Protein AF-0000000086633601 (afdb_homodimer)

Nearest PDB structures (foldseek):
  8pha-assembly1_A  TM=8.834E-01  e=1.555E-26  Pleurotus sapidus
  3dp7-assembly1_B  TM=7.517E-01  e=1.370E-17  Phocaeicola vulgatus ATCC 8482
  3mcz-assembly1_B  TM=8.077E-01  e=7.207E-16  Burkholderia thailandensis E264
  7ux8-assembly1_B  TM=7.205E-01  e=1.996E-16  Streptomyces drozdowiczii
  7ux6-assembly1_B  TM=6.993E-01  e=4.611E-16  Streptomyces drozdowiczii

Organism: NCBI:txid1208366

Solvent-accessible surface area (backbone atoms only — not comparable to full-atom values): 39286 Å² total; per-residue (Å²): 129,57,65,68,62,41,50,50,52,43,36,53,31,50,51,54,39,53,71,59,48,44,59,60,59,44,52,51,48,54,50,33,53,50,44,30,51,39,28,47,41,41,38,57,74,50,47,42,64,75,62,42,48,63,66,92,43,60,38,51,53,64,59,38,21,61,76,42,69,46,37,51,69,56,49,52,56,33,49,54,36,20,32,53,71,53,36,38,41,67,48,95,89,64,24,38,24,37,36,88,45,39,40,45,48,67,74,32,69,44,50,29,44,45,56,51,44,41,58,73,55,48,51,54,25,51,65,22,39,55,58,28,42,72,74,49,51,75,59,69,48,42,37,62,18,5,43,23,56,70,65,67,47,77,48,32,56,71,62,42,30,72,76,30,64,70,59,36,52,50,50,53,52,34,55,50,22,39,37,71,63,29,73,36,55,27,56,68,49,57,67,76,58,49,74,64,72,80,56,46,76,34,40,35,37,30,48,64,31,41,53,27,65,61,53,52,52,49,33,68,76,34,83,43,41,31,35,35,34,22,14,49,66,68,41,38,53,49,18,51,58,52,43,69,72,46,58,64,86,44,38,76,32,51,44,79,44,78,41,59,64,88,42,81,52,84,71,61,53,36,45,28,42,33,35,60,72,51,57,43,59,31,32,69,73,55,34,29,51,39,47,36,24,52,57,74,20,45,39,79,78,18,34,40,38,37,35,35,56,59,47,72,64,87,85,74,62,60,51,58,60,49,29,54,50,42,42,51,24,50,48,22,30,25,45,27,32,22,35,60,35,37,68,69,53,48,54,49,47,44,34,71,39,36,76,40,44,40,78,76,43,78,48,61,39,90,66,40,62,37,22,37,36,35,29,33,58,49,81,77,76,69,82,120,129,55,65,66,60,42,50,50,52,43,37,53,33,52,50,54,40,53,72,58,48,45,58,59,59,44,52,51,49,53,51,34,53,50,44,30,51,40,29,48,41,40,37,57,74,47,47,40,64,76,62,43,48,62,66,92,42,61,38,51,53,64,58,38,20,61,76,42,68,46,38,52,70,58,50,52,55,33,49,56,37,20,34,52,73,53,36,39,40,68,48,94,89,63,23,39,23,37,37,87,46,39,41,44,48,66,75,32,69,45,49,30,44,45,57,51,44,40,56,73,56,49,51,56,26,51,65,21,37,55,57,27,42,71,75,49,50,73,60,70,49,43,37,63,17,5,43,23,57,71,65,68,48,76,47,32,56,70,61,43,31,74,78,29,62,70,58,36,53,51,49,52,53,35,54,50,23,38,36,72,62,29,75,38,54,26,55,68,50,57,66,76,57,46,73,64,73,80,57,47,75,32,39,35,38,31,50,64,30,40,53,28,66,59,53,53,52,50,34,68,76,34,81,41,42,31,34,33,36,23,16,48,66,69,41,37,54,49,19,53,60,52,44,69,71,46,58,64,87,44,37,76,34,50,44,78,45,77,41,59,63,88,42,80,50,83,72,62,55,37,46,29,43,34,35,59,74,50,57,42,59,31,31,68,73,56,33,28,52,40,50,36,24,52,55,72,20,46,38,81,78,18,33,40,37,37,37,36,55,58,45,70,64,88,86,74,61,60,51,57,59,49,29,52,51,43,44,52,22,49,49,22,29,25,44,27,34,21,35,60,33,35,68,68,52,48,54,50,47,45,33,70,39,37,76,40,44,42,78,77,44,76,46,60,40,91,66,39,62,36,21,37,37,35,29,34,58,49,81,77,76,68,81,120

Radius of gyration: 30.13 Å; Cα contacts (8 Å, |Δi|>4): 1382; chains: 2; bounding box: 57×105×61 Å

Foldseek 3Di:
DDLQVVLVVVLVVVVVCVVPDDPVNVVVVVVLVVLLLVLLLVCLVLVLLLLADAPPDFAALVSSCVVSVHDSVSSLVSQVSNVVVVAWDADPVGTTHGDPVHRCCNVPPLNVLQSNCCSPPVVQLVVQQVVLCVVQNLDLDQQSFSNCVSVVDRDHQVVVCVVPVVVVVSVLSNVVSCQPPPQQNHLVQVVPQDDPVVCAQFEEEEAQCFLPRNVLVCCVVHLNYQYEYEEADPSLVNNVVVLVPDDPSSSVRYHYDYDDLLDADPAAAGQEYEAEADLQLEALVVSLSSLLNVVVRHDQNHKYKYKFAAADDPPPDRPVLNVVQVSVQVSSCRRGVGGHHHPVRVQVSNCSSPVQKDWDDWAGGPSHSIIMTMIGGHPPPPPD/DDLQVVLVVVLVVVVVCVVPDDPVNVVVVVVLVVLLLVLLLVCLVLVLLLLADAPPDFAALVSSCVVSVHDSVSSLVSQVSNVVVVAWDADPVGTTHGDPVHRCCNVPPLNVLQSNCCSPPVVQLVVQQVVLCVVQNLDLDQQSFSNCVSVVDRDHQVVVCVVPVVVVVSVLSNVVSCQPPPLANHLVQVVPQDDPVVCAQFEEEEAQCFLPRNVLVCCVVHLNYQYEYEEADPSLVNNVVVLVPDDPSRSVRYHYDYDDLLDADPAAAGQEYEAEADLQLEALVVSLSSLLNVVVRHDQNHKYKYKFAAADDPPPDRPVLNVVQVSVQVSSCRRGVGGHHHPVRVQVSNCSSPVQKDWDDWAGGPSHSIIMTMIGGHPPPPPD

Secondary structure (DSSP, 8-state):
--HHHHHHHHHHHHHHHHHH--HHHHHHHHHHHHHHHHHHHHHHHTT-GGGSPPTT--B-HHHHHHHHT--HHHHHHHHHHHHTTT-SEE-TTS-EE--TTTTHHHH-HHHHHHHHHIIIIIHHHHHHHHHHHHHHTT---TTSSHHHHHHT--S-HHHHHHH-HHHHHHHHHHHHHHHHH-TTT-GGGGTTTS-GGGG-SEEEEEET-TTSHHHHHHHHH-TTEEEEEEE-HHHHHHHHHHHHTS-HHHHTTEEEEE--TTS---S-S-SEEEEES-GGGS-HHHHHHHHHHHHHH--TT-EEEEEE-EEPPTTSS-HHHHHHHHHHHHHHHHHHS---EEHHHHHHHHHHH-TTEEEEEEE--TT-S-EEEEEEE-------/--HHHHHHHHHHHHHHHHHH--HHHHHHHHHHHHHHHHHHHHHHHTT-GGGSPPTT--B-HHHHHHHHT--HHHHHHHHHHHHTTT-SEE-TTS-EE--TTTTHHHH-HHHHHHHHHIIIIIHHHHHHHHHHHHHHTT---TTSSHHHHHHT--S-HHHHHHH-HHHHHHHHHHHHHHHHH-TTT-GGGGTTTS-GGGG-SEEEEEET-TTSHHHHHHHHH-TTEEEEEEE-HHHHHHHHHHHHTS-HHHHTTEEEEE--TTS---S-S-SEEEEES-GGGS-HHHHHHHHHHHHHH--TT-EEEEEE-EEPPTTSS-HHHHHHHHHHHHHHHHHHS---EEHHHHHHHHHHH-TTEEEEEEE--TT-S-EEEEEEE-------

Sequence (768 aa):
MEKTDRDAVIEHATQVKHLVHDPNSFLTELLIQQQQCYCIGWLCHFDVLSCIPQPPESIAYAKVAAKAKVPLSQLQSVARMAMTAGFLWETRDGNLSHNTLSAPFVTDVHMKTQLHYIFDQTVPLMAGLKQATEKWGDTLATNETSYNIVHNMDFSFFQYLKTRPDLNEGFHAYMKSRAVSHTGSNVEHLLDAFDWKSLGQAKVVDIGGSSGSTSIMLATAFPGLNLVIEDLPEPISNARSRVSELPEDVTSRIEILEYDFFTPQPVKHADVYLFRTILHDWPDADAIKILQGAVEAMGPSSRLLIMDMVLPKPGSGSKTFEATLRQKDLTMIQTFNAKEREVEEWSALLTKADPRLKVHAIERPAGSELSVIEATLEEANGSTMEKTDRDAVIEHATQVKHLVHDPNSFLTELLIQQQQCYCIGWLCHFDVLSCIPQPPESIAYAKVAAKAKVPLSQLQSVARMAMTAGFLWETRDGNLSHNTLSAPFVTDVHMKTQLHYIFDQTVPLMAGLKQATEKWGDTLATNETSYNIVHNMDFSFFQYLKTRPDLNEGFHAYMKSRAVSHTGSNVEHLLDAFDWKSLGQAKVVDIGGSSGSTSIMLATAFPGLNLVIEDLPEPISNARSRVSELPEDVTSRIEILEYDFFTPQPVKHADVYLFRTILHDWPDADAIKILQGAVEAMGPSSRLLIMDMVLPKPGSGSKTFEATLRQKDLTMIQTFNAKEREVEEWSALLTKADPRLKVHAIERPAGSELSVIEATLEEANGST

InterPro domains:
  IPR001077 O-methyltransferase, C-terminal domain [PF00891] (143-353)
  IPR016461 O-methyltransferase-like [PS51683] (28-377)
  IPR029063 S-adenosyl-L-methionine-dependent methyltransferase superfamily [G3DSA:3.40.50.150] (109-376)
  IPR029063 S-adenosyl-L-methionine-dependent methyltransferase superfamily [SSF53335] (131-369)
  IPR036390 Winged helix DNA-binding domain superfamily [SSF46785] (17-108)

pLDDT: mean 94.81, std 6.99, range [29.09, 98.81]

Structure (mmCIF, N/CA/C/O backbone):
data_AF-0000000086633601-model_v1
#
loop_
_entity.id
_entity.type
_entity.pdbx_description
1 polymer 'O-methyltransferase domain-containing protein'
#
loop_
_atom_site.group_PDB
_atom_site.id
_atom_site.type_symbol
_atom_site.label_atom_id
_atom_site.label_alt_id
_atom_site.label_comp_id
_atom_site.label_asym_id
_atom_site.label_entity_id
_atom_site.label_seq_id
_atom_site.pdbx_PDB_ins_code
_atom_site.Cartn_x
_atom_site.Cartn_y
_atom_site.Cartn_z
_atom_site.occupancy
_atom_site.B_iso_or_equiv
_atom_site.auth_seq_id
_atom_site.auth_comp_id
_atom_site.auth_asym_id
_atom_site.auth_atom_id
_atom_site.pdbx_PDB_model_num
ATOM 1 N N . MET A 1 1 ? -10.086 0.75 24.203 1 85.56 1 MET A N 1
ATOM 2 C CA . MET A 1 1 ? -8.695 0.913 24.609 1 85.56 1 MET A CA 1
ATOM 3 C C . MET A 1 1 ? -8.227 2.348 24.391 1 85.56 1 MET A C 1
ATOM 5 O O . MET A 1 1 ? -8.57 2.965 23.375 1 85.56 1 MET A O 1
ATOM 9 N N . GLU A 1 2 ? -7.5 2.791 25.281 1 88.69 2 GLU A N 1
ATOM 10 C CA . GLU A 1 2 ? -6.965 4.141 25.125 1 88.69 2 GLU A CA 1
ATOM 11 C C . GLU A 1 2 ? -5.941 4.211 24 1 88.69 2 GLU A C 1
ATOM 13 O O . GLU A 1 2 ? -5.188 3.258 23.781 1 88.69 2 GLU A O 1
ATOM 18 N N . LYS A 1 3 ? -5.883 5.297 23.344 1 89.88 3 LYS A N 1
ATOM 19 C CA . LYS A 1 3 ? -5.043 5.465 22.156 1 89.88 3 LYS A CA 1
ATOM 20 C C . LYS A 1 3 ? -3.58 5.164 22.469 1 89.88 3 LYS A C 1
ATOM 22 O O . LYS A 1 3 ? -2.908 4.465 21.719 1 89.88 3 LYS A O 1
ATOM 27 N N . THR A 1 4 ? -3.102 5.652 23.594 1 89.81 4 THR A N 1
ATOM 28 C CA . THR A 1 4 ? -1.689 5.504 23.938 1 89.81 4 THR A CA 1
ATOM 29 C C . THR A 1 4 ? -1.329 4.031 24.109 1 89.81 4 THR A C 1
ATOM 31 O O . THR A 1 4 ? -0.275 3.584 23.656 1 89.81 4 THR A O 1
ATOM 34 N N . ASP A 1 5 ? -2.217 3.316 24.797 1 93.69 5 ASP A N 1
ATOM 35 C CA . ASP A 1 5 ? -1.99 1.887 25 1 93.69 5 ASP A CA 1
ATOM 36 C C . ASP A 1 5 ? -2.07 1.133 23.672 1 93.69 5 ASP A C 1
ATOM 38 O O . ASP A 1 5 ? -1.253 0.25 23.406 1 93.69 5 ASP A O 1
ATOM 42 N N . ARG A 1 6 ? -3.047 1.488 22.891 1 94.75 6 ARG A N 1
ATOM 43 C CA . ARG A 1 6 ? -3.209 0.884 21.562 1 94.75 6 ARG A CA 1
ATOM 44 C C . ARG A 1 6 ? -1.982 1.131 20.703 1 94.75 6 ARG A C 1
ATOM 46 O O . ARG A 1 6 ? -1.469 0.207 20.062 1 94.75 6 ARG A O 1
ATOM 53 N N . ASP A 1 7 ? -1.497 2.344 20.672 1 94.19 7 ASP A N 1
ATOM 54 C CA . ASP A 1 7 ? -0.323 2.703 19.891 1 94.19 7 ASP A CA 1
ATOM 55 C C . ASP A 1 7 ? 0.904 1.912 20.328 1 94.19 7 ASP A C 1
ATOM 57 O O . ASP A 1 7 ? 1.724 1.508 19.5 1 94.19 7 ASP A O 1
ATOM 61 N N . ALA A 1 8 ? 1.018 1.715 21.656 1 95.62 8 ALA A N 1
ATOM 62 C CA . ALA A 1 8 ? 2.143 0.95 22.188 1 95.62 8 ALA A CA 1
ATOM 63 C C . ALA A 1 8 ? 2.094 -0.499 21.719 1 95.62 8 ALA A C 1
ATOM 65 O O . ALA A 1 8 ? 3.123 -1.076 21.359 1 95.62 8 ALA A O 1
ATOM 66 N N . VAL A 1 9 ? 0.922 -1.092 21.734 1 97.19 9 VAL A N 1
ATOM 67 C CA . VAL A 1 9 ? 0.751 -2.467 21.266 1 97.19 9 VAL A CA 1
ATOM 68 C C . VAL A 1 9 ? 1.11 -2.566 19.797 1 97.19 9 VAL A C 1
ATOM 70 O O . VAL A 1 9 ? 1.843 -3.471 19.391 1 97.19 9 VAL A O 1
ATOM 73 N N . ILE A 1 10 ? 0.634 -1.628 18.969 1 97 10 ILE A N 1
ATOM 74 C CA . ILE A 1 10 ? 0.905 -1.609 17.531 1 97 10 ILE A CA 1
ATOM 75 C C . ILE A 1 10 ? 2.402 -1.44 17.297 1 97 10 ILE A C 1
ATOM 77 O O . ILE A 1 10 ? 2.98 -2.117 16.438 1 97 10 ILE A O 1
ATOM 81 N N . GLU A 1 11 ? 3.033 -0.583 18.078 1 96.69 11 GLU A N 1
ATOM 82 C CA . GLU A 1 11 ? 4.473 -0.354 17.984 1 96.69 11 GLU A CA 1
ATOM 83 C C . GLU A 1 11 ? 5.254 -1.636 18.266 1 96.69 11 GLU A C 1
ATOM 85 O O . GLU A 1 11 ? 6.141 -2.006 17.484 1 96.69 11 GLU A O 1
ATOM 90 N N . HIS A 1 12 ? 4.941 -2.287 19.328 1 97.38 12 HIS A N 1
ATOM 91 C CA . HIS A 1 12 ? 5.684 -3.484 19.719 1 97.38 12 HIS A CA 1
ATOM 92 C C . HIS A 1 12 ? 5.461 -4.613 18.719 1 97.38 12 HIS A C 1
ATOM 94 O O . HIS A 1 12 ? 6.398 -5.344 18.391 1 97.38 12 HIS A O 1
ATOM 100 N N . ALA A 1 13 ? 4.227 -4.781 18.266 1 97.44 13 ALA A N 1
ATOM 101 C CA . ALA A 1 13 ? 3.947 -5.781 17.234 1 97.44 13 ALA A CA 1
ATOM 102 C C . ALA A 1 13 ? 4.734 -5.488 15.961 1 97.44 13 ALA A C 1
ATOM 104 O O . ALA A 1 13 ? 5.262 -6.402 15.328 1 97.44 13 ALA A O 1
ATOM 105 N N . THR A 1 14 ? 4.848 -4.219 15.57 1 96.62 14 THR A N 1
ATOM 106 C CA . THR A 1 14 ? 5.586 -3.795 14.383 1 96.62 14 THR A CA 1
ATOM 107 C C . THR A 1 14 ? 7.074 -4.094 14.539 1 96.62 14 THR A C 1
ATOM 109 O O . THR A 1 14 ? 7.711 -4.605 13.617 1 96.62 14 THR A O 1
ATOM 112 N N . GLN A 1 15 ? 7.59 -3.828 15.703 1 95.5 15 GLN A N 1
ATOM 113 C CA . GLN A 1 15 ? 9.008 -4.051 15.953 1 95.5 15 GLN A CA 1
ATOM 114 C C . GLN A 1 15 ? 9.352 -5.539 15.898 1 95.5 15 GLN A C 1
ATOM 116 O O . GLN A 1 15 ? 10.406 -5.918 15.391 1 95.5 15 GLN A O 1
ATOM 121 N N . VAL A 1 16 ? 8.508 -6.332 16.453 1 96.56 16 VAL A N 1
ATOM 122 C CA . VAL A 1 16 ? 8.719 -7.777 16.438 1 96.56 16 VAL A CA 1
ATOM 123 C C . VAL A 1 16 ? 8.773 -8.266 14.984 1 96.56 16 VAL A C 1
ATOM 125 O O . VAL A 1 16 ? 9.656 -9.055 14.625 1 96.56 16 VAL A O 1
ATOM 128 N N . LYS A 1 17 ? 7.914 -7.832 14.125 1 95.62 17 LYS A N 1
ATOM 129 C CA . LYS A 1 17 ? 7.922 -8.227 12.719 1 95.62 17 LYS A CA 1
ATOM 130 C C . LYS A 1 17 ? 9.211 -7.781 12.031 1 95.62 17 LYS A C 1
ATOM 132 O O . LYS A 1 17 ? 9.805 -8.539 11.258 1 95.62 17 LYS A O 1
ATOM 137 N N . HIS A 1 18 ? 9.609 -6.574 12.352 1 94.38 18 HIS A N 1
ATOM 138 C CA . HIS A 1 18 ? 10.828 -6.039 11.742 1 94.38 18 HIS A CA 1
ATOM 139 C C . HIS A 1 18 ? 12.039 -6.898 12.086 1 94.38 18 HIS A C 1
ATOM 141 O O . HIS A 1 18 ? 12.945 -7.062 11.266 1 94.38 18 HIS A O 1
ATOM 147 N N . LEU A 1 19 ? 12.031 -7.469 13.281 1 94.88 19 LEU A N 1
ATOM 148 C CA . LEU A 1 19 ? 13.18 -8.227 13.773 1 94.88 19 LEU A CA 1
ATOM 149 C C . LEU A 1 19 ? 13.266 -9.586 13.094 1 94.88 19 LEU A C 1
ATOM 151 O O . LEU A 1 19 ? 14.352 -10.156 12.969 1 94.88 19 LEU A O 1
ATOM 155 N N . VAL A 1 20 ? 12.148 -10.039 12.617 1 96.25 20 VAL A N 1
ATOM 156 C CA . VAL A 1 20 ? 12.188 -11.43 12.18 1 96.25 20 VAL A CA 1
ATOM 157 C C . VAL A 1 20 ? 12.094 -11.492 10.656 1 96.25 20 VAL A C 1
ATOM 159 O O . VAL A 1 20 ? 12.367 -12.539 10.055 1 96.25 20 VAL A O 1
ATOM 162 N N . HIS A 1 21 ? 11.758 -10.422 9.984 1 95.88 21 HIS A N 1
ATOM 163 C CA . HIS A 1 21 ? 11.617 -10.43 8.531 1 95.88 21 HIS A CA 1
ATOM 164 C C . HIS A 1 21 ? 12.953 -10.711 7.852 1 95.88 21 HIS A C 1
ATOM 166 O O . HIS A 1 21 ? 13.984 -10.156 8.242 1 95.88 21 HIS A O 1
ATOM 172 N N . ASP A 1 22 ? 12.961 -11.578 6.945 1 95.44 22 ASP A N 1
ATOM 173 C CA . ASP A 1 22 ? 14.008 -11.664 5.934 1 95.44 22 ASP A CA 1
ATOM 174 C C . ASP A 1 22 ? 13.539 -11.078 4.605 1 95.44 22 ASP A C 1
ATOM 176 O O . ASP A 1 22 ? 12.391 -10.633 4.488 1 95.44 22 ASP A O 1
ATOM 180 N N . PRO A 1 23 ? 14.375 -11.008 3.617 1 95 23 PRO A N 1
ATOM 181 C CA . PRO A 1 23 ? 13.992 -10.352 2.365 1 95 23 PRO A CA 1
ATOM 182 C C . PRO A 1 23 ? 12.75 -10.984 1.728 1 95 23 PRO A C 1
ATOM 184 O O . PRO A 1 23 ? 11.891 -10.273 1.21 1 95 23 PRO A O 1
ATOM 187 N N . ASN A 1 24 ? 12.578 -12.289 1.787 1 94.12 24 ASN A N 1
ATOM 188 C CA . ASN A 1 24 ? 11.445 -12.969 1.171 1 94.12 24 ASN A CA 1
ATOM 189 C C . ASN A 1 24 ? 10.133 -12.641 1.886 1 94.12 24 ASN A C 1
ATOM 191 O O . ASN A 1 24 ? 9.141 -12.297 1.243 1 94.12 24 ASN A O 1
ATOM 195 N N . SER A 1 25 ? 10.172 -12.844 3.217 1 95 25 SER A N 1
ATOM 196 C CA . SER A 1 25 ? 8.953 -12.562 3.967 1 95 25 SER A CA 1
ATOM 197 C C . SER A 1 25 ? 8.602 -11.078 3.908 1 95 25 SER A C 1
ATOM 199 O O . SER A 1 25 ? 7.422 -10.719 3.945 1 95 25 SER A O 1
ATOM 201 N N . PHE A 1 26 ? 9.641 -10.203 3.828 1 96.69 26 PHE A N 1
ATOM 202 C CA . PHE A 1 26 ? 9.422 -8.773 3.676 1 96.69 26 PHE A CA 1
ATOM 203 C C . PHE A 1 26 ? 8.703 -8.469 2.363 1 96.69 26 PHE A C 1
ATOM 205 O O . PHE A 1 26 ? 7.715 -7.742 2.346 1 96.69 26 PHE A O 1
ATOM 212 N N . LEU A 1 27 ? 9.133 -9.023 1.238 1 95.62 27 LEU A N 1
ATOM 213 C CA . LEU A 1 27 ? 8.508 -8.836 -0.065 1 95.62 27 LEU A CA 1
ATOM 214 C C . LEU A 1 27 ? 7.066 -9.336 -0.056 1 95.62 27 LEU A C 1
ATOM 216 O O . LEU A 1 27 ? 6.172 -8.68 -0.604 1 95.62 27 LEU A O 1
ATOM 220 N N . THR A 1 28 ? 6.863 -10.453 0.539 1 95.38 28 THR A N 1
ATOM 221 C CA . THR A 1 28 ? 5.527 -11.039 0.62 1 95.38 28 THR A CA 1
ATOM 222 C C . THR A 1 28 ? 4.574 -10.102 1.357 1 95.38 28 THR A C 1
ATOM 224 O O . THR A 1 28 ? 3.453 -9.867 0.903 1 95.38 28 THR A O 1
ATOM 227 N N . GLU A 1 29 ? 5.059 -9.609 2.449 1 96.19 29 GLU A N 1
ATOM 228 C CA . GLU A 1 29 ? 4.211 -8.711 3.23 1 96.19 29 GLU A CA 1
ATOM 229 C C . GLU A 1 29 ? 3.916 -7.422 2.465 1 96.19 29 GLU A C 1
ATOM 231 O O . GLU A 1 29 ? 2.805 -6.895 2.535 1 96.19 29 GLU A O 1
ATOM 236 N N . LEU A 1 30 ? 4.922 -6.902 1.771 1 96.25 30 LEU A N 1
ATOM 237 C CA . LEU A 1 30 ? 4.723 -5.707 0.958 1 96.25 30 LEU A CA 1
ATOM 238 C C . LEU A 1 30 ? 3.609 -5.922 -0.063 1 96.25 30 LEU A C 1
ATOM 240 O O . LEU A 1 30 ? 2.74 -5.066 -0.23 1 96.25 30 LEU A O 1
ATOM 244 N N . LEU A 1 31 ? 3.588 -7.02 -0.68 1 96.5 31 LEU A N 1
ATOM 245 C CA . LEU A 1 31 ? 2.586 -7.348 -1.69 1 96.5 31 LEU A CA 1
ATOM 246 C C . LEU A 1 31 ? 1.202 -7.477 -1.062 1 96.5 31 LEU A C 1
ATOM 248 O O . LEU A 1 31 ? 0.217 -6.977 -1.612 1 96.5 31 LEU A O 1
ATOM 252 N N . ILE A 1 32 ? 1.196 -8.141 0.048 1 97.62 32 ILE A N 1
ATOM 253 C CA . ILE A 1 32 ? -0.063 -8.336 0.756 1 97.62 32 ILE A CA 1
ATOM 254 C C . ILE A 1 32 ? -0.668 -6.984 1.125 1 97.62 32 ILE A C 1
ATOM 256 O O . ILE A 1 32 ? -1.847 -6.734 0.862 1 97.62 32 ILE A O 1
ATOM 260 N N . GLN A 1 33 ? 0.147 -6.148 1.666 1 97.5 33 GLN A N 1
ATOM 261 C CA . GLN A 1 33 ? -0.323 -4.848 2.131 1 97.5 33 GLN A CA 1
ATOM 262 C C . GLN A 1 33 ? -0.856 -4.008 0.972 1 97.5 33 GLN A C 1
ATOM 264 O O . GLN A 1 33 ? -1.901 -3.367 1.094 1 97.5 33 GLN A O 1
ATOM 269 N N . GLN A 1 34 ? -0.179 -4.039 -0.136 1 97.56 34 GLN A N 1
ATOM 270 C CA . GLN A 1 34 ? -0.617 -3.283 -1.306 1 97.56 34 GLN A CA 1
ATOM 271 C C . GLN A 1 34 ? -1.944 -3.814 -1.838 1 97.56 34 GLN A C 1
ATOM 273 O O . GLN A 1 34 ? -2.861 -3.041 -2.121 1 97.56 34 GLN A O 1
ATOM 278 N N . GLN A 1 35 ? -2.016 -5.117 -1.929 1 98.44 35 GLN A N 1
ATOM 279 C CA . GLN A 1 35 ? -3.236 -5.715 -2.461 1 98.44 35 GLN A CA 1
ATOM 280 C C . GLN A 1 35 ? -4.422 -5.453 -1.537 1 98.44 35 GLN A C 1
ATOM 282 O O . GLN A 1 35 ? -5.531 -5.184 -2.004 1 98.44 35 GLN A O 1
ATOM 287 N N . GLN A 1 36 ? -4.176 -5.578 -0.22 1 98.44 36 GLN A N 1
ATOM 288 C CA . GLN A 1 36 ? -5.219 -5.262 0.749 1 98.44 36 GLN A CA 1
ATOM 289 C C . GLN A 1 36 ? -5.738 -3.842 0.553 1 98.44 36 GLN A C 1
ATOM 291 O O . GLN A 1 36 ? -6.949 -3.617 0.509 1 98.44 36 GLN A O 1
ATOM 296 N N . CYS A 1 37 ? -4.805 -2.953 0.39 1 97.62 37 CYS A N 1
ATOM 297 C CA . CYS A 1 37 ? -5.164 -1.546 0.239 1 97.62 37 CYS A CA 1
ATOM 298 C C . CYS A 1 37 ? -6 -1.328 -1.016 1 97.62 37 CYS A C 1
ATOM 300 O O . CYS A 1 37 ? -7.047 -0.683 -0.963 1 97.62 37 CYS A O 1
ATOM 302 N N . TYR A 1 38 ? -5.598 -1.837 -2.105 1 97.69 38 TYR A N 1
ATOM 303 C CA . TYR A 1 38 ? -6.305 -1.611 -3.361 1 97.69 38 TYR A CA 1
ATOM 304 C C . TYR A 1 38 ? -7.652 -2.318 -3.361 1 97.69 38 TYR A C 1
ATOM 306 O O . TYR A 1 38 ? -8.609 -1.836 -3.969 1 97.69 38 TYR A O 1
ATOM 314 N N . CYS A 1 39 ? -7.754 -3.453 -2.654 1 98.62 39 CYS A N 1
ATOM 315 C CA . CYS A 1 39 ? -9.047 -4.121 -2.531 1 98.62 39 CYS A CA 1
ATOM 316 C C . CYS A 1 39 ? -10.016 -3.277 -1.716 1 98.62 39 CYS A C 1
ATOM 318 O O . CYS A 1 39 ? -11.188 -3.156 -2.074 1 98.62 39 CYS A O 1
ATOM 320 N N . ILE A 1 40 ? -9.562 -2.715 -0.638 1 98.69 40 ILE A N 1
ATOM 321 C CA . ILE A 1 40 ? -10.414 -1.829 0.142 1 98.69 40 ILE A CA 1
ATOM 322 C C . ILE A 1 40 ? -10.812 -0.62 -0.702 1 98.69 40 ILE A C 1
ATOM 324 O O . ILE A 1 40 ? -11.961 -0.179 -0.664 1 98.69 40 ILE A O 1
ATOM 328 N N . GLY A 1 41 ? -9.859 -0.096 -1.48 1 98.12 41 GLY A N 1
ATOM 329 C CA . GLY A 1 41 ? -10.18 0.97 -2.416 1 98.12 41 GLY A CA 1
ATOM 330 C C . GLY A 1 41 ? -11.258 0.584 -3.414 1 98.12 41 GLY A C 1
ATOM 331 O O . GLY A 1 41 ? -12.125 1.396 -3.744 1 98.12 41 GLY A O 1
ATOM 332 N N . TRP A 1 42 ? -11.188 -0.636 -3.898 1 98.5 42 TRP A N 1
ATOM 333 C CA . TRP A 1 42 ? -12.188 -1.166 -4.816 1 98.5 42 TRP A CA 1
ATOM 334 C C . TRP A 1 42 ? -13.562 -1.217 -4.156 1 98.5 42 TRP A C 1
ATOM 336 O O . TRP A 1 42 ? -14.562 -0.804 -4.754 1 98.5 42 TRP A O 1
ATOM 346 N N . LEU A 1 43 ? -13.656 -1.666 -2.906 1 98.75 43 LEU A N 1
ATOM 347 C CA . LEU A 1 43 ? -14.898 -1.721 -2.154 1 98.75 43 LEU A CA 1
ATOM 348 C C . LEU A 1 43 ? -15.5 -0.327 -1.989 1 98.75 43 LEU A C 1
ATOM 350 O O . LEU A 1 43 ? -16.719 -0.152 -2.086 1 98.75 43 LEU A O 1
ATOM 354 N N . CYS A 1 44 ? -14.641 0.647 -1.779 1 97.81 44 CYS A N 1
ATOM 355 C CA . CYS A 1 44 ? -15.07 2.029 -1.62 1 97.81 44 CYS A CA 1
ATOM 356 C C . CYS A 1 44 ? -15.562 2.604 -2.943 1 97.81 44 CYS A C 1
ATOM 358 O O . CYS A 1 44 ? -16.625 3.238 -2.996 1 97.81 44 CYS A O 1
ATOM 360 N N . HIS A 1 45 ? -14.867 2.359 -3.984 1 97.56 45 HIS A N 1
ATOM 361 C CA . HIS A 1 45 ? -15.172 2.916 -5.297 1 97.56 45 HIS A CA 1
ATOM 362 C C . HIS A 1 45 ? -16.562 2.486 -5.77 1 97.56 45 HIS A C 1
ATOM 364 O O . HIS A 1 45 ? -17.297 3.291 -6.328 1 97.56 45 HIS A O 1
ATOM 370 N N . PHE A 1 46 ? -16.906 1.301 -5.504 1 98.38 46 PHE A N 1
ATOM 371 C CA . PHE A 1 46 ? -18.172 0.774 -5.992 1 98.38 46 PHE A CA 1
ATOM 372 C C . PHE A 1 46 ? -19.25 0.842 -4.91 1 98.38 46 PHE A C 1
ATOM 374 O O . PHE A 1 46 ? -20.312 0.23 -5.039 1 98.38 46 PHE A O 1
ATOM 381 N N . ASP A 1 47 ? -18.938 1.488 -3.783 1 97.88 47 ASP A N 1
ATOM 382 C CA . ASP A 1 47 ? -19.844 1.725 -2.668 1 97.88 47 ASP A CA 1
ATOM 383 C C . ASP A 1 47 ? -20.406 0.41 -2.125 1 97.88 47 ASP A C 1
ATOM 385 O O . ASP A 1 47 ? -21.594 0.315 -1.809 1 97.88 47 ASP A O 1
ATOM 389 N N . VAL A 1 48 ? -19.578 -0.579 -2.062 1 98.75 48 VAL A N 1
ATOM 390 C CA . VAL A 1 48 ? -19.969 -1.901 -1.582 1 98.75 48 VAL A CA 1
ATOM 391 C C . VAL A 1 48 ? -20.312 -1.831 -0.096 1 98.75 48 VAL A C 1
ATOM 393 O O . VAL A 1 48 ? -21.234 -2.496 0.364 1 98.75 48 VAL A O 1
ATOM 396 N N . LEU A 1 49 ? -19.594 -1.089 0.683 1 98.69 49 LEU A N 1
ATOM 397 C CA . LEU A 1 49 ? -19.734 -1.038 2.133 1 98.69 49 LEU A CA 1
ATOM 398 C C . LEU A 1 49 ? -21.141 -0.612 2.521 1 98.69 49 LEU A C 1
ATOM 400 O O . LEU A 1 49 ? -21.703 -1.121 3.496 1 98.69 49 LEU A O 1
ATOM 404 N N . SER A 1 50 ? -21.734 0.287 1.742 1 98.12 50 SER A N 1
ATOM 405 C CA . SER A 1 50 ? -23.078 0.786 2.045 1 98.12 50 SER A CA 1
ATOM 406 C C . SER A 1 50 ? -24.141 -0.272 1.768 1 98.12 50 SER A C 1
ATOM 408 O O . SER A 1 50 ? -25.281 -0.144 2.209 1 98.12 50 SER A O 1
ATOM 410 N N . CYS A 1 51 ? -23.781 -1.264 0.99 1 98.62 51 CYS A N 1
ATOM 411 C CA . CYS A 1 51 ? -24.734 -2.309 0.611 1 98.62 51 CYS A CA 1
ATOM 412 C C . CYS A 1 51 ? -24.781 -3.41 1.663 1 98.62 51 CYS A C 1
ATOM 414 O O . CYS A 1 51 ? -25.594 -4.328 1.573 1 98.62 51 CYS A O 1
ATOM 416 N N . ILE A 1 52 ? -23.922 -3.375 2.654 1 98.75 52 ILE A N 1
ATOM 417 C CA . ILE A 1 52 ? -23.812 -4.387 3.701 1 98.75 52 ILE A CA 1
ATOM 418 C C . ILE A 1 52 ? -24.516 -3.895 4.965 1 98.75 52 ILE A C 1
ATOM 420 O O . ILE A 1 52 ? -24.266 -2.781 5.43 1 98.75 52 ILE A O 1
ATOM 424 N N . PRO A 1 53 ? -25.422 -4.645 5.535 1 98.12 53 PRO A N 1
ATOM 425 C CA . PRO A 1 53 ? -26.109 -4.207 6.754 1 98.12 53 PRO A CA 1
ATOM 426 C C . PRO A 1 53 ? -25.172 -4.137 7.961 1 98.12 53 PRO A C 1
ATOM 428 O O . PRO A 1 53 ? -24.109 -4.781 7.969 1 98.12 53 PRO A O 1
ATOM 431 N N . GLN A 1 54 ? -25.547 -3.412 8.977 1 96.94 54 GLN A N 1
ATOM 432 C CA . GLN A 1 54 ? -24.75 -3.303 10.203 1 96.94 54 GLN A CA 1
ATOM 433 C C . GLN A 1 54 ? -24.828 -4.59 11.016 1 96.94 54 GLN A C 1
ATOM 435 O O . GLN A 1 54 ? -25.828 -5.305 10.969 1 96.94 54 GLN A O 1
ATOM 440 N N . PRO A 1 55 ? -23.75 -4.82 11.75 1 93.88 55 PRO A N 1
ATOM 441 C CA . PRO A 1 55 ? -23.781 -6.004 12.617 1 93.88 55 PRO A CA 1
ATOM 442 C C . PRO A 1 55 ? -24.922 -5.965 13.633 1 93.88 55 PRO A C 1
ATOM 444 O O . PRO A 1 55 ? -25.312 -4.887 14.086 1 93.88 55 PRO A O 1
ATOM 447 N N . PRO A 1 56 ? -25.5 -7.102 13.977 1 94.69 56 PRO A N 1
ATOM 448 C CA . PRO A 1 56 ? -24.984 -8.445 13.695 1 94.69 56 PRO A CA 1
ATOM 449 C C . PRO A 1 56 ? -25.547 -9.031 12.398 1 94.69 56 PRO A C 1
ATOM 451 O O . PRO A 1 56 ? -25.344 -10.211 12.109 1 94.69 56 PRO A O 1
ATOM 454 N N . GLU A 1 57 ? -26.25 -8.211 11.594 1 97 57 GLU A N 1
ATOM 455 C CA . GLU A 1 57 ? -26.844 -8.703 10.352 1 97 57 GLU A CA 1
ATOM 456 C C . GLU A 1 57 ? -25.781 -8.953 9.289 1 97 57 GLU A C 1
ATOM 458 O O . GLU A 1 57 ? -24.672 -8.406 9.367 1 97 57 GLU A O 1
ATOM 463 N N . SER A 1 58 ? -26.047 -9.852 8.391 1 98.19 58 SER A N 1
ATOM 464 C CA . SER A 1 58 ? -25.203 -10.211 7.258 1 98.19 58 SER A CA 1
ATOM 465 C C . SER A 1 58 ? -26.016 -10.336 5.977 1 98.19 58 SER A C 1
ATOM 467 O O . SER A 1 58 ? -27.25 -10.266 6.008 1 98.19 58 SER A O 1
ATOM 469 N N . ILE A 1 59 ? -25.375 -10.43 4.871 1 98.62 59 ILE A N 1
ATOM 470 C CA . ILE A 1 59 ? -26.062 -10.453 3.58 1 98.62 59 ILE A CA 1
ATOM 471 C C . ILE A 1 59 ? -25.312 -11.375 2.615 1 98.62 59 ILE A C 1
ATOM 473 O O . ILE A 1 59 ? -24.078 -11.477 2.678 1 98.62 59 ILE A O 1
ATOM 477 N N . ALA A 1 60 ? -26.031 -12.023 1.754 1 98.69 60 ALA A N 1
ATOM 478 C CA . ALA A 1 60 ? -25.422 -12.883 0.749 1 98.69 60 ALA A CA 1
ATOM 479 C C . ALA A 1 60 ? -24.578 -12.07 -0.229 1 98.69 60 ALA A C 1
ATOM 481 O O . ALA A 1 60 ? -24.969 -10.977 -0.635 1 98.69 60 ALA A O 1
ATOM 482 N N . TYR A 1 61 ? -23.469 -12.625 -0.641 1 98.44 61 TYR A N 1
ATOM 483 C CA . TYR A 1 61 ? -22.594 -11.953 -1.602 1 98.44 61 TYR A CA 1
ATOM 484 C C . TYR A 1 61 ? -23.359 -11.594 -2.871 1 98.44 61 TYR A C 1
ATOM 486 O O . TYR A 1 61 ? -23.172 -10.516 -3.434 1 98.44 61 TYR A O 1
ATOM 494 N N . ALA A 1 62 ? -24.203 -12.477 -3.299 1 98.5 62 ALA A N 1
ATOM 495 C CA . ALA A 1 62 ? -24.938 -12.273 -4.547 1 98.5 62 ALA A CA 1
ATOM 496 C C . ALA A 1 62 ? -25.812 -11.031 -4.48 1 98.5 62 ALA A C 1
ATOM 498 O O . ALA A 1 62 ? -25.938 -10.297 -5.469 1 98.5 62 ALA A O 1
ATOM 499 N N . LYS A 1 63 ? -26.406 -10.766 -3.377 1 98.75 63 LYS A N 1
ATOM 500 C CA . LYS A 1 63 ? -27.266 -9.594 -3.203 1 98.75 63 LYS A CA 1
ATOM 501 C C . LYS A 1 63 ? -26.438 -8.312 -3.211 1 98.75 63 LYS A C 1
ATOM 503 O O . LYS A 1 63 ? -26.844 -7.305 -3.791 1 98.75 63 LYS A O 1
ATOM 508 N N . VAL A 1 64 ? -25.328 -8.367 -2.572 1 98.81 64 VAL A N 1
ATOM 509 C CA . VAL A 1 64 ? -24.438 -7.211 -2.547 1 98.81 64 VAL A CA 1
ATOM 510 C C . VAL A 1 64 ? -23.938 -6.914 -3.957 1 98.81 64 VAL A C 1
ATOM 512 O O . VAL A 1 64 ? -23.891 -5.754 -4.379 1 98.81 64 VAL A O 1
ATOM 515 N N . ALA A 1 65 ? -23.5 -7.996 -4.641 1 98.75 65 ALA A N 1
ATOM 516 C CA . ALA A 1 65 ? -23 -7.848 -6.008 1 98.75 65 ALA A CA 1
ATOM 517 C C . ALA A 1 65 ? -24.047 -7.184 -6.898 1 98.75 65 ALA A C 1
ATOM 519 O O . ALA A 1 65 ? -23.719 -6.32 -7.715 1 98.75 65 ALA A O 1
ATOM 520 N N . ALA A 1 66 ? -25.281 -7.578 -6.75 1 98.44 66 ALA A N 1
ATOM 521 C CA . ALA A 1 66 ? -26.375 -7.02 -7.535 1 98.44 66 ALA A CA 1
ATOM 522 C C . ALA A 1 66 ? -26.594 -5.551 -7.191 1 98.44 66 ALA A C 1
ATOM 524 O O . ALA A 1 66 ? -26.75 -4.715 -8.086 1 98.44 66 ALA A O 1
ATOM 525 N N . LYS A 1 67 ? -26.594 -5.211 -5.941 1 98.38 67 LYS A N 1
ATOM 526 C CA . LYS A 1 67 ? -26.844 -3.844 -5.492 1 98.38 67 LYS A CA 1
ATOM 527 C C . LYS A 1 67 ? -25.719 -2.91 -5.941 1 98.38 67 LYS A C 1
ATOM 529 O O . LYS A 1 67 ? -25.984 -1.789 -6.383 1 98.38 67 LYS A O 1
ATOM 534 N N . ALA A 1 68 ? -24.484 -3.396 -5.812 1 98.31 68 ALA A N 1
ATOM 535 C CA . ALA A 1 68 ? -23.312 -2.576 -6.121 1 98.31 68 ALA A CA 1
ATOM 536 C C . ALA A 1 68 ? -22.969 -2.646 -7.609 1 98.31 68 ALA A C 1
ATOM 538 O O . ALA A 1 68 ? -22.109 -1.905 -8.094 1 98.31 68 ALA A O 1
ATOM 539 N N . LYS A 1 69 ? -23.625 -3.57 -8.336 1 98 69 LYS A N 1
ATOM 540 C CA . LYS A 1 69 ? -23.406 -3.777 -9.766 1 98 69 LYS A CA 1
ATOM 541 C C . LYS A 1 69 ? -21.953 -4.152 -10.055 1 98 69 LYS A C 1
ATOM 543 O O . LYS A 1 69 ? -21.312 -3.529 -10.898 1 98 69 LYS A O 1
ATOM 548 N N . VAL A 1 70 ? -21.438 -5.148 -9.352 1 98.31 70 VAL A N 1
ATOM 549 C CA . VAL A 1 70 ? -20.094 -5.672 -9.562 1 98.31 70 VAL A CA 1
ATOM 550 C C . VAL A 1 70 ? -20.141 -7.188 -9.742 1 98.31 70 VAL A C 1
ATOM 552 O O . VAL A 1 70 ? -21.094 -7.836 -9.297 1 98.31 70 VAL A O 1
ATOM 555 N N . PRO A 1 71 ? -19.156 -7.75 -10.43 1 97.88 71 PRO A N 1
ATOM 556 C CA . PRO A 1 71 ? -19.141 -9.211 -10.578 1 97.88 71 PRO A CA 1
ATOM 557 C C . PRO A 1 71 ? -19.031 -9.938 -9.234 1 97.88 71 PRO A C 1
ATOM 559 O O . PRO A 1 71 ? -18.203 -9.578 -8.406 1 97.88 71 PRO A O 1
ATOM 562 N N . LEU A 1 72 ? -19.828 -10.969 -9.07 1 97.69 72 LEU A N 1
ATOM 563 C CA . LEU A 1 72 ? -19.891 -11.734 -7.824 1 97.69 72 LEU A CA 1
ATOM 564 C C . LEU A 1 72 ? -18.516 -12.32 -7.488 1 97.69 72 LEU A C 1
ATOM 566 O O . LEU A 1 72 ? -18.062 -12.227 -6.344 1 97.69 72 LEU A O 1
ATOM 570 N N . SER A 1 73 ? -17.859 -12.906 -8.438 1 95.69 73 SER A N 1
ATOM 571 C CA . SER A 1 73 ? -16.578 -13.57 -8.203 1 95.69 73 SER A CA 1
ATOM 572 C C . SER A 1 73 ? -15.523 -12.57 -7.754 1 95.69 73 SER A C 1
ATOM 574 O O . SER A 1 73 ? -14.742 -12.852 -6.844 1 95.69 73 SER A O 1
ATOM 576 N N . GLN A 1 74 ? -15.484 -11.422 -8.383 1 97.19 74 GLN A N 1
ATOM 577 C CA . GLN A 1 74 ? -14.531 -10.391 -7.984 1 97.19 74 GLN A CA 1
ATOM 578 C C . GLN A 1 74 ? -14.828 -9.875 -6.578 1 97.19 74 GLN A C 1
ATOM 580 O O . GLN A 1 74 ? -13.906 -9.672 -5.781 1 97.19 74 GLN A O 1
ATOM 585 N N . LEU A 1 75 ? -16.094 -9.664 -6.289 1 98.62 75 LEU A N 1
ATOM 586 C CA . LEU A 1 75 ? -16.5 -9.203 -4.965 1 98.62 75 LEU A CA 1
ATOM 587 C C . LEU A 1 75 ? -16 -10.172 -3.889 1 98.62 75 LEU A C 1
ATOM 589 O O . LEU A 1 75 ? -15.477 -9.75 -2.861 1 98.62 75 LEU A O 1
ATOM 593 N N . GLN A 1 76 ? -16.172 -11.414 -4.098 1 98 76 GLN A N 1
ATOM 594 C CA . GLN A 1 76 ? -15.758 -12.422 -3.129 1 98 76 GLN A CA 1
ATOM 595 C C . GLN A 1 76 ? -14.25 -12.367 -2.9 1 98 76 GLN A C 1
ATOM 597 O O . GLN A 1 76 ? -13.789 -12.367 -1.756 1 98 76 GLN A O 1
ATOM 602 N N . SER A 1 77 ? -13.5 -12.352 -3.99 1 98 77 SER A N 1
ATOM 603 C CA . SER A 1 77 ? -12.047 -12.312 -3.883 1 98 77 SER A CA 1
ATOM 604 C C . SER A 1 77 ? -11.578 -11.039 -3.186 1 98 77 SER A C 1
ATOM 606 O O . SER A 1 77 ? -10.719 -11.086 -2.303 1 98 77 SER A O 1
ATOM 608 N N . VAL A 1 78 ? -12.141 -9.906 -3.555 1 98.69 78 VAL A N 1
ATOM 609 C CA . VAL A 1 78 ? -11.75 -8.602 -3.027 1 98.69 78 VAL A CA 1
ATOM 610 C C . VAL A 1 78 ? -12.125 -8.508 -1.549 1 98.69 78 VAL A C 1
ATOM 612 O O . VAL A 1 78 ? -11.32 -8.078 -0.7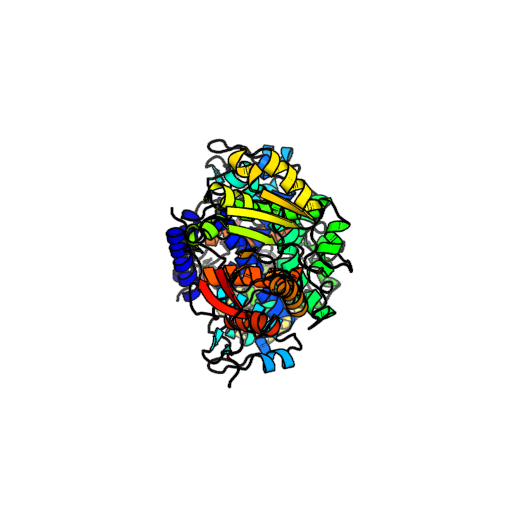23 1 98.69 78 VAL A O 1
ATOM 615 N N . ALA A 1 79 ? -13.336 -8.922 -1.205 1 98.75 79 ALA A N 1
ATOM 616 C CA . ALA A 1 79 ? -13.797 -8.875 0.182 1 98.75 79 ALA A CA 1
ATOM 617 C C . ALA A 1 79 ? -12.945 -9.773 1.07 1 98.75 79 ALA A C 1
ATOM 619 O O . ALA A 1 79 ? -12.539 -9.375 2.164 1 98.75 79 ALA A O 1
ATOM 620 N N . ARG A 1 80 ? -12.68 -10.953 0.593 1 98.25 80 ARG A N 1
ATOM 621 C CA . ARG A 1 80 ? -11.898 -11.906 1.384 1 98.25 80 ARG A CA 1
ATOM 622 C C . ARG A 1 80 ? -10.469 -11.422 1.561 1 98.25 80 ARG A C 1
ATOM 624 O O . ARG A 1 80 ? -9.852 -11.664 2.602 1 98.25 80 ARG A O 1
ATOM 631 N N . MET A 1 81 ? -9.883 -10.758 0.529 1 98.5 81 MET A N 1
ATOM 632 C CA . MET A 1 81 ? -8.578 -10.133 0.697 1 98.5 81 MET A CA 1
ATOM 633 C C . MET A 1 81 ? -8.633 -9.039 1.764 1 98.5 81 MET A C 1
ATOM 635 O O . MET A 1 81 ? -7.734 -8.945 2.604 1 98.5 81 MET A O 1
ATOM 639 N N . ALA A 1 82 ? -9.695 -8.211 1.745 1 98.5 82 ALA A N 1
ATOM 640 C CA . ALA A 1 82 ? -9.859 -7.156 2.742 1 98.5 82 ALA A CA 1
ATOM 641 C C . ALA A 1 82 ? -9.969 -7.742 4.148 1 98.5 82 ALA A C 1
ATOM 643 O O . ALA A 1 82 ? -9.477 -7.145 5.113 1 98.5 82 ALA A O 1
ATOM 644 N N . MET A 1 83 ? -10.547 -8.93 4.297 1 97.88 83 MET A N 1
ATOM 645 C CA . MET A 1 83 ? -10.719 -9.586 5.59 1 97.88 83 MET A CA 1
ATOM 646 C C . MET A 1 83 ? -9.367 -9.961 6.195 1 97.88 83 MET A C 1
ATOM 648 O O . MET A 1 83 ? -9.219 -9.992 7.418 1 97.88 83 MET A O 1
ATOM 652 N N . THR A 1 84 ? -8.406 -10.188 5.32 1 97.75 84 THR A N 1
ATOM 653 C CA . THR A 1 84 ? -7.082 -10.531 5.832 1 97.75 84 THR A CA 1
ATOM 654 C C . THR A 1 84 ? -6.41 -9.312 6.453 1 97.75 84 THR A C 1
ATOM 656 O O . THR A 1 84 ? -5.406 -9.438 7.152 1 97.75 84 THR A O 1
ATOM 659 N N . ALA A 1 85 ? -6.922 -8.117 6.262 1 97.38 85 ALA A N 1
ATOM 660 C CA . ALA A 1 85 ? -6.461 -6.902 6.93 1 97.38 85 ALA A CA 1
ATOM 661 C C . ALA A 1 85 ? -7.312 -6.594 8.156 1 97.38 85 ALA A C 1
ATOM 663 O O . ALA A 1 85 ? -7.152 -5.547 8.781 1 97.38 85 ALA A O 1
ATOM 664 N N . GLY A 1 86 ? -8.242 -7.453 8.453 1 96.69 86 GLY A N 1
ATOM 665 C CA . GLY A 1 86 ? -9.141 -7.242 9.578 1 96.69 86 GLY A CA 1
ATOM 666 C C . GLY A 1 86 ? -10.375 -6.438 9.211 1 96.69 86 GLY A C 1
ATOM 667 O O . GLY A 1 86 ? -11.125 -6.004 10.086 1 96.69 86 GLY A O 1
ATOM 668 N N . PHE A 1 87 ? -10.617 -6.203 7.922 1 98 87 PHE A N 1
ATOM 669 C CA . PHE A 1 87 ? -11.688 -5.375 7.387 1 98 87 PHE A CA 1
ATOM 670 C C . PHE A 1 87 ? -12.812 -6.242 6.824 1 98 87 PHE A C 1
ATOM 672 O O . PHE A 1 87 ? -12.609 -6.965 5.848 1 98 87 PHE A O 1
ATOM 679 N N . LEU A 1 88 ? -14.07 -6.234 7.367 1 98.12 88 LEU A N 1
ATOM 680 C CA . LEU A 1 88 ? -15.227 -7.059 7.02 1 98.12 88 LEU A CA 1
ATOM 681 C C . LEU A 1 88 ? -15.078 -8.461 7.598 1 98.12 88 LEU A C 1
ATOM 683 O O . LEU A 1 88 ? -14.086 -8.773 8.25 1 98.12 88 LEU A O 1
ATOM 687 N N . TRP A 1 89 ? -16.094 -9.156 7.422 1 96 89 TRP A N 1
ATOM 688 C CA . TRP A 1 89 ? -16.156 -10.508 7.965 1 96 89 TRP A CA 1
ATOM 689 C C . TRP A 1 89 ? -17.094 -11.383 7.137 1 96 89 TRP A C 1
ATOM 691 O O . TRP A 1 89 ? -18.031 -10.883 6.512 1 96 89 TRP A O 1
ATOM 701 N N . GLU A 1 90 ? -16.781 -12.586 7.051 1 96.75 90 GLU A N 1
ATOM 702 C CA . GLU A 1 90 ? -17.656 -13.594 6.449 1 96.75 90 GLU A CA 1
ATOM 703 C C . GLU A 1 90 ? -18.188 -14.562 7.5 1 96.75 90 GLU A C 1
ATOM 705 O O . GLU A 1 90 ? -17.422 -15.164 8.25 1 96.75 90 GLU A O 1
ATOM 710 N N . THR A 1 91 ? -19.453 -14.727 7.543 1 95.56 91 THR A N 1
ATOM 711 C CA . THR A 1 91 ? -20.078 -15.602 8.523 1 95.56 91 THR A CA 1
ATOM 712 C C . THR A 1 91 ? -19.844 -17.062 8.164 1 95.56 91 THR A C 1
ATOM 714 O O . THR A 1 91 ? -19.391 -17.375 7.062 1 95.56 91 THR A O 1
ATOM 717 N N . ARG A 1 92 ? -20.109 -17.938 9.062 1 91.12 92 ARG A N 1
ATOM 718 C CA . ARG A 1 92 ? -19.922 -19.375 8.867 1 91.12 92 ARG A CA 1
ATOM 719 C C . ARG A 1 92 ? -20.766 -19.891 7.707 1 91.12 92 ARG A C 1
ATOM 721 O O . ARG A 1 92 ? -20.359 -20.828 7.016 1 91.12 92 ARG A O 1
ATOM 728 N N . ASP A 1 93 ? -21.891 -19.25 7.473 1 92.38 93 ASP A N 1
ATOM 729 C CA . ASP A 1 93 ? -22.781 -19.672 6.402 1 92.38 93 ASP A CA 1
ATOM 730 C C . ASP A 1 93 ? -22.422 -19 5.078 1 92.38 93 ASP A C 1
ATOM 732 O O . ASP A 1 93 ? -23.141 -19.141 4.086 1 92.38 93 ASP A O 1
ATOM 736 N N . GLY A 1 94 ? -21.375 -18.188 5.043 1 94.81 94 GLY A N 1
ATOM 737 C CA . GLY A 1 94 ? -20.828 -17.672 3.799 1 94.81 94 GLY A CA 1
ATOM 738 C C . GLY A 1 94 ? -21.391 -16.312 3.424 1 94.81 94 GLY A C 1
ATOM 739 O O . GLY A 1 94 ? -21.312 -15.898 2.264 1 94.81 94 GLY A O 1
ATOM 740 N N . ASN A 1 95 ? -22 -15.602 4.383 1 97.94 95 ASN A N 1
ATOM 741 C CA . ASN A 1 95 ? -22.531 -14.258 4.141 1 97.94 95 ASN A CA 1
ATOM 742 C C . ASN A 1 95 ? -21.5 -13.18 4.469 1 97.94 95 ASN A C 1
ATOM 744 O O . ASN A 1 95 ? -20.578 -13.422 5.25 1 97.94 95 ASN A O 1
ATOM 748 N N . LEU A 1 96 ? -21.688 -12.086 3.807 1 98.5 96 LEU A N 1
ATOM 749 C CA . LEU A 1 96 ? -20.828 -10.93 4.016 1 98.5 96 LEU A CA 1
ATOM 750 C C . LEU A 1 96 ? -21.375 -10.031 5.109 1 98.5 96 LEU A C 1
ATOM 752 O O . LEU A 1 96 ? -22.578 -9.789 5.176 1 98.5 96 LEU A O 1
ATOM 756 N N . SER A 1 97 ? -20.5 -9.57 6.008 1 98.5 97 SER A N 1
ATOM 757 C CA . SER A 1 97 ? -20.922 -8.711 7.117 1 98.5 97 SER A CA 1
ATOM 758 C C . SER A 1 97 ? -19.844 -7.672 7.441 1 98.5 97 SER A C 1
ATOM 760 O O . SER A 1 97 ? -18.672 -7.879 7.164 1 98.5 97 SER A O 1
ATOM 762 N N . HIS A 1 98 ? -20.328 -6.512 7.992 1 98.38 98 HIS A N 1
ATOM 763 C CA . HIS A 1 98 ? -19.391 -5.609 8.656 1 98.38 98 HIS A CA 1
ATOM 764 C C . HIS A 1 98 ? -18.906 -6.199 9.977 1 98.38 98 HIS A C 1
ATOM 766 O O . HIS A 1 98 ? -19.562 -7.066 10.555 1 98.38 98 HIS A O 1
ATOM 772 N N . ASN A 1 99 ? -17.766 -5.84 10.406 1 97 99 ASN A N 1
ATOM 773 C CA . ASN A 1 99 ? -17.312 -6.047 11.781 1 97 99 ASN A CA 1
ATOM 774 C C . ASN A 1 99 ? -17.109 -4.723 12.508 1 97 99 ASN A C 1
ATOM 776 O O . ASN A 1 99 ? -17.484 -3.666 12.008 1 97 99 ASN A O 1
ATOM 780 N N . THR A 1 100 ? -16.484 -4.797 13.68 1 95.81 100 THR A N 1
ATOM 781 C CA . THR A 1 100 ? -16.328 -3.617 14.531 1 95.81 100 THR A CA 1
ATOM 782 C C . THR A 1 100 ? -15.43 -2.584 13.859 1 95.81 100 THR A C 1
ATOM 784 O O . THR A 1 100 ? -15.617 -1.379 14.039 1 95.81 100 THR A O 1
ATOM 787 N N . LEU A 1 101 ? -14.531 -3.037 13.078 1 96.94 101 LEU A N 1
ATOM 788 C CA . LEU A 1 101 ? -13.594 -2.141 12.422 1 96.94 101 LEU A CA 1
ATOM 789 C C . LEU A 1 101 ? -14.234 -1.472 11.211 1 96.94 101 LEU A C 1
ATOM 791 O O . LEU A 1 101 ? -14.07 -0.268 11 1 96.94 101 LEU A O 1
ATOM 795 N N . SER A 1 102 ? -15.023 -2.188 10.406 1 98.25 102 SER A N 1
ATOM 796 C CA . SER A 1 102 ? -15.484 -1.692 9.117 1 98.25 102 SER A CA 1
ATOM 797 C C . SER A 1 102 ? -16.797 -0.933 9.25 1 98.25 102 SER A C 1
ATOM 799 O O . SER A 1 102 ? -17.094 -0.033 8.461 1 98.25 102 SER A O 1
ATOM 801 N N . ALA A 1 103 ? -17.562 -1.169 10.227 1 98.12 103 ALA A N 1
ATOM 802 C CA . ALA A 1 103 ? -18.906 -0.616 10.398 1 98.12 103 ALA A CA 1
ATOM 803 C C . ALA A 1 103 ? -18.859 0.908 10.469 1 98.12 103 ALA A C 1
ATOM 805 O O . ALA A 1 103 ? -19.656 1.591 9.82 1 98.12 103 ALA A O 1
ATOM 806 N N . PRO A 1 104 ? -17.922 1.495 11.156 1 97.12 104 PRO A N 1
ATOM 807 C CA . PRO A 1 104 ? -17.906 2.951 11.305 1 97.12 104 PRO A CA 1
ATOM 808 C C . PRO A 1 104 ? -17.641 3.678 9.992 1 97.12 104 PRO A C 1
ATOM 810 O O . PRO A 1 104 ? -17.938 4.867 9.859 1 97.12 104 PRO A O 1
ATOM 813 N N . PHE A 1 105 ? -17.125 2.994 9.023 1 97.56 105 PHE A N 1
ATOM 814 C CA . PHE A 1 105 ? -16.828 3.648 7.758 1 97.56 105 PHE A CA 1
ATOM 815 C C . PHE A 1 105 ? -18.094 3.832 6.926 1 97.56 105 PHE A C 1
ATOM 817 O O . PHE A 1 105 ? -18.047 4.445 5.855 1 97.56 105 PHE A O 1
ATOM 824 N N . VAL A 1 106 ? -19.203 3.336 7.461 1 97.56 106 VAL A N 1
ATOM 825 C CA . VAL A 1 106 ? -20.5 3.584 6.859 1 97.56 106 VAL A CA 1
ATOM 826 C C . VAL A 1 106 ? -21.328 4.5 7.762 1 97.56 106 VAL A C 1
ATOM 828 O O . VAL A 1 106 ? -21.969 5.434 7.285 1 97.56 106 VAL A O 1
ATOM 831 N N . THR A 1 107 ? -21.219 4.332 9.047 1 96.75 107 THR A N 1
ATOM 832 C CA . THR A 1 107 ? -22.141 4.98 9.977 1 96.75 107 THR A CA 1
ATOM 833 C C . THR A 1 107 ? -21.594 6.328 10.43 1 96.75 107 THR A C 1
ATOM 835 O O . THR A 1 107 ? -22.344 7.207 10.852 1 96.75 107 THR A O 1
ATOM 838 N N . ASP A 1 108 ? -20.312 6.488 10.422 1 96.06 108 ASP A N 1
ATOM 839 C CA . ASP A 1 108 ? -19.656 7.727 10.82 1 96.06 108 ASP A CA 1
ATOM 840 C C . ASP A 1 108 ? -19.203 8.531 9.602 1 96.06 108 ASP A C 1
ATOM 842 O O . ASP A 1 108 ? -18.281 8.125 8.883 1 96.06 108 ASP A O 1
ATOM 846 N N . VAL A 1 109 ? -19.766 9.711 9.438 1 95.44 109 VAL A N 1
ATOM 847 C CA . VAL A 1 109 ? -19.547 10.523 8.242 1 95.44 109 VAL A CA 1
ATOM 848 C C . VAL A 1 109 ? -18.078 10.922 8.156 1 95.44 109 VAL A C 1
ATOM 850 O O . VAL A 1 109 ? -17.516 11.016 7.062 1 95.44 109 VAL A O 1
ATOM 853 N N . HIS A 1 110 ? -17.422 11.172 9.258 1 93.88 110 HIS A N 1
ATOM 854 C CA . HIS A 1 110 ? -16.031 11.586 9.266 1 93.88 110 HIS A CA 1
ATOM 855 C C . HIS A 1 110 ? -15.109 10.438 8.859 1 93.88 110 HIS A C 1
ATOM 857 O O . HIS A 1 110 ? -14.156 10.641 8.102 1 93.88 110 HIS A O 1
ATOM 863 N N . MET A 1 111 ? -15.414 9.234 9.367 1 95.69 111 MET A N 1
ATOM 864 C CA . MET A 1 111 ? -14.625 8.07 8.992 1 95.69 111 MET A CA 1
ATOM 865 C C . MET A 1 111 ? -14.812 7.727 7.523 1 95.69 111 MET A C 1
ATOM 867 O O . MET A 1 111 ? -13.852 7.391 6.828 1 95.69 111 MET A O 1
ATOM 871 N N . LYS A 1 112 ? -16.047 7.828 7.09 1 96.81 112 LYS A N 1
ATOM 872 C CA . LYS A 1 112 ? -16.359 7.578 5.684 1 96.81 112 LYS A CA 1
ATOM 873 C C . LYS A 1 112 ? -15.617 8.555 4.777 1 96.81 112 LYS A C 1
ATOM 875 O O . LYS A 1 112 ? -15.008 8.148 3.783 1 96.81 112 LYS A O 1
ATOM 880 N N . THR A 1 113 ? -15.641 9.82 5.117 1 96.69 113 THR A N 1
ATOM 881 C CA . THR A 1 113 ? -14.992 10.859 4.34 1 96.69 113 THR A CA 1
ATOM 882 C C . THR A 1 113 ? -13.484 10.617 4.254 1 96.69 113 THR A C 1
ATOM 884 O O . THR A 1 113 ? -12.898 10.703 3.176 1 96.69 113 THR A O 1
ATOM 887 N N . GLN A 1 114 ? -12.898 10.281 5.355 1 96.06 114 GLN A N 1
ATOM 888 C CA . GLN A 1 114 ? -11.461 10.047 5.391 1 96.06 114 GLN A CA 1
ATOM 889 C C . GLN A 1 114 ? -11.078 8.844 4.535 1 96.06 114 GLN A C 1
ATOM 891 O O . GLN A 1 114 ? -10.109 8.898 3.775 1 96.06 114 GLN A O 1
ATOM 896 N N . LEU A 1 115 ? -11.828 7.766 4.664 1 97.06 115 LEU A N 1
ATOM 897 C CA . LEU A 1 115 ? -11.547 6.555 3.9 1 97.06 115 LEU A CA 1
ATOM 898 C C . LEU A 1 115 ? -11.57 6.836 2.402 1 97.06 115 LEU A C 1
ATOM 900 O O . LEU A 1 115 ? -10.648 6.461 1.679 1 97.06 115 LEU A O 1
ATOM 904 N N . HIS A 1 116 ? -12.57 7.527 1.939 1 96.56 116 HIS A N 1
ATOM 905 C CA . HIS A 1 116 ? -12.711 7.82 0.518 1 96.56 116 HIS A CA 1
ATOM 906 C C . HIS A 1 116 ? -11.625 8.773 0.038 1 96.56 116 HIS A C 1
ATOM 908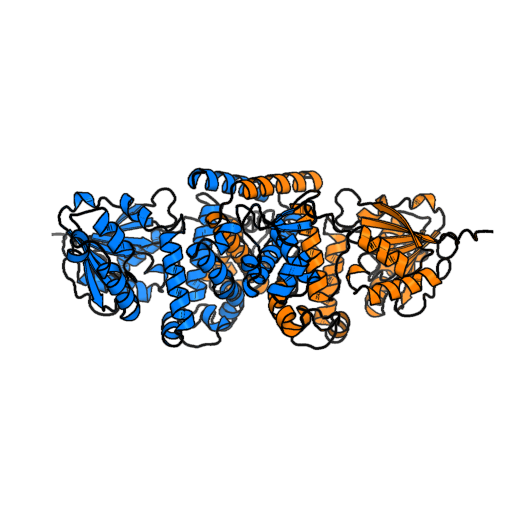 O O . HIS A 1 116 ? -11.078 8.594 -1.056 1 96.56 116 HIS A O 1
ATOM 914 N N . TYR A 1 117 ? -11.32 9.734 0.841 1 96.38 117 TYR A N 1
ATOM 915 C CA . TYR A 1 117 ? -10.32 10.719 0.441 1 96.38 117 TYR A CA 1
ATOM 916 C C . TYR A 1 117 ? -8.953 10.062 0.272 1 96.38 117 TYR A C 1
ATOM 918 O O . TYR A 1 117 ? -8.195 10.422 -0.637 1 96.38 117 TYR A O 1
ATOM 926 N N . ILE A 1 118 ? -8.648 9.109 1.104 1 94.56 118 ILE A N 1
ATOM 927 C CA . ILE A 1 118 ? -7.352 8.445 1.076 1 94.56 118 ILE A CA 1
ATOM 928 C C . ILE A 1 118 ? -7.172 7.719 -0.256 1 94.56 118 ILE A C 1
ATOM 930 O O . ILE A 1 118 ? -6.137 7.855 -0.909 1 94.56 118 ILE A O 1
ATOM 934 N N . PHE A 1 119 ? -8.18 7.059 -0.7 1 94.31 119 PHE A N 1
ATOM 935 C CA . PHE A 1 119 ? -8.047 6.254 -1.911 1 94.31 119 PHE A CA 1
ATOM 936 C C . PHE A 1 119 ? -8.195 7.125 -3.154 1 94.31 119 PHE A C 1
ATOM 938 O O . PHE A 1 119 ? -7.523 6.891 -4.164 1 94.31 119 PHE A O 1
ATOM 945 N N . ASP A 1 120 ? -8.969 8.141 -3.062 1 93.75 120 ASP A N 1
ATOM 946 C CA . ASP A 1 120 ? -9.281 8.93 -4.25 1 93.75 120 ASP A CA 1
ATOM 947 C C . ASP A 1 120 ? -8.234 10.023 -4.469 1 93.75 120 ASP A C 1
ATOM 949 O O . ASP A 1 120 ? -7.98 10.422 -5.609 1 93.75 120 ASP A O 1
ATOM 953 N N . GLN A 1 121 ? -7.711 10.484 -3.371 1 94.81 121 GLN A N 1
ATOM 954 C CA . GLN A 1 121 ? -6.891 11.68 -3.518 1 94.81 121 GLN A CA 1
ATOM 955 C C . GLN A 1 121 ? -5.469 11.438 -3.02 1 94.81 121 GLN A C 1
ATOM 957 O O . GLN A 1 121 ? -4.5 11.867 -3.652 1 94.81 121 GLN A O 1
ATOM 962 N N . THR A 1 122 ? -5.27 10.703 -1.951 1 96.12 122 THR A N 1
ATOM 963 C CA . THR A 1 122 ? -3.975 10.656 -1.284 1 96.12 122 THR A CA 1
ATOM 964 C C . THR A 1 122 ? -3.076 9.602 -1.931 1 96.12 122 THR A C 1
ATOM 966 O O . THR A 1 122 ? -1.925 9.891 -2.27 1 96.12 122 THR A O 1
ATOM 969 N N . VAL A 1 123 ? -3.602 8.406 -2.15 1 95.44 123 VAL A N 1
ATOM 970 C CA . VAL A 1 123 ? -2.807 7.285 -2.633 1 95.44 123 VAL A CA 1
ATOM 971 C C . VAL A 1 123 ? -2.268 7.598 -4.027 1 95.44 123 VAL A C 1
ATOM 973 O O . VAL A 1 123 ? -1.087 7.371 -4.309 1 95.44 123 VAL A O 1
ATOM 976 N N . PRO A 1 124 ? -3.051 8.18 -4.941 1 94.88 124 PRO A N 1
ATOM 977 C CA . PRO A 1 124 ? -2.518 8.492 -6.27 1 94.88 124 PRO A CA 1
ATOM 978 C C . PRO A 1 124 ? -1.317 9.438 -6.211 1 94.88 124 PRO A C 1
ATOM 980 O O . PRO A 1 124 ? -0.425 9.359 -7.059 1 94.88 124 PRO A O 1
ATOM 983 N N . LEU A 1 125 ? -1.272 10.289 -5.203 1 97 125 LEU A N 1
ATOM 984 C CA . LEU A 1 125 ? -0.16 11.227 -5.078 1 97 125 LEU A CA 1
ATOM 985 C C . LEU A 1 125 ? 1.136 10.492 -4.758 1 97 125 LEU A C 1
ATOM 987 O O . LEU A 1 125 ? 2.205 10.867 -5.242 1 97 125 LEU A O 1
ATOM 991 N N . MET A 1 126 ? 0.985 9.492 -3.904 1 97.25 126 MET A N 1
ATOM 992 C CA . MET A 1 126 ? 2.156 8.695 -3.551 1 97.25 126 MET A CA 1
ATOM 993 C C . MET A 1 126 ? 2.768 8.047 -4.789 1 97.25 126 MET A C 1
ATOM 995 O O . MET A 1 126 ? 3.988 8.039 -4.957 1 97.25 126 MET A O 1
ATOM 999 N N . ALA A 1 127 ? 1.896 7.637 -5.645 1 93 127 ALA A N 1
ATOM 1000 C CA . ALA A 1 127 ? 2.312 6.961 -6.871 1 93 127 ALA A CA 1
ATOM 1001 C C . ALA A 1 127 ? 2.953 7.938 -7.852 1 93 127 ALA A C 1
ATOM 1003 O O . ALA A 1 127 ? 3.824 7.559 -8.633 1 93 127 ALA A O 1
ATOM 1004 N N . GLY A 1 128 ? 2.621 9.195 -7.828 1 96.31 128 GLY A N 1
ATOM 1005 C CA . GLY A 1 128 ? 3.057 10.188 -8.797 1 96.31 128 GLY A CA 1
ATOM 1006 C C . GLY A 1 128 ? 4.422 10.773 -8.477 1 96.31 128 GLY A C 1
ATOM 1007 O O . GLY A 1 128 ? 5.012 11.469 -9.305 1 96.31 128 GLY A O 1
ATOM 1008 N N . LEU A 1 129 ? 4.973 10.43 -7.332 1 97.62 129 LEU A N 1
ATOM 1009 C CA . LEU A 1 129 ? 6.191 11.086 -6.879 1 97.62 129 LEU A CA 1
ATOM 1010 C C . LEU A 1 129 ? 7.359 10.773 -7.809 1 97.62 129 LEU A C 1
ATOM 1012 O O . LEU A 1 129 ? 8.172 11.648 -8.109 1 97.62 129 LEU A O 1
ATOM 1016 N N . LYS A 1 130 ? 7.422 9.523 -8.227 1 96.69 130 LYS A N 1
ATOM 1017 C CA . LYS A 1 130 ? 8.508 9.125 -9.109 1 96.69 130 LYS A CA 1
ATOM 1018 C C . LYS A 1 130 ? 8.516 9.953 -10.391 1 96.69 130 LYS A C 1
ATOM 1020 O O . LYS A 1 130 ? 9.562 10.461 -10.805 1 96.69 130 LYS A O 1
ATOM 1025 N N . GLN A 1 131 ? 7.391 10.133 -10.992 1 97.25 131 GLN A N 1
ATOM 1026 C CA . GLN A 1 131 ? 7.285 10.906 -12.227 1 97.25 131 GLN A CA 1
ATOM 1027 C C . GLN A 1 131 ? 7.566 12.383 -11.984 1 97.25 131 GLN A C 1
ATOM 1029 O O . GLN A 1 131 ? 8.195 13.047 -12.812 1 97.25 131 GLN A O 1
ATOM 1034 N N . ALA A 1 132 ? 7.047 12.891 -10.898 1 98.25 132 ALA A N 1
ATOM 1035 C CA . ALA A 1 132 ? 7.316 14.281 -10.562 1 98.25 132 ALA A CA 1
ATOM 1036 C C . ALA A 1 132 ? 8.812 14.523 -10.398 1 98.25 132 ALA A C 1
ATOM 1038 O O . ALA A 1 132 ? 9.336 15.531 -10.867 1 98.25 132 ALA A O 1
ATOM 1039 N N . THR A 1 133 ? 9.477 13.594 -9.742 1 98.38 133 THR A N 1
ATOM 1040 C CA . THR A 1 133 ? 10.922 13.703 -9.539 1 98.38 133 THR A CA 1
ATOM 1041 C C . THR A 1 133 ? 11.664 13.672 -10.867 1 98.38 133 THR A C 1
ATOM 1043 O O . THR A 1 133 ? 12.594 14.445 -11.086 1 98.38 133 THR A O 1
ATOM 1046 N N . GLU A 1 134 ? 11.227 12.812 -11.797 1 97.88 134 GLU A N 1
ATOM 1047 C CA . GLU A 1 134 ? 11.844 12.727 -13.117 1 97.88 134 GLU A CA 1
ATOM 1048 C C . GLU A 1 134 ? 11.664 14.031 -13.898 1 97.88 134 GLU A C 1
ATOM 1050 O O . GLU A 1 134 ? 12.602 14.5 -14.547 1 97.88 134 GLU A O 1
ATOM 1055 N N . LYS A 1 135 ? 10.523 14.562 -13.773 1 97.69 135 LYS A N 1
ATOM 1056 C CA . LYS A 1 135 ? 10.148 15.695 -14.609 1 97.69 135 LYS A CA 1
ATOM 1057 C C . LYS A 1 135 ? 10.758 17 -14.086 1 97.69 135 LYS A C 1
ATOM 1059 O O . LYS A 1 135 ? 11.195 17.844 -14.867 1 97.69 135 LYS A O 1
ATOM 1064 N N . TRP A 1 136 ? 10.812 17.125 -12.703 1 97.94 136 TRP A N 1
ATOM 1065 C CA . TRP A 1 136 ? 11.109 18.469 -12.219 1 97.94 136 TRP A CA 1
ATOM 1066 C C . TRP A 1 136 ? 12.289 18.453 -11.258 1 97.94 136 TRP A C 1
ATOM 1068 O O . TRP A 1 136 ? 12.773 19.5 -10.828 1 97.94 136 TRP A O 1
ATOM 1078 N N . GLY A 1 137 ? 12.766 17.344 -10.867 1 95.94 137 GLY A N 1
ATOM 1079 C CA . GLY A 1 137 ? 13.953 17.234 -10.031 1 95.94 137 GLY A CA 1
ATOM 1080 C C . GLY A 1 137 ? 13.844 18.016 -8.734 1 95.94 137 GLY A C 1
ATOM 1081 O O . GLY A 1 137 ? 12.883 17.844 -7.98 1 95.94 137 GLY A O 1
ATOM 1082 N N . ASP A 1 138 ? 14.688 18.984 -8.508 1 93.44 138 ASP A N 1
ATOM 1083 C CA . ASP A 1 138 ? 14.805 19.703 -7.242 1 93.44 138 ASP A CA 1
ATOM 1084 C C . ASP A 1 138 ? 14.016 21 -7.27 1 93.44 138 ASP A C 1
ATOM 1086 O O . ASP A 1 138 ? 14.398 21.984 -6.625 1 93.44 138 ASP A O 1
ATOM 1090 N N . THR A 1 139 ? 12.969 21 -7.906 1 95.06 139 THR A N 1
ATOM 1091 C CA . THR A 1 139 ? 12.125 22.172 -8.047 1 95.06 139 THR A CA 1
ATOM 1092 C C . THR A 1 139 ? 11.57 22.609 -6.688 1 95.06 139 THR A C 1
ATOM 1094 O O . THR A 1 139 ? 11.406 21.781 -5.789 1 95.06 139 THR A O 1
ATOM 1097 N N . LEU A 1 140 ? 11.328 23.875 -6.566 1 92.38 140 LEU A N 1
ATOM 1098 C CA . LEU A 1 140 ? 10.664 24.406 -5.391 1 92.38 140 LEU A CA 1
ATOM 1099 C C . LEU A 1 140 ? 9.312 25.016 -5.766 1 92.38 140 LEU A C 1
ATOM 1101 O O . LEU A 1 140 ? 8.617 25.562 -4.906 1 92.38 140 LEU A O 1
ATOM 1105 N N . ALA A 1 141 ? 8.969 24.891 -7.066 1 96.31 141 ALA A N 1
ATOM 1106 C CA . ALA A 1 141 ? 7.715 25.469 -7.535 1 96.31 141 ALA A CA 1
ATOM 1107 C C . ALA A 1 141 ? 6.52 24.703 -6.977 1 96.31 141 ALA A C 1
ATOM 1109 O O . ALA A 1 141 ? 6.527 23.469 -6.941 1 96.31 141 ALA A O 1
ATOM 1110 N N . THR A 1 142 ? 5.488 25.375 -6.617 1 96.5 142 THR A N 1
ATOM 1111 C CA . THR A 1 142 ? 4.348 24.766 -5.941 1 96.5 142 THR A CA 1
ATOM 1112 C C . THR A 1 142 ? 3.416 24.094 -6.945 1 96.5 142 THR A C 1
ATOM 1114 O O . THR A 1 142 ? 2.496 23.375 -6.559 1 96.5 142 THR A O 1
ATOM 1117 N N . ASN A 1 143 ? 3.637 24.312 -8.234 1 97.56 143 ASN A N 1
ATOM 1118 C CA . ASN A 1 143 ? 2.834 23.656 -9.258 1 97.56 143 ASN A CA 1
ATOM 1119 C C . ASN A 1 143 ? 3.627 22.562 -9.977 1 97.56 143 ASN A C 1
ATOM 1121 O O . ASN A 1 143 ? 3.307 22.203 -11.109 1 97.56 143 ASN A O 1
ATOM 1125 N N . GLU A 1 144 ? 4.742 22.188 -9.469 1 98 144 GLU A N 1
ATOM 1126 C CA . GLU A 1 144 ? 5.559 21.094 -9.984 1 98 144 GLU A CA 1
ATOM 1127 C C . GLU A 1 144 ? 5.684 19.969 -8.961 1 98 144 GLU A C 1
ATOM 1129 O O . GLU A 1 144 ? 6.766 19.719 -8.43 1 98 144 GLU A O 1
ATOM 1134 N N . THR A 1 145 ? 4.543 19.297 -8.727 1 97.88 145 THR A N 1
ATOM 1135 C CA . THR A 1 145 ? 4.422 18.281 -7.691 1 97.88 145 THR A CA 1
ATOM 1136 C C . THR A 1 145 ? 3.756 17.016 -8.242 1 97.88 145 THR A C 1
ATOM 1138 O O . THR A 1 145 ? 3.322 17 -9.398 1 97.88 145 THR A O 1
ATOM 1141 N N . SER A 1 146 ? 3.688 15.992 -7.344 1 97.75 146 SER A N 1
ATOM 1142 C CA . SER A 1 146 ? 2.951 14.773 -7.676 1 97.75 146 SER A CA 1
ATOM 1143 C C . SER A 1 146 ? 1.495 15.078 -8.008 1 97.75 146 SER A C 1
ATOM 1145 O O . SER A 1 146 ? 0.908 14.453 -8.891 1 97.75 146 SER A O 1
ATOM 1147 N N . TYR A 1 147 ? 0.926 15.969 -7.27 1 98 147 TYR A N 1
ATOM 1148 C CA . TYR A 1 147 ? -0.454 16.359 -7.527 1 98 147 TYR A CA 1
ATOM 1149 C C . TYR A 1 147 ? -0.625 16.844 -8.961 1 98 147 TYR A C 1
ATOM 1151 O O . TYR A 1 147 ? -1.61 16.5 -9.625 1 98 147 TYR A O 1
ATOM 1159 N N . ASN A 1 148 ? 0.323 17.625 -9.477 1 98.25 148 ASN A N 1
ATOM 1160 C CA . ASN A 1 148 ? 0.271 18.156 -10.828 1 98.25 148 ASN A CA 1
ATOM 1161 C C . ASN A 1 148 ? 0.411 17.047 -11.875 1 98.25 148 ASN A C 1
ATOM 1163 O O . ASN A 1 148 ? -0.189 17.109 -12.945 1 98.25 148 ASN A O 1
ATOM 1167 N N . ILE A 1 149 ? 1.165 16.047 -11.508 1 97.62 149 ILE A N 1
ATOM 1168 C CA . ILE A 1 149 ? 1.282 14.883 -12.383 1 97.62 149 ILE A CA 1
ATOM 1169 C C . ILE A 1 149 ? -0.062 14.164 -12.469 1 97.62 149 ILE A C 1
ATOM 1171 O O . ILE A 1 149 ? -0.556 13.891 -13.562 1 97.62 149 ILE A O 1
ATOM 1175 N N . VAL A 1 150 ? -0.656 13.867 -11.352 1 96 150 VAL A N 1
ATOM 1176 C CA . VAL A 1 150 ? -1.854 13.039 -11.242 1 96 150 VAL A CA 1
ATOM 1177 C C . VAL A 1 150 ? -3.031 13.742 -11.914 1 96 150 VAL A C 1
ATOM 1179 O O . VAL A 1 150 ? -3.85 13.109 -12.578 1 96 150 VAL A O 1
ATOM 1182 N N . HIS A 1 151 ? -3.086 15.055 -11.773 1 95.94 151 HIS A N 1
ATOM 1183 C CA . HIS A 1 151 ? -4.23 15.789 -12.297 1 95.94 151 HIS A CA 1
ATOM 1184 C C . HIS A 1 151 ? -3.893 16.453 -13.633 1 95.94 151 HIS A C 1
ATOM 1186 O O . HIS A 1 151 ? -4.742 17.109 -14.234 1 95.94 151 HIS A O 1
ATOM 1192 N N . ASN A 1 152 ? -2.68 16.344 -14.086 1 95.94 152 ASN A N 1
ATOM 1193 C CA . ASN A 1 152 ? -2.213 16.906 -15.352 1 95.94 152 ASN A CA 1
ATOM 1194 C C . ASN A 1 152 ? -2.568 18.391 -15.469 1 95.94 152 ASN A C 1
ATOM 1196 O O . ASN A 1 152 ? -3.221 18.797 -16.422 1 95.94 152 ASN A O 1
ATOM 1200 N N . MET A 1 153 ? -2.119 19.156 -14.523 1 94.38 153 MET A N 1
ATOM 1201 C CA . MET A 1 153 ? -2.473 20.578 -14.477 1 94.38 153 MET A CA 1
ATOM 1202 C C . MET A 1 153 ? -1.261 21.422 -14.109 1 94.38 153 MET A C 1
ATOM 1204 O O . MET A 1 153 ? -0.248 20.891 -13.641 1 94.38 153 MET A O 1
ATOM 1208 N N . ASP A 1 154 ? -1.408 22.719 -14.273 1 95.94 154 ASP A N 1
ATOM 1209 C CA . ASP A 1 154 ? -0.276 23.609 -14.062 1 95.94 154 ASP A CA 1
ATOM 1210 C C . ASP A 1 154 ? -0.561 24.609 -12.938 1 95.94 154 ASP A C 1
ATOM 1212 O O . ASP A 1 154 ? 0.21 25.547 -12.719 1 95.94 154 ASP A O 1
ATOM 1216 N N . PHE A 1 155 ? -1.586 24.438 -12.242 1 96.06 155 PHE A N 1
ATOM 1217 C CA . PHE A 1 155 ? -1.917 25.281 -11.102 1 96.06 155 PHE A CA 1
ATOM 1218 C C . PHE A 1 155 ? -1.314 24.703 -9.82 1 96.06 155 PHE A C 1
ATOM 1220 O O . PHE A 1 155 ? -1.093 23.5 -9.719 1 96.06 155 PHE A O 1
ATOM 1227 N N . SER A 1 156 ? -1.005 25.609 -8.93 1 95.88 156 SER A N 1
ATOM 1228 C CA . SER A 1 156 ? -0.77 25.109 -7.582 1 95.88 156 SER A CA 1
ATOM 1229 C C . SER A 1 156 ? -2.023 24.453 -7.008 1 95.88 156 SER A C 1
ATOM 1231 O O . SER A 1 156 ? -3.121 24.625 -7.539 1 95.88 156 SER A O 1
ATOM 1233 N N . PHE A 1 157 ? -1.88 23.703 -5.945 1 96.19 157 PHE A N 1
ATOM 1234 C CA . PHE A 1 157 ? -2.963 22.922 -5.355 1 96.19 157 PHE A CA 1
ATOM 1235 C C . PHE A 1 157 ? -4.156 23.812 -5.027 1 96.19 157 PHE A C 1
ATOM 1237 O O . PHE A 1 157 ? -5.27 23.562 -5.492 1 96.19 157 PHE A O 1
ATOM 1244 N N . PHE A 1 158 ? -3.914 24.859 -4.301 1 91.88 158 PHE A N 1
ATOM 1245 C CA . PHE A 1 158 ? -5.02 25.703 -3.842 1 91.88 158 PHE A CA 1
ATOM 1246 C C . PHE A 1 158 ? -5.621 26.484 -5 1 91.88 158 PHE A C 1
ATOM 1248 O O . PHE A 1 158 ? -6.824 26.75 -5.023 1 91.88 158 PHE A O 1
ATOM 1255 N N . GLN A 1 159 ? -4.828 26.906 -5.949 1 93.31 159 GLN A N 1
ATOM 1256 C CA . GLN A 1 159 ? -5.352 27.547 -7.148 1 93.31 159 GLN A CA 1
ATOM 1257 C C . GLN A 1 159 ? -6.258 26.594 -7.934 1 93.31 159 GLN A C 1
ATOM 1259 O O . GLN A 1 159 ? -7.305 27.016 -8.438 1 93.31 159 GLN A O 1
ATOM 1264 N N . TYR A 1 160 ? -5.816 25.359 -8.023 1 95.38 160 TYR A N 1
ATOM 1265 C CA . TYR A 1 160 ? -6.609 24.359 -8.727 1 95.38 160 TYR A CA 1
ATOM 1266 C C . TYR A 1 160 ? -7.941 24.125 -8.023 1 95.38 160 TYR A C 1
ATOM 1268 O O . TYR A 1 160 ? -8.984 24 -8.68 1 95.38 160 TYR A O 1
ATOM 1276 N N . LEU A 1 161 ? -7.922 24.094 -6.699 1 93.62 161 LEU A N 1
ATOM 1277 C CA . LEU A 1 161 ? -9.141 23.859 -5.938 1 93.62 161 LEU A CA 1
ATOM 1278 C C . LEU A 1 161 ? -10.156 24.969 -6.195 1 93.62 161 LEU A C 1
ATOM 1280 O O . LEU A 1 161 ? -11.367 24.719 -6.199 1 93.62 161 LEU A O 1
ATOM 1284 N N . LYS A 1 162 ? -9.703 26.156 -6.453 1 90.75 162 LYS A N 1
ATOM 1285 C CA . LYS A 1 162 ? -10.594 27.281 -6.75 1 90.75 162 LYS A CA 1
ATOM 1286 C C . LYS A 1 162 ? -11.352 27.047 -8.062 1 90.75 162 LYS A C 1
ATOM 1288 O O . LYS A 1 162 ? -12.461 27.547 -8.234 1 90.75 162 LYS A O 1
ATOM 1293 N N . THR A 1 163 ? -10.742 26.328 -8.969 1 94.06 163 THR A N 1
ATOM 1294 C CA . THR A 1 163 ? -11.359 26.078 -10.266 1 94.06 163 THR A CA 1
ATOM 1295 C C . THR A 1 163 ? -12.203 24.797 -10.219 1 94.06 163 THR A C 1
ATOM 1297 O O . THR A 1 163 ? -12.961 24.531 -11.148 1 94.06 163 THR A O 1
ATOM 1300 N N . ARG A 1 164 ? -12.117 24.062 -9.125 1 94.81 164 ARG A N 1
ATOM 1301 C CA . ARG A 1 164 ? -12.789 22.781 -8.984 1 94.81 164 ARG A CA 1
ATOM 1302 C C . ARG A 1 164 ? -13.578 22.703 -7.676 1 94.81 164 ARG A C 1
ATOM 1304 O O . ARG A 1 164 ? -13.102 22.141 -6.688 1 94.81 164 ARG A O 1
ATOM 1311 N N . PRO A 1 165 ? -14.781 23.109 -7.703 1 92.56 165 PRO A N 1
ATOM 1312 C CA . PRO A 1 165 ? -15.586 23.156 -6.484 1 92.56 165 PRO A CA 1
ATOM 1313 C C . PRO A 1 165 ? -15.766 21.797 -5.836 1 92.56 165 PRO A C 1
ATOM 1315 O O . PRO A 1 165 ? -15.844 21.688 -4.609 1 92.56 165 PRO A O 1
ATOM 1318 N N . ASP A 1 166 ? -15.859 20.75 -6.68 1 93.88 166 ASP A N 1
ATOM 1319 C CA . ASP A 1 166 ? -16.031 19.391 -6.145 1 93.88 166 ASP A CA 1
ATOM 1320 C C . ASP A 1 166 ? -14.805 18.969 -5.332 1 93.88 166 ASP A C 1
ATOM 1322 O O . ASP A 1 166 ? -14.945 18.453 -4.223 1 93.88 166 ASP A O 1
ATOM 1326 N N . LEU A 1 167 ? -13.633 19.25 -5.859 1 94.12 167 LEU A N 1
ATOM 1327 C CA . LEU A 1 167 ? -12.406 18.906 -5.156 1 94.12 167 LEU A CA 1
ATOM 1328 C C . LEU A 1 167 ? -12.219 19.781 -3.918 1 94.12 167 LEU A C 1
ATOM 1330 O O . LEU A 1 167 ? -11.734 19.297 -2.887 1 94.12 167 LEU A O 1
ATOM 1334 N N . ASN A 1 168 ? -12.602 21.016 -4.07 1 92.62 168 ASN A N 1
ATOM 1335 C CA . ASN A 1 168 ? -12.508 21.953 -2.955 1 92.62 168 ASN A CA 1
ATOM 1336 C C . ASN A 1 168 ? -13.383 21.531 -1.779 1 92.62 168 ASN A C 1
ATOM 1338 O O . ASN A 1 168 ? -12.922 21.516 -0.635 1 92.62 168 ASN A O 1
ATOM 1342 N N . GLU A 1 169 ? -14.602 21.188 -2.062 1 91.31 169 GLU A N 1
ATOM 1343 C CA . GLU A 1 169 ? -15.523 20.719 -1.034 1 91.31 169 GLU A CA 1
ATOM 1344 C C . GLU A 1 169 ? -15 19.438 -0.382 1 91.31 169 GLU A C 1
ATOM 1346 O O . GLU A 1 169 ? -15.102 19.266 0.834 1 91.31 169 GLU A O 1
ATOM 1351 N N . GLY A 1 170 ? -14.484 18.578 -1.21 1 93.12 170 GLY A N 1
ATOM 1352 C CA . GLY A 1 170 ? -13.914 17.344 -0.697 1 93.12 170 GLY A CA 1
ATOM 1353 C C . GLY A 1 170 ? -12.742 17.578 0.244 1 93.12 170 GLY A C 1
ATOM 1354 O O . GLY A 1 170 ? -12.648 16.922 1.286 1 93.12 170 GLY A O 1
ATOM 1355 N N . PHE A 1 171 ? -11.906 18.484 -0.119 1 93 171 PHE A N 1
ATOM 1356 C CA . PHE A 1 171 ? -10.742 18.797 0.701 1 93 171 PHE A CA 1
ATOM 1357 C C . PHE A 1 171 ? -11.164 19.359 2.049 1 93 171 PHE A C 1
ATOM 1359 O O . PHE A 1 171 ? -10.664 18.938 3.094 1 93 171 PHE A O 1
ATOM 1366 N N . HIS A 1 172 ? -12.047 20.25 2.094 1 86.94 172 HIS A N 1
ATOM 1367 C CA . HIS A 1 172 ? -12.516 20.859 3.328 1 86.94 172 HIS A CA 1
ATOM 1368 C C . HIS A 1 172 ? -13.219 19.844 4.223 1 86.94 172 HIS A C 1
ATOM 1370 O O . HIS A 1 172 ? -13.062 19.875 5.449 1 86.94 172 HIS A O 1
ATOM 1376 N N . ALA A 1 173 ? -14.039 19.016 3.557 1 90.19 173 ALA A N 1
ATOM 1377 C CA . ALA A 1 173 ? -14.695 17.969 4.32 1 90.19 173 ALA A CA 1
ATOM 1378 C C . ALA A 1 173 ? -13.672 17.047 4.973 1 90.19 173 ALA A C 1
ATOM 1380 O O . ALA A 1 173 ? -13.844 16.625 6.121 1 90.19 173 ALA A O 1
ATOM 1381 N N . TYR A 1 174 ? -12.641 16.75 4.25 1 93.12 174 TYR A N 1
ATOM 1382 C CA . TYR A 1 174 ? -11.57 15.898 4.762 1 93.12 174 TYR A CA 1
ATOM 1383 C C . TYR A 1 174 ? -10.859 16.562 5.93 1 93.12 174 TYR A C 1
ATOM 1385 O O . TYR A 1 174 ? -10.641 15.938 6.973 1 93.12 174 TYR A O 1
ATOM 1393 N N . MET A 1 175 ? -10.445 17.797 5.789 1 88.06 175 MET A N 1
ATOM 1394 C CA . MET A 1 175 ? -9.75 18.516 6.848 1 88.06 175 MET A CA 1
ATOM 1395 C C . MET A 1 175 ? -10.609 18.609 8.102 1 88.06 175 MET A C 1
ATOM 1397 O O . MET A 1 175 ? -10.102 18.453 9.219 1 88.06 175 MET A O 1
ATOM 1401 N N . LYS A 1 176 ? -11.859 18.875 7.91 1 84.25 176 LYS A N 1
ATOM 1402 C CA . LYS A 1 176 ? -12.789 18.891 9.039 1 84.25 176 LYS A CA 1
ATOM 1403 C C . LYS A 1 176 ? -12.836 17.547 9.742 1 84.25 176 LYS A C 1
ATOM 1405 O O . LYS A 1 176 ? -12.805 17.484 10.977 1 84.25 176 LYS A O 1
ATOM 1410 N N . SER A 1 177 ? -12.953 16.516 8.953 1 89.75 177 SER A N 1
ATOM 1411 C CA . SER A 1 177 ? -13.008 15.164 9.516 1 89.75 177 SER A CA 1
ATOM 1412 C C . SER A 1 177 ? -11.742 14.836 10.289 1 89.75 177 SER A C 1
ATOM 1414 O O . SER A 1 177 ? -11.797 14.203 11.344 1 89.75 177 SER A O 1
ATOM 1416 N N . ARG A 1 178 ? -10.625 15.289 9.773 1 86.06 178 ARG A N 1
ATOM 1417 C CA . ARG A 1 178 ? -9.367 15.078 10.484 1 86.06 178 ARG A CA 1
ATOM 1418 C C . ARG A 1 178 ? -9.352 15.828 11.812 1 86.06 178 ARG A C 1
ATOM 1420 O O . ARG A 1 178 ? -8.898 15.297 12.828 1 86.06 178 ARG A O 1
ATOM 1427 N N . ALA A 1 179 ? -9.836 17 11.797 1 80.81 179 ALA A N 1
ATOM 1428 C CA . ALA A 1 179 ? -9.828 17.859 12.977 1 80.81 179 ALA A CA 1
ATOM 1429 C C . ALA A 1 179 ? -10.734 17.297 14.07 1 80.81 179 ALA A C 1
ATOM 1431 O O . ALA A 1 179 ? -10.43 17.406 15.258 1 80.81 179 ALA A O 1
ATOM 1432 N N . VAL A 1 180 ? -11.789 16.578 13.648 1 78.94 180 VAL A N 1
ATOM 1433 C CA . VAL A 1 180 ? -12.812 16.203 14.617 1 78.94 180 VAL A CA 1
ATOM 1434 C C . VAL A 1 180 ? -12.617 14.75 15.047 1 78.94 180 VAL A C 1
ATOM 1436 O O . VAL A 1 180 ? -12.844 14.406 16.203 1 78.94 180 VAL A O 1
ATOM 1439 N N . SER A 1 181 ? -12.156 13.953 14.117 1 78.62 181 SER A N 1
ATOM 1440 C CA . SER A 1 181 ? -12.289 12.531 14.406 1 78.62 181 SER A CA 1
ATOM 1441 C C . SER A 1 181 ? -10.93 11.844 14.445 1 78.62 181 SER A C 1
ATOM 1443 O O . SER A 1 181 ? -10.797 10.758 15 1 78.62 181 SER A O 1
ATOM 1445 N N . HIS A 1 182 ? -9.953 12.492 13.93 1 79 182 HIS A N 1
ATOM 1446 C CA . HIS A 1 182 ? -8.641 11.852 13.969 1 79 182 HIS A CA 1
ATOM 1447 C C . HIS A 1 182 ? -7.988 12.023 15.336 1 79 182 HIS A C 1
ATOM 1449 O O . HIS A 1 182 ? -7.652 13.141 15.734 1 79 182 HIS A O 1
ATOM 1455 N N . THR A 1 183 ? -7.719 11.055 15.93 1 78.31 183 THR A N 1
ATOM 1456 C CA . THR A 1 183 ? -7.316 11.078 17.328 1 78.31 183 THR A CA 1
ATOM 1457 C C . THR A 1 183 ? -5.949 11.742 17.484 1 78.31 183 THR A C 1
ATOM 1459 O O . THR A 1 183 ? -5.629 12.266 18.562 1 78.31 183 THR A O 1
ATOM 1462 N N . GLY A 1 184 ? -5.184 11.758 16.469 1 82.69 184 GLY A N 1
ATOM 1463 C CA . GLY A 1 184 ? -3.846 12.32 16.562 1 82.69 184 GLY A CA 1
ATOM 1464 C C . GLY A 1 184 ? -3.799 13.805 16.234 1 82.69 184 GLY A C 1
ATOM 1465 O O . GLY A 1 184 ? -2.818 14.484 16.547 1 82.69 184 GLY A O 1
ATOM 1466 N N . SER A 1 185 ? -4.844 14.258 15.648 1 85.81 185 SER A N 1
ATOM 1467 C CA . SER A 1 185 ? -4.805 15.648 15.203 1 85.81 185 SER A CA 1
ATOM 1468 C C . SER A 1 185 ? -6.035 16.422 15.664 1 85.81 185 SER A C 1
ATOM 1470 O O . SER A 1 185 ? -6.324 17.5 15.164 1 85.81 185 SER A O 1
ATOM 1472 N N . ASN A 1 186 ? -6.645 15.875 16.609 1 84.75 186 ASN A N 1
ATOM 1473 C CA . ASN A 1 186 ? -7.848 16.5 17.156 1 84.75 186 ASN A CA 1
ATOM 1474 C C . ASN A 1 186 ? -7.547 17.859 17.766 1 84.75 186 ASN A C 1
ATOM 1476 O O . ASN A 1 186 ? -6.516 18.047 18.422 1 84.75 186 ASN A O 1
ATOM 1480 N N . VAL A 1 187 ? -8.477 18.812 17.641 1 85.38 187 VAL A N 1
ATOM 1481 C CA . VAL A 1 187 ? -8.305 20.188 18.109 1 85.38 187 VAL A CA 1
ATOM 1482 C C . VAL A 1 187 ? -8.188 20.203 19.625 1 85.38 187 VAL A C 1
ATOM 1484 O O . VAL A 1 187 ? -7.574 21.109 20.203 1 85.38 187 VAL A O 1
ATOM 1487 N N . GLU A 1 188 ? -8.625 19.188 20.25 1 87.19 188 GLU A N 1
ATOM 1488 C CA . GLU A 1 188 ? -8.648 19.125 21.703 1 87.19 188 GLU A CA 1
ATOM 1489 C C . GLU A 1 188 ? -7.238 19.094 22.281 1 87.19 188 GLU A C 1
ATOM 1491 O O . GLU A 1 188 ? -7.016 19.5 23.438 1 87.19 188 GLU A O 1
ATOM 1496 N N . HIS A 1 189 ? -6.332 18.641 21.469 1 89.88 189 HIS A N 1
ATOM 1497 C CA . HIS A 1 189 ? -4.949 18.594 21.938 1 89.88 189 HIS A CA 1
ATOM 1498 C C . HIS A 1 189 ? -4.414 20 22.219 1 89.88 189 HIS A C 1
ATOM 1500 O O . HIS A 1 189 ? -3.502 20.172 23.031 1 89.88 189 HIS A O 1
ATOM 1506 N N . LEU A 1 190 ? -5 21 21.594 1 92.12 190 LEU A N 1
ATOM 1507 C CA . LEU A 1 190 ? -4.551 22.375 21.75 1 92.12 190 LEU A CA 1
ATOM 1508 C C . LEU A 1 190 ? -4.941 22.922 23.125 1 92.12 190 LEU A C 1
ATOM 1510 O O . LEU A 1 190 ? -4.289 23.844 23.641 1 92.12 190 LEU A O 1
ATOM 1514 N N . LEU A 1 191 ? -6 22.406 23.719 1 91.81 191 LEU A N 1
ATOM 1515 C CA . LEU A 1 191 ? -6.516 22.891 25 1 91.81 191 LEU A CA 1
ATOM 1516 C C . LEU A 1 191 ? -5.473 22.75 26.094 1 91.81 191 LEU A C 1
ATOM 1518 O O . LEU A 1 191 ? -5.32 23.625 26.938 1 91.81 191 LEU A O 1
ATOM 1522 N N . ASP A 1 192 ? -4.754 21.656 25.969 1 87.94 192 ASP A N 1
ATOM 1523 C CA . ASP A 1 192 ? -3.801 21.359 27.047 1 87.94 192 ASP A CA 1
ATOM 1524 C C . ASP A 1 192 ? -2.373 21.688 26.609 1 87.94 192 ASP A C 1
ATOM 1526 O O . ASP A 1 192 ? -1.427 21.5 27.375 1 87.94 192 ASP A O 1
ATOM 1530 N N . ALA A 1 193 ? -2.221 22.172 25.469 1 90.12 193 ALA A N 1
ATOM 1531 C CA . ALA A 1 193 ? -0.884 22.359 24.906 1 90.12 193 ALA A CA 1
ATOM 1532 C C . ALA A 1 193 ? -0.305 23.719 25.297 1 90.12 193 ALA A C 1
ATOM 1534 O O . ALA A 1 193 ? 0.898 23.953 25.156 1 90.12 193 ALA A O 1
ATOM 1535 N N . PHE A 1 194 ? -1.111 24.594 25.766 1 92.06 194 PHE A N 1
ATOM 1536 C CA . PHE A 1 194 ? -0.766 25.969 26.141 1 92.06 194 PHE A CA 1
ATOM 1537 C C . PHE A 1 194 ? -1.571 26.422 27.359 1 92.06 194 PHE A C 1
ATOM 1539 O O . PHE A 1 194 ? -2.705 25.969 27.547 1 92.06 194 PHE A O 1
ATOM 1546 N N . ASP A 1 195 ? -0.963 27.234 28.188 1 93.31 195 ASP A N 1
ATOM 1547 C CA . ASP A 1 195 ? -1.659 27.75 29.375 1 93.31 195 ASP A CA 1
ATOM 1548 C C . ASP A 1 195 ? -2.576 28.906 29 1 93.31 195 ASP A C 1
ATOM 1550 O O . ASP A 1 195 ? -2.316 30.047 29.391 1 93.31 195 ASP A O 1
ATOM 1554 N N . TRP A 1 196 ? -3.674 28.609 28.453 1 96.06 196 TRP A N 1
ATOM 1555 C CA . TRP A 1 196 ? -4.645 29.609 28 1 96.06 196 TRP A CA 1
ATOM 1556 C C . TRP A 1 196 ? -5.195 30.406 29.172 1 96.06 196 TRP A C 1
ATOM 1558 O O . TRP A 1 196 ? -5.48 31.609 29.031 1 96.06 196 TRP A O 1
ATOM 1568 N N . LYS A 1 197 ? -5.332 29.781 30.297 1 94.25 197 LYS A N 1
ATOM 1569 C CA . LYS A 1 197 ? -5.938 30.406 31.469 1 94.25 197 LYS A CA 1
ATOM 1570 C C . LYS A 1 197 ? -5.098 31.578 31.953 1 94.25 197 LYS A C 1
ATOM 1572 O O . LYS A 1 197 ? -5.637 32.594 32.438 1 94.25 197 LYS A O 1
ATOM 1577 N N . SER A 1 198 ? -3.887 31.375 31.812 1 95.12 198 SER A N 1
ATOM 1578 C CA . SER A 1 198 ? -2.973 32.406 32.312 1 95.12 198 SER A CA 1
ATOM 1579 C C . SER A 1 198 ? -3.09 33.688 31.531 1 95.12 198 SER A C 1
ATOM 1581 O O . SER A 1 198 ? -2.656 34.75 32 1 95.12 198 SER A O 1
ATOM 1583 N N . LEU A 1 199 ? -3.713 33.719 30.359 1 95.69 199 LEU A N 1
ATOM 1584 C CA . LEU A 1 199 ? -3.844 34.906 29.516 1 95.69 199 LEU A CA 1
ATOM 1585 C C . LEU A 1 199 ? -4.926 35.844 30.047 1 95.69 199 LEU A C 1
ATOM 1587 O O . LEU A 1 199 ? -4.969 37 29.688 1 95.69 199 LEU A O 1
ATOM 1591 N N . GLY A 1 200 ? -5.852 35.312 30.938 1 95.44 200 GLY A N 1
ATOM 1592 C CA . GLY A 1 200 ? -6.996 36.094 31.344 1 95.44 200 GLY A CA 1
ATOM 1593 C C . GLY A 1 200 ? -7.883 36.5 30.188 1 95.44 200 GLY A C 1
ATOM 1594 O O . GLY A 1 200 ? -8.266 35.656 29.375 1 95.44 200 GLY A O 1
ATOM 1595 N N . GLN A 1 201 ? -8.312 37.781 30.188 1 97.06 201 GLN A N 1
ATOM 1596 C CA . GLN A 1 201 ? -8.992 38.312 29.016 1 97.06 201 GLN A CA 1
ATOM 1597 C C . GLN A 1 201 ? -8 38.594 27.891 1 97.06 201 GLN A C 1
ATOM 1599 O O . GLN A 1 201 ? -7.086 39.406 28.031 1 97.06 201 GLN A O 1
ATOM 1604 N N . ALA A 1 202 ? -8.195 37.844 26.844 1 98.19 202 ALA A N 1
ATOM 1605 C CA . ALA A 1 202 ? -7.176 37.906 25.797 1 98.19 202 ALA A CA 1
ATOM 1606 C C . ALA A 1 202 ? -7.805 37.812 24.422 1 98.19 202 ALA A C 1
ATOM 1608 O O . ALA A 1 202 ? -8.844 37.156 24.25 1 98.19 202 ALA A O 1
ATOM 1609 N N . LYS A 1 203 ? -7.148 38.406 23.453 1 98.56 203 LYS A N 1
ATOM 1610 C CA . LYS A 1 203 ? -7.516 38.312 22.047 1 98.56 203 LYS A CA 1
ATOM 1611 C C . LYS A 1 203 ? -6.613 37.312 21.312 1 98.56 203 LYS A C 1
ATOM 1613 O O . LYS A 1 203 ? -5.391 37.438 21.344 1 98.56 203 LYS A O 1
ATOM 1618 N N . VAL A 1 204 ? -7.219 36.312 20.703 1 98.69 204 VAL A N 1
ATOM 1619 C CA . VAL A 1 204 ? -6.508 35.281 19.938 1 98.69 204 VAL A CA 1
ATOM 1620 C C . VAL A 1 204 ? -6.902 35.375 18.469 1 98.69 204 VAL A C 1
ATOM 1622 O O . VAL A 1 204 ? -8.086 35.344 18.125 1 98.69 204 VAL A O 1
ATOM 1625 N N . VAL A 1 205 ? -5.934 35.594 17.594 1 98.81 205 VAL A N 1
ATOM 1626 C CA . VAL A 1 205 ? -6.168 35.594 16.141 1 98.81 205 VAL A CA 1
ATOM 1627 C C . VAL A 1 205 ? -5.824 34.219 15.562 1 98.81 205 VAL A C 1
ATOM 1629 O O . VAL A 1 205 ? -4.66 33.812 15.562 1 98.81 205 VAL A O 1
ATOM 1632 N N . ASP A 1 206 ? -6.828 33.5 15.102 1 98.5 206 ASP A N 1
ATOM 1633 C CA . ASP A 1 206 ? -6.691 32.219 14.438 1 98.5 206 ASP A CA 1
ATOM 1634 C C . ASP A 1 206 ? -6.508 32.375 12.93 1 98.5 206 ASP A C 1
ATOM 1636 O O . ASP A 1 206 ? -7.488 32.406 12.18 1 98.5 206 ASP A O 1
ATOM 1640 N N . ILE A 1 207 ? -5.254 32.469 12.523 1 98.5 207 ILE A N 1
ATOM 1641 C CA . ILE A 1 207 ? -4.922 32.75 11.125 1 98.5 207 ILE A CA 1
ATOM 1642 C C . ILE A 1 207 ? -5.055 31.453 10.312 1 98.5 207 ILE A C 1
ATOM 1644 O O . ILE A 1 207 ? -4.418 30.453 10.633 1 98.5 207 ILE A O 1
ATOM 1648 N N . GLY A 1 208 ? -5.785 31.516 9.234 1 96.19 208 GLY A N 1
ATOM 1649 C CA . GLY A 1 208 ? -6.133 30.297 8.523 1 96.19 208 GLY A CA 1
ATOM 1650 C C . GLY A 1 208 ? -7.094 29.406 9.281 1 96.19 208 GLY A C 1
ATOM 1651 O O . GLY A 1 208 ? -6.949 28.188 9.281 1 96.19 208 GLY A O 1
ATOM 1652 N N . GLY A 1 209 ? -8.023 29.938 9.938 1 94.81 209 GLY A N 1
ATOM 1653 C CA . GLY A 1 209 ? -8.875 29.234 10.891 1 94.81 209 GLY A CA 1
ATOM 1654 C C . GLY A 1 209 ? -9.984 28.438 10.234 1 94.81 209 GLY A C 1
ATOM 1655 O O . GLY A 1 209 ? -10.688 27.672 10.898 1 94.81 209 GLY A O 1
ATOM 1656 N N . SER A 1 210 ? -10.141 28.562 8.953 1 92 210 SER A N 1
ATOM 1657 C CA . SER A 1 210 ? -11.094 27.797 8.141 1 92 210 SER A CA 1
ATOM 1658 C C . SER A 1 210 ? -12.508 27.922 8.695 1 92 210 SER A C 1
ATOM 1660 O O . SER A 1 210 ? -12.977 29.031 8.969 1 92 210 SER A O 1
ATOM 1662 N N . SER A 1 211 ? -13.203 26.797 8.977 1 89.69 211 SER A N 1
ATOM 1663 C CA . SER A 1 211 ? -14.602 26.812 9.406 1 89.69 211 SER A CA 1
ATOM 1664 C C . SER A 1 211 ? -14.727 27.172 10.883 1 89.69 211 SER A C 1
ATOM 1666 O O . SER A 1 211 ? -15.828 27.203 11.422 1 89.69 211 SER A O 1
ATOM 1668 N N . GLY A 1 212 ? -13.609 27.359 11.531 1 92.75 212 GLY A N 1
ATOM 1669 C CA . GLY A 1 212 ? -13.633 27.922 12.875 1 92.75 212 GLY A CA 1
ATOM 1670 C C . GLY A 1 212 ? -13.641 26.875 13.961 1 92.75 212 GLY A C 1
ATOM 1671 O O . GLY A 1 212 ? -13.875 27.188 15.133 1 92.75 212 GLY A O 1
ATOM 1672 N N . SER A 1 213 ? -13.328 25.609 13.664 1 90.38 213 SER A N 1
ATOM 1673 C CA . SER A 1 213 ? -13.375 24.531 14.641 1 90.38 213 SER A CA 1
ATOM 1674 C C . SER A 1 213 ? -12.469 24.812 15.836 1 90.38 213 SER A C 1
ATOM 1676 O O . SER A 1 213 ? -12.875 24.656 16.984 1 90.38 213 SER A O 1
ATOM 1678 N N . THR A 1 214 ? -11.297 25.266 15.578 1 94 214 THR A N 1
ATOM 1679 C CA . THR A 1 214 ? -10.32 25.547 16.625 1 94 214 THR A CA 1
ATOM 1680 C C . THR A 1 214 ? -10.789 26.719 17.484 1 94 214 THR A C 1
ATOM 1682 O O . THR A 1 214 ? -10.789 26.625 18.719 1 94 214 THR A O 1
ATOM 1685 N N . SER A 1 215 ? -11.242 27.766 16.875 1 96.38 215 SER A N 1
ATOM 1686 C CA . SER A 1 215 ? -11.672 28.969 17.578 1 96.38 215 SER A CA 1
ATOM 1687 C C . SER A 1 215 ? -12.906 28.688 18.438 1 96.38 215 SER A C 1
ATOM 1689 O O . SER A 1 215 ? -12.992 29.156 19.562 1 96.38 215 SER A O 1
ATOM 1691 N N . ILE A 1 216 ? -13.828 27.953 17.859 1 95.12 216 ILE A N 1
ATOM 1692 C CA . ILE A 1 216 ? -15.055 27.625 18.578 1 95.12 216 ILE A CA 1
ATOM 1693 C C . ILE A 1 216 ? -14.719 26.797 19.828 1 95.12 216 ILE A C 1
ATOM 1695 O O . ILE A 1 216 ? -15.242 27.062 20.906 1 95.12 216 ILE A O 1
ATOM 1699 N N . MET A 1 217 ? -13.852 25.828 19.672 1 94.06 217 MET A N 1
ATOM 1700 C CA . MET A 1 217 ? -13.438 25 20.797 1 94.06 217 MET A CA 1
ATOM 1701 C C . MET A 1 217 ? -12.766 25.844 21.875 1 94.06 217 MET A C 1
ATOM 1703 O O . MET A 1 217 ? -13.086 25.719 23.062 1 94.06 217 MET A O 1
ATOM 1707 N N . LEU A 1 218 ? -11.875 26.75 21.562 1 96.38 218 LEU A N 1
ATOM 1708 C CA . LEU A 1 218 ? -11.172 27.609 22.516 1 96.38 218 LEU A CA 1
ATOM 1709 C C . LEU A 1 218 ? -12.141 28.547 23.219 1 96.38 218 LEU A C 1
ATOM 1711 O O . LEU A 1 218 ? -12.07 28.734 24.422 1 96.38 218 LEU A O 1
ATOM 1715 N N . ALA A 1 219 ? -13.055 29.125 22.422 1 97 219 ALA A N 1
ATOM 1716 C CA . ALA A 1 219 ? -14.031 30.062 22.984 1 97 219 ALA A CA 1
ATOM 1717 C C . ALA A 1 219 ? -14.938 29.344 23.984 1 97 219 ALA A C 1
ATOM 1719 O O . ALA A 1 219 ? -15.32 29.938 25 1 97 219 ALA A O 1
ATOM 1720 N N . THR A 1 220 ? -15.266 28.156 23.656 1 95.75 220 THR A N 1
ATOM 1721 C CA . THR A 1 220 ? -16.141 27.375 24.531 1 95.75 220 THR A CA 1
ATOM 1722 C C . THR A 1 220 ? -15.414 26.969 25.797 1 95.75 220 THR A C 1
ATOM 1724 O O . THR A 1 220 ? -15.992 27.016 26.891 1 95.75 220 THR A O 1
ATOM 1727 N N . ALA A 1 221 ? -14.211 26.609 25.766 1 95.75 221 ALA A N 1
ATOM 1728 C CA . ALA A 1 221 ? -13.445 26.078 26.891 1 95.75 221 ALA A CA 1
ATOM 1729 C C . ALA A 1 221 ? -12.953 27.203 27.781 1 95.75 221 ALA A C 1
ATOM 1731 O O . ALA A 1 221 ? -12.805 27.016 29 1 95.75 221 ALA A O 1
ATOM 1732 N N . PHE A 1 222 ? -12.695 28.375 27.203 1 97.25 222 PHE A N 1
ATOM 1733 C CA . PHE A 1 222 ? -12.086 29.469 27.953 1 97.25 222 PHE A CA 1
ATOM 1734 C C . PHE A 1 222 ? -12.883 30.75 27.781 1 97.25 222 PHE A C 1
ATOM 1736 O O . PHE A 1 222 ? -12.625 31.531 26.859 1 97.25 222 PHE A O 1
ATOM 1743 N N . PRO A 1 223 ? -13.688 31.125 28.703 1 96.25 223 PRO A N 1
ATOM 1744 C CA . PRO A 1 223 ? -14.602 32.25 28.594 1 96.25 223 PRO A CA 1
ATOM 1745 C C . PRO A 1 223 ? -13.859 33.594 28.5 1 96.25 223 PRO A C 1
ATOM 1747 O O . PRO A 1 223 ? -14.445 34.594 28.078 1 96.25 223 PRO A O 1
ATOM 1750 N N . GLY A 1 224 ? -12.648 33.625 28.812 1 97.31 224 GLY A N 1
ATOM 1751 C CA . GLY A 1 224 ? -11.883 34.875 28.781 1 97.31 224 GLY A CA 1
ATOM 1752 C C . GLY A 1 224 ? -11.312 35.188 27.406 1 97.31 224 GLY A C 1
ATOM 1753 O O . GLY A 1 224 ? -10.852 36.312 27.156 1 97.31 224 GLY A O 1
ATOM 1754 N N . LEU A 1 225 ? -11.398 34.25 26.484 1 98.25 225 LEU A N 1
ATOM 1755 C CA . LEU A 1 225 ? -10.758 34.406 25.188 1 98.25 225 LEU A CA 1
ATOM 1756 C C . LEU A 1 225 ? -11.719 35.062 24.172 1 98.25 225 LEU A C 1
ATOM 1758 O O . LEU A 1 225 ? -12.875 34.656 24.094 1 98.25 225 LEU A O 1
ATOM 1762 N N . ASN A 1 226 ? -11.336 36.062 23.516 1 98.44 226 ASN A N 1
ATOM 1763 C CA . ASN A 1 226 ? -11.961 36.625 22.328 1 98.44 226 ASN A CA 1
ATOM 1764 C C . ASN A 1 226 ? -11.211 36.188 21.062 1 98.44 226 ASN A C 1
ATOM 1766 O O . ASN A 1 226 ? -10.016 36.438 20.922 1 98.44 226 ASN A O 1
ATOM 1770 N N . LEU A 1 227 ? -11.93 35.594 20.141 1 98.62 227 LEU A N 1
ATOM 1771 C CA . LEU A 1 227 ? -11.266 34.969 19 1 98.62 227 LEU A CA 1
ATOM 1772 C C . LEU A 1 227 ? -11.586 35.719 17.719 1 98.62 227 LEU A C 1
ATOM 1774 O O . LEU A 1 227 ? -12.672 36.281 17.578 1 98.62 227 LEU A O 1
ATOM 1778 N N . VAL A 1 228 ? -10.625 35.812 16.844 1 98.62 228 VAL A N 1
ATOM 1779 C CA . VAL A 1 228 ? -10.797 36.281 15.469 1 98.62 228 VAL A CA 1
ATOM 1780 C C . VAL A 1 228 ? -10.438 35.156 14.5 1 98.62 228 VAL A C 1
ATOM 1782 O O . VAL A 1 228 ? -9.305 34.656 14.5 1 98.62 228 VAL A O 1
ATOM 1785 N N . ILE A 1 229 ? -11.414 34.688 13.719 1 98.44 229 ILE A N 1
ATOM 1786 C CA . ILE A 1 229 ? -11.164 33.688 12.688 1 98.44 229 ILE A CA 1
ATOM 1787 C C . ILE A 1 229 ? -10.812 34.375 11.375 1 98.44 229 ILE A C 1
ATOM 1789 O O . ILE A 1 229 ? -11.609 35.156 10.844 1 98.44 229 ILE A O 1
ATOM 1793 N N . GLU A 1 230 ? -9.648 34.125 10.875 1 98.31 230 GLU A N 1
ATOM 1794 C CA . GLU A 1 230 ? -9.219 34.688 9.609 1 98.31 230 GLU A CA 1
ATOM 1795 C C . GLU A 1 230 ? -9.016 33.625 8.547 1 98.31 230 GLU A C 1
ATOM 1797 O O . GLU A 1 230 ? -8.375 32.594 8.812 1 98.31 230 GLU A O 1
ATOM 1802 N N . ASP A 1 231 ? -9.523 33.75 7.418 1 96.38 231 ASP A N 1
ATOM 1803 C CA . ASP A 1 231 ? -9.297 32.875 6.262 1 96.38 231 ASP A CA 1
ATOM 1804 C C . ASP A 1 231 ? -9.82 33.531 4.98 1 96.38 231 ASP A C 1
ATOM 1806 O O . ASP A 1 231 ? -10.289 34.656 5 1 96.38 231 ASP A O 1
ATOM 1810 N N . LEU A 1 232 ? -9.664 32.844 3.902 1 93.06 232 LEU A N 1
ATOM 1811 C CA . LEU A 1 232 ? -10.172 33.281 2.613 1 93.06 232 LEU A CA 1
ATOM 1812 C C . LEU A 1 232 ? -11.703 33.25 2.586 1 93.06 232 LEU A C 1
ATOM 1814 O O . LEU A 1 232 ? -12.32 32.656 3.473 1 93.06 232 LEU A O 1
ATOM 1818 N N . PRO A 1 233 ? -12.391 33.781 1.61 1 90.62 233 PRO A N 1
ATOM 1819 C CA . PRO A 1 233 ? -13.844 34 1.601 1 90.62 233 PRO A CA 1
ATOM 1820 C C . PRO A 1 233 ? -14.625 32.688 1.716 1 90.62 233 PRO A C 1
ATOM 1822 O O . PRO A 1 233 ? -15.586 32.594 2.488 1 90.62 233 PRO A O 1
ATOM 1825 N N . GLU A 1 234 ? -14.234 31.688 1.119 1 85.5 234 GLU A N 1
ATOM 1826 C CA . GLU A 1 234 ? -15.031 30.469 1.105 1 85.5 234 GLU A CA 1
ATOM 1827 C C . GLU A 1 234 ? -15.031 29.797 2.475 1 85.5 234 GLU A C 1
ATOM 1829 O O . GLU A 1 234 ? -16.094 29.531 3.039 1 85.5 234 GLU A O 1
ATOM 1834 N N . PRO A 1 235 ? -13.875 29.516 3.078 1 87.38 235 PRO A N 1
ATOM 1835 C CA . PRO A 1 235 ? -13.883 28.938 4.426 1 87.38 235 PRO A CA 1
ATOM 1836 C C . PRO A 1 235 ? -14.57 29.844 5.449 1 87.38 235 PRO A C 1
ATOM 1838 O O . PRO A 1 235 ? -15.219 29.359 6.371 1 87.38 235 PRO A O 1
ATOM 1841 N N . ILE A 1 236 ? -14.508 31.094 5.273 1 91.69 236 ILE A N 1
ATOM 1842 C CA . ILE A 1 236 ? -15.078 32.062 6.191 1 91.69 236 ILE A CA 1
ATOM 1843 C C . ILE A 1 236 ? -16.594 31.984 6.152 1 91.69 236 ILE A C 1
ATOM 1845 O O . ILE A 1 236 ? -17.266 32.156 7.176 1 91.69 236 ILE A O 1
ATOM 1849 N N . SER A 1 237 ? -17.125 31.734 4.949 1 91.31 237 SER A N 1
ATOM 1850 C CA . SER A 1 237 ? -18.578 31.578 4.836 1 91.31 237 SER A CA 1
ATOM 1851 C C . SER A 1 237 ? -19.062 30.406 5.684 1 91.31 237 SER A C 1
ATOM 1853 O O . SER A 1 237 ? -20.078 30.5 6.363 1 91.31 237 SER A O 1
ATOM 1855 N N . ASN A 1 238 ? -18.328 29.344 5.695 1 88.44 238 ASN A N 1
ATOM 1856 C CA . ASN A 1 238 ? -18.656 28.188 6.527 1 88.44 238 ASN A CA 1
ATOM 1857 C C . ASN A 1 238 ? -18.531 28.516 8.016 1 88.44 238 ASN A C 1
ATOM 1859 O O . ASN A 1 238 ? -19.328 28.031 8.828 1 88.44 238 ASN A O 1
ATOM 1863 N N . ALA A 1 239 ? -17.562 29.297 8.383 1 93.19 239 ALA A N 1
ATOM 1864 C CA . ALA A 1 239 ? -17.359 29.703 9.766 1 93.19 239 ALA A CA 1
ATOM 1865 C C . ALA A 1 239 ? -18.547 30.547 10.266 1 93.19 239 ALA A C 1
ATOM 1867 O O . ALA A 1 239 ? -19.016 30.359 11.391 1 93.19 239 ALA A O 1
ATOM 1868 N N . ARG A 1 240 ? -19 31.422 9.406 1 95.62 240 ARG A N 1
ATOM 1869 C CA . ARG A 1 240 ? -20.141 32.25 9.766 1 95.62 240 ARG A CA 1
ATOM 1870 C C . ARG A 1 240 ? -21.375 31.422 10.07 1 95.62 240 ARG A C 1
ATOM 1872 O O . ARG A 1 240 ? -22.062 31.656 11.07 1 95.62 240 ARG A O 1
ATOM 1879 N N . SER A 1 241 ? -21.594 30.516 9.188 1 92.88 241 SER A N 1
ATOM 1880 C CA . SER A 1 241 ? -22.734 29.625 9.367 1 92.88 241 SER A CA 1
ATOM 1881 C C . SER A 1 241 ? -22.625 28.844 10.672 1 92.88 241 SER A C 1
ATOM 1883 O O . SER A 1 241 ? -23.609 28.75 11.422 1 92.88 241 SER A O 1
ATOM 1885 N N . ARG A 1 242 ? -21.531 28.359 11.031 1 91.81 242 ARG A N 1
ATOM 1886 C CA . ARG A 1 242 ? -21.312 27.547 12.219 1 91.81 242 ARG A CA 1
ATOM 1887 C C . ARG A 1 242 ? -21.406 28.375 13.492 1 91.81 242 ARG A C 1
ATOM 1889 O O . ARG A 1 242 ? -22.031 27.969 14.469 1 91.81 242 ARG A O 1
ATOM 1896 N N . VAL A 1 243 ? -20.797 29.516 13.469 1 95.44 243 VAL A N 1
ATOM 1897 C CA . VAL A 1 243 ? -20.734 30.375 14.641 1 95.44 243 VAL A CA 1
ATOM 1898 C C . VAL A 1 243 ? -22.141 30.906 14.977 1 95.44 243 VAL A C 1
ATOM 1900 O O . VAL A 1 243 ? -22.484 31.047 16.156 1 95.44 243 VAL A O 1
ATOM 1903 N N . SER A 1 244 ? -22.922 31.094 13.914 1 94.31 244 SER A N 1
ATOM 1904 C CA . SER A 1 244 ? -24.266 31.641 14.102 1 94.31 244 SER A CA 1
ATOM 1905 C C . SER A 1 244 ? -25.156 30.672 14.875 1 94.31 244 SER A C 1
ATOM 1907 O O . SER A 1 244 ? -26.156 31.078 15.469 1 94.31 244 SER A O 1
ATOM 1909 N N . GLU A 1 245 ? -24.797 29.469 14.891 1 94.81 245 GLU A N 1
ATOM 1910 C CA . GLU A 1 245 ? -25.625 28.438 15.523 1 94.81 245 GLU A CA 1
ATOM 1911 C C . GLU A 1 245 ? -25.219 28.234 16.984 1 94.81 245 GLU A C 1
ATOM 1913 O O . GLU A 1 245 ? -25.875 27.484 17.719 1 94.81 245 GLU A O 1
ATOM 1918 N N . LEU A 1 246 ? -24.266 28.906 17.453 1 95.69 246 LEU A N 1
ATOM 1919 C CA . LEU A 1 246 ? -23.734 28.719 18.797 1 95.69 246 LEU A CA 1
ATOM 1920 C C . LEU A 1 246 ? -24.438 29.625 19.797 1 95.69 246 LEU A C 1
ATOM 1922 O O . LEU A 1 246 ? -25.125 30.578 19.406 1 95.69 246 LEU A O 1
ATOM 1926 N N . PRO A 1 247 ? -24.328 29.328 21.094 1 96.06 247 PRO A N 1
ATOM 1927 C CA . PRO A 1 247 ? -24.891 30.203 22.125 1 96.06 247 PRO A CA 1
ATOM 1928 C C . PRO A 1 247 ? -24.312 31.609 22.062 1 96.06 247 PRO A C 1
ATOM 1930 O O . PRO A 1 247 ? -23.125 31.797 21.734 1 96.06 247 PRO A O 1
ATOM 1933 N N . GLU A 1 248 ? -25.031 32.531 22.5 1 95 248 GLU A N 1
ATOM 1934 C CA . GLU A 1 248 ? -24.672 33.969 22.422 1 95 248 GLU A CA 1
ATOM 1935 C C . GLU A 1 248 ? -23.391 34.25 23.172 1 95 248 GLU A C 1
ATOM 1937 O O . GLU A 1 248 ? -22.594 35.094 22.766 1 95 248 GLU A O 1
ATOM 1942 N N . ASP A 1 249 ? -23.188 33.594 24.234 1 95.25 249 ASP A N 1
ATOM 1943 C CA . ASP A 1 249 ? -22 33.844 25.062 1 95.25 249 ASP A CA 1
ATOM 1944 C C . ASP A 1 249 ? -20.734 33.438 24.312 1 95.25 249 ASP A C 1
ATOM 1946 O O . ASP A 1 249 ? -19.641 33.906 24.625 1 95.25 249 ASP A O 1
ATOM 1950 N N . VAL A 1 250 ? -20.844 32.625 23.281 1 96.69 250 VAL A N 1
ATOM 1951 C CA . VAL A 1 250 ? -19.703 32.219 22.453 1 96.69 250 VAL A CA 1
ATOM 1952 C C . VAL A 1 250 ? -19.641 33.094 21.203 1 96.69 250 VAL A C 1
ATOM 1954 O O . VAL A 1 250 ? -18.594 33.625 20.859 1 96.69 250 VAL A O 1
ATOM 1957 N N . THR A 1 251 ? -20.797 33.25 20.625 1 96.44 251 THR A N 1
ATOM 1958 C CA . THR A 1 251 ? -20.859 33.969 19.359 1 96.44 251 THR A CA 1
ATOM 1959 C C . THR A 1 251 ? -20.375 35.406 19.516 1 96.44 251 THR A C 1
ATOM 1961 O O . THR A 1 251 ? -19.719 35.969 18.625 1 96.44 251 THR A O 1
ATOM 1964 N N . SER A 1 252 ? -20.672 36 20.641 1 96.69 252 SER A N 1
ATOM 1965 C CA . SER A 1 252 ? -20.328 37.375 20.875 1 96.69 252 SER A CA 1
ATOM 1966 C C . SER A 1 252 ? -18.828 37.562 21.016 1 96.69 252 SER A C 1
ATOM 1968 O O . SER A 1 252 ? -18.312 38.688 20.922 1 96.69 252 SER A O 1
ATOM 1970 N N . ARG A 1 253 ? -18.125 36.5 21.188 1 97.94 253 ARG A N 1
ATOM 1971 C CA . ARG A 1 253 ? -16.688 36.562 21.422 1 97.94 253 ARG A CA 1
ATOM 1972 C C . ARG A 1 253 ? -15.898 36.094 20.203 1 97.94 253 ARG A C 1
ATOM 1974 O O . ARG A 1 253 ? -14.688 35.875 20.297 1 97.94 253 ARG A O 1
ATOM 1981 N N . ILE A 1 254 ? -16.562 35.844 19.109 1 98.38 254 ILE A N 1
ATOM 1982 C CA . ILE A 1 254 ? -15.898 35.375 17.891 1 98.38 254 ILE A CA 1
ATOM 1983 C C . ILE A 1 254 ? -16.141 36.344 16.766 1 98.38 254 ILE A C 1
ATOM 1985 O O . ILE A 1 254 ? -17.281 36.625 16.391 1 98.38 254 ILE A O 1
ATOM 1989 N N . GLU A 1 255 ? -15.102 36.906 16.328 1 98 255 GLU A N 1
ATOM 1990 C CA . GLU A 1 255 ? -15.109 37.719 15.117 1 98 255 GLU A CA 1
ATOM 1991 C C . GLU A 1 255 ? -14.625 36.938 13.914 1 98 255 GLU A C 1
ATOM 199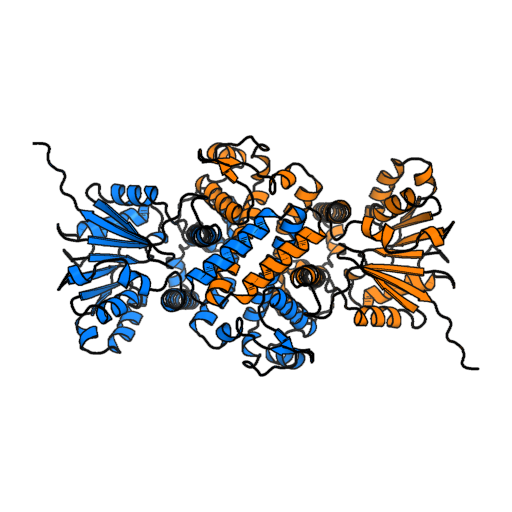3 O O . GLU A 1 255 ? -13.719 36.094 14.039 1 98 255 GLU A O 1
ATOM 1998 N N . ILE A 1 256 ? -15.234 37.125 12.766 1 97.81 256 ILE A N 1
ATOM 1999 C CA . ILE A 1 256 ? -14.859 36.438 11.539 1 97.81 256 ILE A CA 1
ATOM 2000 C C . ILE A 1 256 ? -14.406 37.469 10.492 1 97.81 256 ILE A C 1
ATOM 2002 O O . ILE A 1 256 ? -15.156 38.375 10.148 1 97.81 256 ILE A O 1
ATOM 2006 N N . LEU A 1 257 ? -13.219 37.312 9.969 1 97.56 257 LEU A N 1
ATOM 2007 C CA . LEU A 1 257 ? -12.617 38.312 9.078 1 97.56 257 LEU A CA 1
ATOM 2008 C C . LEU A 1 257 ? -12.047 37.625 7.832 1 97.56 257 LEU A C 1
ATOM 2010 O O . LEU A 1 257 ? -11.234 36.688 7.938 1 97.56 257 LEU A O 1
ATOM 2014 N N . GLU A 1 258 ? -12.469 38.062 6.617 1 97 258 GLU A N 1
ATOM 2015 C CA . GLU A 1 258 ? -11.805 37.625 5.391 1 97 258 GLU A CA 1
ATOM 2016 C C . GLU A 1 258 ? -10.383 38.188 5.309 1 97 258 GLU A C 1
ATOM 2018 O O . GLU A 1 258 ? -10.172 39.375 5.473 1 97 258 GLU A O 1
ATOM 2023 N N . TYR A 1 259 ? -9.445 37.281 5.117 1 97.06 259 TYR A N 1
ATOM 2024 C CA . TYR A 1 259 ? -8.039 37.688 5.176 1 97.06 259 TYR A CA 1
ATOM 2025 C C . TYR A 1 259 ? -7.156 36.719 4.422 1 97.06 259 TYR A C 1
ATOM 2027 O O . TYR A 1 259 ? -7.324 35.5 4.551 1 97.06 259 TYR A O 1
ATOM 2035 N N . ASP A 1 260 ? -6.316 37.312 3.559 1 96.38 260 ASP A N 1
ATOM 2036 C CA . ASP A 1 260 ? -5.219 36.594 2.918 1 96.38 260 ASP A CA 1
ATOM 2037 C C . ASP A 1 260 ? -3.902 36.812 3.656 1 96.38 260 ASP A C 1
ATOM 2039 O O . ASP A 1 260 ? -3.365 37.938 3.643 1 96.38 260 ASP A O 1
ATOM 2043 N N . PHE A 1 261 ? -3.357 35.75 4.188 1 97.25 261 PHE A N 1
ATOM 2044 C CA . PHE A 1 261 ? -2.217 35.938 5.078 1 97.25 261 PHE A CA 1
ATOM 2045 C C . PHE A 1 261 ? -0.968 36.312 4.285 1 97.25 261 PHE A C 1
ATOM 2047 O O . PHE A 1 261 ? 0.101 36.531 4.859 1 97.25 261 PHE A O 1
ATOM 2054 N N . PHE A 1 262 ? -1.032 36.5 3.025 1 96.5 262 PHE A N 1
ATOM 2055 C CA . PHE A 1 262 ? 0.059 37.062 2.225 1 96.5 262 PHE A CA 1
ATOM 2056 C C . PHE A 1 262 ? -0.057 38.562 2.109 1 96.5 262 PHE A C 1
ATOM 2058 O O . PHE A 1 262 ? 0.794 39.219 1.495 1 96.5 262 PHE A O 1
ATOM 2065 N N . THR A 1 263 ? -1.081 39.125 2.668 1 97.38 263 THR A N 1
ATOM 2066 C CA . THR A 1 263 ? -1.256 40.562 2.797 1 97.38 263 THR A CA 1
ATOM 2067 C C . THR A 1 263 ? -1.033 41 4.238 1 97.38 263 THR A C 1
ATOM 2069 O O . THR A 1 263 ? -0.963 40.188 5.148 1 97.38 263 THR A O 1
ATOM 2072 N N . PRO A 1 264 ? -0.91 42.25 4.469 1 97.5 264 PRO A N 1
ATOM 2073 C CA . PRO A 1 264 ? -0.628 42.719 5.832 1 97.5 264 PRO A CA 1
ATOM 2074 C C . PRO A 1 264 ? -1.711 42.312 6.828 1 97.5 264 PRO A C 1
ATOM 2076 O O . PRO A 1 264 ? -2.902 42.375 6.516 1 97.5 264 PRO A O 1
ATOM 2079 N N . GLN A 1 265 ? -1.288 41.875 7.977 1 98.38 265 GLN A N 1
ATOM 2080 C CA . GLN A 1 265 ? -2.18 41.438 9.039 1 98.38 265 GLN A CA 1
ATOM 2081 C C . GLN A 1 265 ? -2.971 42.594 9.617 1 98.38 265 GLN A C 1
ATOM 2083 O O . GLN A 1 265 ? -2.391 43.531 10.18 1 98.38 265 GLN A O 1
ATOM 2088 N N . PRO A 1 266 ? -4.27 42.531 9.539 1 98.06 266 PRO A N 1
ATOM 2089 C CA . PRO A 1 266 ? -5.09 43.688 9.93 1 98.06 266 PRO A CA 1
ATOM 2090 C C . PRO A 1 266 ? -5.266 43.781 11.445 1 98.06 266 PRO A C 1
ATOM 2092 O O . PRO A 1 266 ? -5.527 44.875 11.969 1 98.06 266 PRO A O 1
ATOM 2095 N N . VAL A 1 267 ? -5.27 42.75 12.156 1 98.5 267 VAL A N 1
ATOM 2096 C CA . VAL A 1 267 ? -5.453 42.75 13.602 1 98.5 267 VAL A CA 1
ATOM 2097 C C . VAL A 1 267 ? -4.102 42.938 14.297 1 98.5 267 VAL A C 1
ATOM 2099 O O . VAL A 1 267 ? -3.264 42.031 14.266 1 98.5 267 VAL A O 1
ATOM 2102 N N . LYS A 1 268 ? -3.988 44.031 15 1 98.25 268 LYS A N 1
ATOM 2103 C CA . LYS A 1 268 ? -2.697 44.375 15.586 1 98.25 268 LYS A CA 1
ATOM 2104 C C . LYS A 1 268 ? -2.695 44.156 17.094 1 98.25 268 LYS A C 1
ATOM 2106 O O . LYS A 1 268 ? -3.74 44.219 17.734 1 98.25 268 LYS A O 1
ATOM 2111 N N . HIS A 1 269 ? -1.56 43.75 17.594 1 97.88 269 HIS A N 1
ATOM 2112 C CA . HIS A 1 269 ? -1.248 43.656 19.016 1 97.88 269 HIS A CA 1
ATOM 2113 C C . HIS A 1 269 ? -2.191 42.719 19.734 1 97.88 269 HIS A C 1
ATOM 2115 O O . HIS A 1 269 ? -2.631 43 20.844 1 97.88 269 HIS A O 1
ATOM 2121 N N . ALA A 1 270 ? -2.605 41.656 19.047 1 98.5 270 ALA A N 1
ATOM 2122 C CA . ALA A 1 270 ? -3.344 40.625 19.734 1 98.5 270 ALA A CA 1
ATOM 2123 C C . ALA A 1 270 ? -2.451 39.875 20.734 1 98.5 270 ALA A C 1
ATOM 2125 O O . ALA A 1 270 ? -1.224 39.938 20.641 1 98.5 270 ALA A O 1
ATOM 2126 N N . ASP A 1 271 ? -3.076 39.219 21.688 1 98.44 271 ASP A N 1
ATOM 2127 C CA . ASP A 1 271 ? -2.314 38.469 22.703 1 98.44 271 ASP A CA 1
ATOM 2128 C C . ASP A 1 271 ? -1.685 37.219 22.094 1 98.44 271 ASP A C 1
ATOM 2130 O O . ASP A 1 271 ? -0.592 36.812 22.5 1 98.44 271 ASP A O 1
ATOM 2134 N N . VAL A 1 272 ? -2.365 36.562 21.203 1 98.56 272 VAL A N 1
ATOM 2135 C CA . VAL A 1 272 ? -1.866 35.344 20.578 1 98.56 272 VAL A CA 1
ATOM 2136 C C . VAL A 1 272 ? -2.191 35.375 19.078 1 98.56 272 VAL A C 1
ATOM 2138 O O . VAL A 1 272 ? -3.312 35.719 18.688 1 98.56 272 VAL A O 1
ATOM 2141 N N . TYR A 1 273 ? -1.25 35.156 18.25 1 98.81 273 TYR A N 1
ATOM 2142 C CA . TYR A 1 273 ? -1.429 34.781 16.859 1 98.81 273 TYR A CA 1
ATOM 2143 C C . TYR A 1 273 ? -1.206 33.281 16.672 1 98.81 273 TYR A C 1
ATOM 2145 O O . TYR A 1 273 ? -0.133 32.75 16.984 1 98.81 273 TYR A O 1
ATOM 2153 N N . LEU A 1 274 ? -2.215 32.562 16.188 1 98.5 274 LEU A N 1
ATOM 2154 C CA . LEU A 1 274 ? -2.223 31.125 16.141 1 98.5 274 LEU A CA 1
ATOM 2155 C C . LEU A 1 274 ? -2.23 30.625 14.695 1 98.5 274 LEU A C 1
ATOM 2157 O O . LEU A 1 274 ? -3.047 31.062 13.883 1 98.5 274 LEU A O 1
ATOM 2161 N N . PHE A 1 275 ? -1.263 29.797 14.352 1 98.12 275 PHE A N 1
ATOM 2162 C CA . PHE A 1 275 ? -1.262 28.984 13.141 1 98.12 275 PHE A CA 1
ATOM 2163 C C . PHE A 1 275 ? -1.427 27.516 13.477 1 98.12 275 PHE A C 1
ATOM 2165 O O . PHE A 1 275 ? -0.567 26.922 14.133 1 98.12 275 PHE A O 1
ATOM 2172 N N . ARG A 1 276 ? -2.502 26.906 13.094 1 95.94 276 ARG A N 1
ATOM 2173 C CA . ARG A 1 276 ? -2.67 25.469 13.273 1 95.94 276 ARG A CA 1
ATOM 2174 C C . ARG A 1 276 ? -2.742 24.75 11.93 1 95.94 276 ARG A C 1
ATOM 2176 O O . ARG A 1 276 ? -3.729 24.875 11.203 1 95.94 276 ARG A O 1
ATOM 2183 N N . THR A 1 277 ? -1.699 23.922 11.617 1 94.56 277 THR A N 1
ATOM 2184 C CA . THR A 1 277 ? -1.612 23.125 10.398 1 94.56 277 THR A CA 1
ATOM 2185 C C . THR A 1 277 ? -1.688 24.016 9.164 1 94.56 277 THR A C 1
ATOM 2187 O O . THR A 1 277 ? -2.465 23.75 8.242 1 94.56 277 THR A O 1
ATOM 2190 N N . ILE A 1 278 ? -0.885 25.078 9.164 1 96.38 278 ILE A N 1
ATOM 2191 C CA . ILE A 1 278 ? -0.889 26.047 8.078 1 96.38 278 ILE A CA 1
ATOM 2192 C C . ILE A 1 278 ? 0.465 26.047 7.375 1 96.38 278 ILE A C 1
ATOM 2194 O O . ILE A 1 278 ? 0.536 25.875 6.156 1 96.38 278 ILE A O 1
ATOM 2198 N N . LEU A 1 279 ? 1.535 26.172 8.148 1 97.25 279 LEU A N 1
ATOM 2199 C CA . LEU A 1 279 ? 2.84 26.5 7.578 1 97.25 279 LEU A CA 1
ATOM 2200 C C . LEU A 1 279 ? 3.426 25.297 6.852 1 97.25 279 LEU A C 1
ATOM 2202 O O . LEU A 1 279 ? 4.23 25.453 5.93 1 97.25 279 LEU A O 1
ATOM 2206 N N . HIS A 1 280 ? 3.002 24.094 7.238 1 94.5 280 HIS A N 1
ATOM 2207 C CA . HIS A 1 280 ? 3.516 22.891 6.582 1 94.5 280 HIS A CA 1
ATOM 2208 C C . HIS A 1 280 ? 3.008 22.797 5.145 1 94.5 280 HIS A C 1
ATOM 2210 O O . HIS A 1 280 ? 3.562 22.047 4.34 1 94.5 280 HIS A O 1
ATOM 2216 N N . ASP A 1 281 ? 2.037 23.578 4.766 1 94.38 281 ASP A N 1
ATOM 2217 C CA . ASP A 1 281 ? 1.505 23.562 3.406 1 94.38 281 ASP A CA 1
ATOM 2218 C C . ASP A 1 281 ? 2.381 24.391 2.467 1 94.38 281 ASP A C 1
ATOM 2220 O O . ASP A 1 281 ? 2.158 24.406 1.255 1 94.38 281 ASP A O 1
ATOM 2224 N N . TRP A 1 282 ? 3.369 25.062 3.008 1 95.81 282 TRP A N 1
ATOM 2225 C CA . TRP A 1 282 ? 4.074 26.078 2.225 1 95.81 282 TRP A CA 1
ATOM 2226 C C . TRP A 1 282 ? 5.582 25.828 2.26 1 95.81 282 TRP A C 1
ATOM 2228 O O . TRP A 1 282 ? 6.137 25.5 3.307 1 95.81 282 TRP A O 1
ATOM 2238 N N . PRO A 1 283 ? 6.219 26.078 1.058 1 95.5 283 PRO A N 1
ATOM 2239 C CA . PRO A 1 283 ? 7.684 26.078 1.074 1 95.5 283 PRO A CA 1
ATOM 2240 C C . PRO A 1 283 ? 8.258 27.156 1.999 1 95.5 283 PRO A C 1
ATOM 2242 O O . PRO A 1 283 ? 7.543 28.078 2.393 1 95.5 283 PRO A O 1
ATOM 2245 N N . ASP A 1 284 ? 9.531 27.062 2.312 1 96 284 ASP A N 1
ATOM 2246 C CA . ASP A 1 284 ? 10.156 27.922 3.32 1 96 284 ASP A CA 1
ATOM 2247 C C . ASP A 1 284 ? 10 29.391 2.959 1 96 284 ASP A C 1
ATOM 2249 O O . ASP A 1 284 ? 9.695 30.219 3.818 1 96 284 ASP A O 1
ATOM 2253 N N . ALA A 1 285 ? 10.172 29.703 1.709 1 96.25 285 ALA A N 1
ATOM 2254 C CA . ALA A 1 285 ? 10.109 31.109 1.301 1 96.25 285 ALA A CA 1
ATOM 2255 C C . ALA A 1 285 ? 8.727 31.688 1.577 1 96.25 285 ALA A C 1
ATOM 2257 O O . ALA A 1 285 ? 8.609 32.812 2.078 1 96.25 285 ALA A O 1
ATOM 2258 N N . ASP A 1 286 ? 7.703 30.922 1.28 1 96.88 286 ASP A N 1
ATOM 2259 C CA . ASP A 1 286 ? 6.336 31.375 1.507 1 96.88 286 ASP A CA 1
ATOM 2260 C C . ASP A 1 286 ? 5.992 31.359 2.994 1 96.88 286 ASP A C 1
ATOM 2262 O O . ASP A 1 286 ? 5.305 32.25 3.486 1 96.88 286 ASP A O 1
ATOM 2266 N N . ALA A 1 287 ? 6.438 30.375 3.693 1 97.94 287 ALA A N 1
ATOM 2267 C CA . ALA A 1 287 ? 6.203 30.297 5.133 1 97.94 287 ALA A CA 1
ATOM 2268 C C . ALA A 1 287 ? 6.809 31.5 5.852 1 97.94 287 ALA A C 1
ATOM 2270 O O . ALA A 1 287 ? 6.207 32.031 6.781 1 97.94 287 ALA A O 1
ATOM 2271 N N . ILE A 1 288 ? 7.969 31.891 5.426 1 98.19 288 ILE A N 1
ATOM 2272 C CA . ILE A 1 288 ? 8.648 33.062 6.004 1 98.19 288 ILE A CA 1
ATOM 2273 C C . ILE A 1 288 ? 7.812 34.312 5.77 1 98.19 288 ILE A C 1
ATOM 2275 O O . ILE A 1 288 ? 7.613 35.125 6.684 1 98.19 288 ILE A O 1
ATOM 2279 N N . LYS A 1 289 ? 7.262 34.438 4.559 1 97.94 289 LYS A N 1
ATOM 2280 C CA . LYS A 1 289 ? 6.418 35.594 4.246 1 97.94 289 LYS A CA 1
ATOM 2281 C C . LYS A 1 289 ? 5.18 35.625 5.133 1 97.94 289 LYS A C 1
ATOM 2283 O O . LYS A 1 289 ? 4.789 36.688 5.621 1 97.94 289 LYS A O 1
ATOM 2288 N N . ILE A 1 290 ? 4.586 34.5 5.332 1 98.31 290 ILE A N 1
ATOM 2289 C CA . ILE A 1 290 ? 3.396 34.375 6.172 1 98.31 290 ILE A CA 1
ATOM 2290 C C . ILE A 1 290 ? 3.734 34.781 7.605 1 98.31 290 ILE A C 1
ATOM 2292 O O . ILE A 1 290 ? 3.006 35.562 8.227 1 98.31 290 ILE A O 1
ATOM 2296 N N . LEU A 1 291 ? 4.828 34.25 8.094 1 98.5 291 LEU A N 1
ATOM 2297 C CA . LEU A 1 291 ? 5.266 34.562 9.453 1 98.5 291 LEU A CA 1
ATOM 2298 C C . LEU A 1 291 ? 5.582 36.031 9.625 1 98.5 291 LEU A C 1
ATOM 2300 O O . LEU A 1 291 ? 5.281 36.625 10.664 1 98.5 291 LEU A O 1
ATOM 2304 N N . GLN A 1 292 ? 6.164 36.656 8.617 1 98.31 292 GLN A N 1
ATOM 2305 C CA . GLN A 1 292 ? 6.504 38.094 8.672 1 98.31 292 GLN A CA 1
ATOM 2306 C C . GLN A 1 292 ? 5.254 38.938 8.828 1 98.31 292 GLN A C 1
ATOM 2308 O O . GLN A 1 292 ? 5.27 39.938 9.547 1 98.31 292 GLN A O 1
ATOM 2313 N N . GLY A 1 293 ? 4.223 38.562 8.172 1 97.94 293 GLY A N 1
ATOM 2314 C CA . GLY A 1 293 ? 2.959 39.25 8.336 1 97.94 293 GLY A CA 1
ATOM 2315 C C . GLY A 1 293 ? 2.459 39.25 9.766 1 97.94 293 GLY A C 1
ATOM 2316 O O . GLY A 1 293 ? 1.98 40.281 10.266 1 97.94 293 GLY A O 1
ATOM 2317 N N . ALA A 1 294 ? 2.541 38.125 10.445 1 98.06 294 ALA A N 1
ATOM 2318 C CA . ALA A 1 294 ? 2.135 38.031 11.844 1 98.06 294 ALA A CA 1
ATOM 2319 C C . ALA A 1 294 ? 3.059 38.844 12.742 1 98.06 294 ALA A C 1
ATOM 2321 O O . ALA A 1 294 ? 2.596 39.562 13.641 1 98.06 294 ALA A O 1
ATOM 2322 N N . VAL A 1 295 ? 4.367 38.75 12.492 1 97.69 295 VAL A N 1
ATOM 2323 C CA . VAL A 1 295 ? 5.371 39.406 13.305 1 97.69 295 VAL A CA 1
ATOM 2324 C C . VAL A 1 295 ? 5.148 40.938 13.266 1 97.69 295 VAL A C 1
ATOM 2326 O O . VAL A 1 295 ? 5.242 41.594 14.289 1 97.69 295 VAL A O 1
ATOM 2329 N N . GLU A 1 296 ? 4.852 41.375 12.094 1 97.56 296 GLU A N 1
ATOM 2330 C CA . GLU A 1 296 ? 4.617 42.812 11.914 1 97.56 296 GLU A CA 1
ATOM 2331 C C . GLU A 1 296 ? 3.434 43.281 12.75 1 97.56 296 GLU A C 1
ATOM 2333 O O . GLU A 1 296 ? 3.375 44.438 13.156 1 97.56 296 GLU A O 1
ATOM 2338 N N . ALA A 1 297 ? 2.529 42.406 13.016 1 98.25 297 ALA A N 1
ATOM 2339 C CA . ALA A 1 297 ? 1.314 42.75 13.75 1 98.25 297 ALA A CA 1
ATOM 2340 C C . ALA A 1 297 ? 1.495 42.531 15.25 1 98.25 297 ALA A C 1
ATOM 2342 O O . ALA A 1 297 ? 0.724 43.062 16.062 1 98.25 297 ALA A O 1
ATOM 2343 N N . MET A 1 298 ? 2.457 41.781 15.664 1 98 298 MET A N 1
ATOM 2344 C CA . MET A 1 298 ? 2.689 41.438 17.062 1 98 298 MET A CA 1
ATOM 2345 C C . MET A 1 298 ? 3.111 42.656 17.875 1 98 298 MET A C 1
ATOM 2347 O O . MET A 1 298 ? 3.812 43.531 17.359 1 98 298 MET A O 1
ATOM 2351 N N . GLY A 1 299 ? 2.623 42.75 19.078 1 96.12 299 GLY A N 1
ATOM 2352 C CA . GLY A 1 299 ? 3.162 43.656 20.078 1 96.12 299 GLY A CA 1
ATOM 2353 C C . GLY A 1 299 ? 4.227 43.031 20.953 1 96.12 299 GLY A C 1
ATOM 2354 O O . GLY A 1 299 ? 4.555 41.844 20.781 1 96.12 299 GLY A O 1
ATOM 2355 N N . PRO A 1 300 ? 4.734 43.75 21.906 1 93.38 300 PRO A N 1
ATOM 2356 C CA . PRO A 1 300 ? 5.82 43.281 22.75 1 93.38 300 PRO A CA 1
ATOM 2357 C C . PRO A 1 300 ? 5.398 42.094 23.625 1 93.38 300 PRO A C 1
ATOM 2359 O O . PRO A 1 300 ? 6.238 41.281 24.016 1 93.38 300 PRO A O 1
ATOM 2362 N N . SER A 1 301 ? 4.148 42.031 23.891 1 94.31 301 SER A N 1
ATOM 2363 C CA . SER A 1 301 ? 3.691 40.969 24.781 1 94.31 301 SER A CA 1
ATOM 2364 C C . SER A 1 301 ? 2.982 39.844 24 1 94.31 301 SER A C 1
ATOM 2366 O O . SER A 1 301 ? 2.488 38.875 24.594 1 94.31 301 SER A O 1
ATOM 2368 N N . SER A 1 302 ? 2.865 40 22.719 1 97.5 302 SER A N 1
ATOM 2369 C CA . SER A 1 302 ? 2.18 39 21.875 1 97.5 302 SER A CA 1
ATOM 2370 C C . SER A 1 302 ? 2.916 37.656 21.891 1 97.5 302 SER A C 1
ATOM 2372 O O . SER A 1 302 ? 4.141 37.625 22.031 1 97.5 302 SER A O 1
ATOM 2374 N N . ARG A 1 303 ? 2.176 36.594 21.734 1 97.44 303 ARG A N 1
ATOM 2375 C CA . ARG A 1 303 ? 2.717 35.25 21.547 1 97.44 303 ARG A CA 1
ATOM 2376 C C . ARG A 1 303 ? 2.371 34.719 20.172 1 97.44 303 ARG A C 1
ATOM 2378 O O . ARG A 1 303 ? 1.268 34.938 19.672 1 97.44 303 ARG A O 1
ATOM 2385 N N . LEU A 1 304 ? 3.352 34.125 19.609 1 98.44 304 LEU A N 1
ATOM 2386 C CA . LEU A 1 304 ? 3.123 33.344 18.391 1 98.44 304 LEU A CA 1
ATOM 2387 C C . LEU A 1 304 ? 3.02 31.844 18.719 1 98.44 304 LEU A C 1
ATOM 2389 O O . LEU A 1 304 ? 3.951 31.266 19.266 1 98.44 304 LEU A O 1
ATOM 2393 N N . LEU A 1 305 ? 1.866 31.25 18.438 1 98.19 305 LEU A N 1
ATOM 2394 C CA . LEU A 1 305 ? 1.646 29.828 18.656 1 98.19 305 LEU A CA 1
ATOM 2395 C C . LEU A 1 305 ? 1.448 29.094 17.328 1 98.19 305 LEU A C 1
ATOM 2397 O O . LEU A 1 305 ? 0.531 29.422 16.562 1 98.19 305 LEU A O 1
ATOM 2401 N N . ILE A 1 306 ? 2.322 28.203 17.078 1 98.25 306 ILE A N 1
ATOM 2402 C CA . ILE A 1 306 ? 2.227 27.359 15.883 1 98.25 306 ILE A CA 1
ATOM 2403 C C . ILE A 1 306 ? 1.967 25.906 16.297 1 98.25 306 ILE A C 1
ATOM 2405 O O . ILE A 1 306 ? 2.756 25.312 17.031 1 98.25 306 ILE A O 1
ATOM 2409 N N . MET A 1 307 ? 0.81 25.406 15.914 1 96.81 307 MET A N 1
ATOM 2410 C CA . MET A 1 307 ? 0.549 23.984 16.125 1 96.81 307 MET A CA 1
ATOM 2411 C C . MET A 1 307 ? 0.672 23.219 14.812 1 96.81 307 MET A C 1
ATOM 2413 O O . MET A 1 307 ? -0.244 23.234 13.992 1 96.81 307 MET A O 1
ATOM 2417 N N . ASP A 1 308 ? 1.757 22.562 14.625 1 96.19 308 ASP A N 1
ATOM 2418 C CA . ASP A 1 308 ? 2.107 21.781 13.438 1 96.19 308 ASP A CA 1
ATOM 2419 C C . ASP A 1 308 ? 2.902 20.531 13.812 1 96.19 308 ASP A C 1
ATOM 2421 O O . ASP A 1 308 ? 3.234 20.328 14.984 1 96.19 308 ASP A O 1
ATOM 2425 N N . MET A 1 309 ? 3.092 19.719 12.844 1 96 309 MET A N 1
ATOM 2426 C CA . MET A 1 309 ? 3.889 18.531 13.102 1 96 309 MET A CA 1
ATOM 2427 C C . MET A 1 309 ? 5.371 18.875 13.195 1 96 309 MET A C 1
ATOM 2429 O O . MET A 1 309 ? 5.871 19.703 12.422 1 96 309 MET A O 1
ATOM 2433 N N . VAL A 1 310 ? 6.043 18.391 14.172 1 97 310 VAL A N 1
ATOM 2434 C CA . VAL A 1 310 ? 7.492 18.484 14.32 1 97 310 VAL A CA 1
ATOM 2435 C C . VAL A 1 310 ? 8.117 17.109 14.164 1 97 310 VAL A C 1
ATOM 2437 O O . VAL A 1 310 ? 7.859 16.203 14.969 1 97 310 VAL A O 1
ATOM 2440 N N . LEU A 1 311 ? 8.891 16.922 13.141 1 96.62 311 LEU A N 1
ATOM 2441 C CA . LEU A 1 311 ? 9.5 15.633 12.859 1 96.62 311 LEU A CA 1
ATOM 2442 C C . LEU A 1 311 ? 10.523 15.273 13.93 1 96.62 311 LEU A C 1
ATOM 2444 O O . LEU A 1 311 ? 11.305 16.125 14.359 1 96.62 311 LEU A O 1
ATOM 2448 N N . PRO A 1 312 ? 10.492 14.086 14.375 1 93.06 312 PRO A N 1
ATOM 2449 C CA . PRO A 1 312 ? 11.578 13.633 15.25 1 93.06 312 PRO A CA 1
ATOM 2450 C C . PRO A 1 312 ? 12.883 13.398 14.484 1 93.06 312 PRO A C 1
ATOM 2452 O O . PRO A 1 312 ? 12.875 13.273 13.258 1 93.06 312 PRO A O 1
ATOM 2455 N N . LYS A 1 313 ? 13.93 13.375 15.266 1 91.88 313 LYS A N 1
ATOM 2456 C CA . LYS A 1 313 ? 15.148 12.844 14.656 1 91.88 313 LYS A CA 1
ATOM 2457 C C . LYS A 1 313 ? 14.945 11.414 14.18 1 91.88 313 LYS A C 1
ATOM 2459 O O . LYS A 1 313 ? 14.281 10.617 14.852 1 91.88 313 LYS A O 1
ATOM 2464 N N . PRO A 1 314 ? 15.508 11.117 13.07 1 90.75 314 PRO A N 1
ATOM 2465 C CA . PRO A 1 314 ? 15.305 9.766 12.562 1 90.75 314 PRO A CA 1
ATOM 2466 C C . PRO A 1 314 ? 15.727 8.688 13.562 1 90.75 314 PRO A C 1
ATOM 2468 O O . PRO A 1 314 ? 16.812 8.758 14.133 1 90.75 314 PRO A O 1
ATOM 2471 N N . GLY A 1 315 ? 14.852 7.812 13.852 1 89.94 315 GLY A N 1
ATOM 2472 C CA . GLY A 1 315 ? 15.148 6.656 14.68 1 89.94 315 GLY A CA 1
ATOM 2473 C C . GLY A 1 315 ? 15.102 6.961 16.172 1 89.94 315 GLY A C 1
ATOM 2474 O O . GLY A 1 315 ? 15.492 6.129 16.984 1 89.94 315 GLY A O 1
ATOM 2475 N N . SER A 1 316 ? 14.703 8.133 16.656 1 86.88 316 SER A N 1
ATOM 2476 C CA . SER A 1 316 ? 14.797 8.562 18.047 1 86.88 316 SER A CA 1
ATOM 2477 C C . SER A 1 316 ? 13.562 8.164 18.844 1 86.88 316 SER A C 1
ATOM 2479 O O . SER A 1 316 ? 13.508 8.352 20.047 1 86.88 316 SER A O 1
ATOM 2481 N N . GLY A 1 317 ? 12.672 7.383 18.406 1 87.38 317 GLY A N 1
ATOM 2482 C CA . GLY A 1 317 ? 11.469 7.027 19.141 1 87.38 317 GLY A CA 1
ATOM 2483 C C . GLY A 1 317 ? 10.68 5.914 18.484 1 87.38 317 GLY A C 1
ATOM 2484 O O . GLY A 1 317 ? 11.258 4.961 17.953 1 87.38 317 GLY A O 1
ATOM 2485 N N . SER A 1 318 ? 9.391 6.004 18.844 1 92.94 318 SER A N 1
ATOM 2486 C CA . SER A 1 318 ? 8.484 5.008 18.281 1 92.94 318 SER A CA 1
ATOM 2487 C C . SER A 1 318 ? 8.562 4.98 16.75 1 92.94 318 SER A C 1
ATOM 2489 O O . SER A 1 318 ? 8.469 6.02 16.109 1 92.94 318 SER A O 1
ATOM 2491 N N . LYS A 1 319 ? 8.719 3.793 16.219 1 94.19 319 LYS A N 1
ATOM 2492 C CA . LYS A 1 319 ? 8.82 3.619 14.781 1 94.19 319 LYS A CA 1
ATOM 2493 C C . LYS A 1 319 ? 7.488 3.932 14.094 1 94.19 319 LYS A C 1
ATOM 2495 O O . LYS A 1 319 ? 7.465 4.527 13.016 1 94.19 319 LYS A O 1
ATOM 2500 N N . THR A 1 320 ? 6.449 3.494 14.68 1 95.94 320 THR A N 1
ATOM 2501 C CA . THR A 1 320 ? 5.137 3.701 14.086 1 95.94 320 THR A CA 1
ATOM 2502 C C . THR A 1 320 ? 4.73 5.172 14.164 1 95.94 320 THR A C 1
ATOM 2504 O O . THR A 1 320 ? 4.074 5.6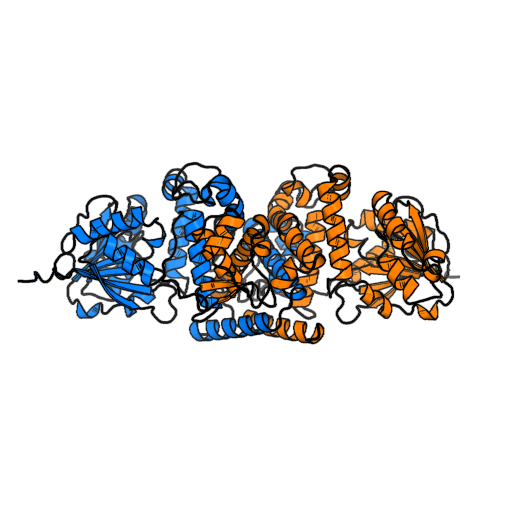88 13.258 1 95.94 320 THR A O 1
ATOM 2507 N N . PHE A 1 321 ? 5.102 5.848 15.234 1 95.44 321 PHE A N 1
ATOM 2508 C CA . PHE A 1 321 ? 4.828 7.273 15.344 1 95.44 321 PHE A CA 1
ATOM 2509 C C . PHE A 1 321 ? 5.629 8.062 14.32 1 95.44 321 PHE A C 1
ATOM 2511 O O . PHE A 1 321 ? 5.094 8.945 13.648 1 95.44 321 PHE A O 1
ATOM 2518 N N . GLU A 1 322 ? 6.883 7.746 14.219 1 96.5 322 GLU A N 1
ATOM 2519 C CA . GLU A 1 322 ? 7.703 8.391 13.195 1 96.5 322 GLU A CA 1
ATOM 2520 C C . GLU A 1 322 ? 7.129 8.156 11.805 1 96.5 322 GLU A C 1
ATOM 2522 O O . GLU A 1 322 ? 7.098 9.07 10.977 1 96.5 322 GLU A O 1
ATOM 2527 N N . ALA A 1 323 ? 6.699 6.938 11.547 1 98 323 ALA A N 1
ATOM 2528 C CA . ALA A 1 323 ? 6.105 6.613 10.25 1 98 323 ALA A CA 1
ATOM 2529 C C . ALA A 1 323 ? 4.902 7.504 9.961 1 98 323 ALA A C 1
ATOM 2531 O O . ALA A 1 323 ? 4.719 7.957 8.828 1 98 323 ALA A O 1
ATOM 2532 N N . THR A 1 324 ? 4.113 7.707 10.953 1 96.75 324 THR A N 1
ATOM 2533 C CA . THR A 1 324 ? 2.939 8.562 10.805 1 96.75 324 THR A CA 1
ATOM 2534 C C . THR A 1 324 ? 3.342 9.969 10.383 1 96.75 324 THR A C 1
ATOM 2536 O O . THR A 1 324 ? 2.762 10.531 9.453 1 96.75 324 THR A O 1
ATOM 2539 N N . LEU A 1 325 ? 4.316 10.5 10.992 1 96.88 325 LEU A N 1
ATOM 2540 C CA . LEU A 1 325 ? 4.738 11.875 10.727 1 96.88 325 LEU A CA 1
ATOM 2541 C C . LEU A 1 325 ? 5.445 11.969 9.375 1 96.88 325 LEU A C 1
ATOM 2543 O O . LEU A 1 325 ? 5.246 12.938 8.633 1 96.88 325 LEU A O 1
ATOM 2547 N N . ARG A 1 326 ? 6.219 11.023 9.094 1 97.69 326 ARG A N 1
ATOM 2548 C CA . ARG A 1 326 ? 6.945 11.055 7.832 1 97.69 326 ARG A CA 1
ATOM 2549 C C . ARG A 1 326 ? 5.996 10.859 6.652 1 97.69 326 ARG A C 1
ATOM 2551 O O . ARG A 1 326 ? 6.215 11.414 5.574 1 97.69 326 ARG A O 1
ATOM 2558 N N . GLN A 1 327 ? 4.992 10.023 6.871 1 97.88 327 GLN A N 1
ATOM 2559 C CA . GLN A 1 327 ? 3.949 9.93 5.859 1 97.88 327 GLN A CA 1
ATOM 2560 C C . GLN A 1 327 ? 3.34 11.297 5.559 1 97.88 327 GLN A C 1
ATOM 2562 O O . GLN A 1 327 ? 3.127 11.641 4.398 1 97.88 327 GLN A O 1
ATOM 2567 N N . LYS A 1 328 ? 3.068 12.094 6.535 1 96.5 328 LYS A N 1
ATOM 2568 C CA . LYS A 1 328 ? 2.523 13.438 6.359 1 96.5 328 LYS A CA 1
ATOM 2569 C C . LYS A 1 328 ? 3.541 14.359 5.691 1 96.5 328 LYS A C 1
ATOM 2571 O O . LYS A 1 328 ? 3.18 15.18 4.844 1 96.5 328 LYS A O 1
ATOM 2576 N N . ASP A 1 329 ? 4.766 14.188 6.098 1 97.62 329 ASP A N 1
ATOM 2577 C CA . ASP A 1 329 ? 5.84 14.945 5.461 1 97.62 329 ASP A CA 1
ATOM 2578 C C . ASP A 1 329 ? 5.836 14.734 3.947 1 97.62 329 ASP A C 1
ATOM 2580 O O . ASP A 1 329 ? 5.84 15.703 3.186 1 97.62 329 ASP A O 1
ATOM 2584 N N . LEU A 1 330 ? 5.73 13.547 3.566 1 98.38 330 LEU A N 1
ATOM 2585 C CA . LEU A 1 330 ? 5.742 13.219 2.145 1 98.38 330 LEU A CA 1
ATOM 2586 C C . LEU A 1 330 ? 4.473 13.719 1.463 1 98.38 330 LEU A C 1
ATOM 2588 O O . LEU A 1 330 ? 4.512 14.141 0.304 1 98.38 330 LEU A O 1
ATOM 2592 N N . THR A 1 331 ? 3.404 13.68 2.154 1 97.75 331 THR A N 1
ATOM 2593 C CA . THR A 1 331 ? 2.176 14.234 1.602 1 97.75 331 THR A CA 1
ATOM 2594 C C . THR A 1 331 ? 2.342 15.727 1.31 1 97.75 331 THR A C 1
ATOM 2596 O O . THR A 1 331 ? 1.877 16.219 0.279 1 97.75 331 THR A O 1
ATOM 2599 N N . MET A 1 332 ? 3.014 16.453 2.172 1 97.56 332 MET A N 1
ATOM 2600 C CA . MET A 1 332 ? 3.252 17.891 1.963 1 97.56 332 MET A CA 1
ATOM 2601 C C . MET A 1 332 ? 4.152 18.109 0.753 1 97.56 332 MET A C 1
ATOM 2603 O O . MET A 1 332 ? 3.922 19.047 -0.028 1 97.56 332 MET A O 1
ATOM 2607 N N . ILE A 1 333 ? 5.121 17.297 0.616 1 97.5 333 ILE A N 1
ATOM 2608 C CA . ILE A 1 333 ? 6.023 17.391 -0.525 1 97.5 333 ILE A CA 1
ATOM 2609 C C . ILE A 1 333 ? 5.254 17.109 -1.815 1 97.5 333 ILE A C 1
ATOM 2611 O O . ILE A 1 333 ? 5.336 17.891 -2.771 1 97.5 333 ILE A O 1
ATOM 2615 N N . GLN A 1 334 ? 4.477 16.094 -1.807 1 98.12 334 GLN A N 1
ATOM 2616 C CA . GLN A 1 334 ? 3.783 15.602 -2.99 1 98.12 334 GLN A CA 1
ATOM 2617 C C . GLN A 1 334 ? 2.668 16.547 -3.418 1 98.12 334 GLN A C 1
ATOM 2619 O O . GLN A 1 334 ? 2.332 16.625 -4.602 1 98.12 334 GLN A O 1
ATOM 2624 N N . THR A 1 335 ? 2.127 17.297 -2.469 1 97.5 335 THR A N 1
ATOM 2625 C CA . THR A 1 335 ? 0.967 18.141 -2.756 1 97.5 335 THR A CA 1
ATOM 2626 C C . THR A 1 335 ? 1.384 19.594 -2.961 1 97.5 335 THR A C 1
ATOM 2628 O O . THR A 1 335 ? 0.867 20.266 -3.848 1 97.5 335 THR A O 1
ATOM 2631 N N . PHE A 1 336 ? 2.416 20.031 -2.113 1 96.94 336 PHE A N 1
ATOM 2632 C CA . PHE A 1 336 ? 2.615 21.469 -1.999 1 96.94 336 PHE A CA 1
ATOM 2633 C C . PHE A 1 336 ? 4.062 21.844 -2.297 1 96.94 336 PHE A C 1
ATOM 2635 O O . PHE A 1 336 ? 4.422 23.031 -2.291 1 96.94 336 PHE A O 1
ATOM 2642 N N . ASN A 1 337 ? 4.863 20.844 -2.596 1 96.62 337 ASN A N 1
ATOM 2643 C CA . ASN A 1 337 ? 6.305 21.078 -2.619 1 96.62 337 ASN A CA 1
ATOM 2644 C C . ASN A 1 337 ? 6.785 21.766 -1.339 1 96.62 337 ASN A C 1
ATOM 2646 O O . ASN A 1 337 ? 7.633 22.656 -1.386 1 96.62 337 ASN A O 1
ATOM 2650 N N . ALA A 1 338 ? 6.168 21.422 -0.256 1 96.88 338 ALA A N 1
ATOM 2651 C CA . ALA A 1 338 ? 6.496 21.844 1.104 1 96.88 338 ALA A CA 1
ATOM 2652 C C . ALA A 1 338 ? 7.062 20.688 1.915 1 96.88 338 ALA A C 1
ATOM 2654 O O . ALA A 1 338 ? 7.77 19.828 1.377 1 96.88 338 ALA A O 1
ATOM 2655 N N . LYS A 1 339 ? 6.93 20.719 3.236 1 95.81 339 LYS A N 1
ATOM 2656 C CA . LYS A 1 339 ? 7.453 19.641 4.082 1 95.81 339 LYS A CA 1
ATOM 2657 C C . LYS A 1 339 ? 7.113 19.891 5.547 1 95.81 339 LYS A C 1
ATOM 2659 O O . LYS A 1 339 ? 6.766 21 5.934 1 95.81 339 LYS A O 1
ATOM 2664 N N . GLU A 1 340 ? 7.125 18.812 6.301 1 97.19 340 GLU A N 1
ATOM 2665 C CA . GLU A 1 340 ? 7.242 18.969 7.746 1 97.19 340 GLU A CA 1
ATOM 2666 C C . GLU A 1 340 ? 8.68 19.281 8.156 1 97.19 340 GLU A C 1
ATOM 2668 O O . GLU A 1 340 ? 9.609 19.078 7.375 1 97.19 340 GLU A O 1
ATOM 2673 N N . ARG A 1 341 ? 8.805 19.766 9.352 1 97.38 341 ARG A N 1
ATOM 2674 C CA . ARG A 1 341 ? 10.102 20.297 9.75 1 97.38 341 ARG A CA 1
ATOM 2675 C C . ARG A 1 341 ? 10.539 19.719 11.086 1 97.38 341 ARG A C 1
ATOM 2677 O O . ARG A 1 341 ? 9.711 19.453 11.961 1 97.38 341 ARG A O 1
ATOM 2684 N N . GLU A 1 342 ? 11.852 19.469 11.203 1 95.62 342 GLU A N 1
ATOM 2685 C CA . GLU A 1 342 ? 12.43 19.125 12.5 1 95.62 342 GLU A CA 1
ATOM 2686 C C . GLU A 1 342 ? 12.602 20.359 13.383 1 95.62 342 GLU A C 1
ATOM 2688 O O . GLU A 1 342 ? 12.359 21.484 12.938 1 95.62 342 GLU A O 1
ATOM 2693 N N . VAL A 1 343 ? 12.984 20.125 14.617 1 95.88 343 VAL A N 1
ATOM 2694 C CA . VAL A 1 343 ? 13.086 21.188 15.617 1 95.88 343 VAL A CA 1
ATOM 2695 C C . VAL A 1 343 ? 14.039 22.281 15.117 1 95.88 343 VAL A C 1
ATOM 2697 O O . VAL A 1 343 ? 13.711 23.469 15.156 1 95.88 343 VAL A O 1
ATOM 2700 N N . GLU A 1 344 ? 15.156 21.875 14.555 1 95.06 344 GLU A N 1
ATOM 2701 C CA . GLU A 1 344 ? 16.172 22.828 14.109 1 95.06 344 GLU A CA 1
ATOM 2702 C C . GLU A 1 344 ? 15.68 23.609 12.891 1 95.06 344 GLU A C 1
ATOM 2704 O O . GLU A 1 344 ? 16 24.797 12.742 1 95.06 344 GLU A O 1
ATOM 2709 N N . GLU A 1 345 ? 14.945 22.938 12.094 1 95.69 345 GLU A N 1
ATOM 2710 C CA . GLU A 1 345 ? 14.422 23.609 10.906 1 95.69 345 GLU A CA 1
ATOM 2711 C C . GLU A 1 345 ? 13.352 24.625 11.266 1 95.69 345 GLU A C 1
ATOM 2713 O O . GLU A 1 345 ? 13.273 25.688 10.648 1 95.69 345 GLU A O 1
ATOM 2718 N N . TRP A 1 346 ? 12.523 24.344 12.273 1 97.06 346 TRP A N 1
ATOM 2719 C CA . TRP A 1 346 ? 11.547 25.297 12.766 1 97.06 346 TRP A CA 1
ATOM 2720 C C . TRP A 1 346 ? 12.242 26.531 13.344 1 97.06 346 TRP A C 1
ATOM 2722 O O . TRP A 1 346 ? 11.867 27.672 13.047 1 97.06 346 TRP A O 1
ATOM 2732 N N . SER A 1 347 ? 13.219 26.266 14.148 1 96.56 347 SER A N 1
ATOM 2733 C CA . SER A 1 347 ? 13.969 27.375 14.75 1 96.56 347 SER A CA 1
ATOM 2734 C C . SER A 1 347 ? 14.602 28.25 13.68 1 96.56 347 SER A C 1
ATOM 2736 O O . SER A 1 347 ? 14.547 29.484 13.773 1 96.56 347 SER A O 1
ATOM 2738 N N . ALA A 1 348 ? 15.18 27.625 12.711 1 97.12 348 ALA A N 1
ATOM 2739 C CA . ALA A 1 348 ? 15.805 28.375 11.617 1 97.12 348 ALA A CA 1
ATOM 2740 C C . ALA A 1 348 ? 14.766 29.172 10.836 1 97.12 348 ALA A C 1
ATOM 2742 O O . ALA A 1 348 ? 15.023 30.312 10.438 1 97.12 348 ALA A O 1
ATOM 2743 N N . LEU A 1 349 ? 13.648 28.562 10.609 1 97.81 349 LEU A N 1
ATOM 2744 C CA . LEU A 1 349 ? 12.57 29.203 9.867 1 97.81 349 LEU A CA 1
ATOM 2745 C C . LEU A 1 349 ? 12.094 30.469 10.594 1 97.81 349 LEU A C 1
ATOM 2747 O O . LEU A 1 349 ? 11.922 31.516 9.969 1 97.81 349 LEU A O 1
ATOM 2751 N N . LEU A 1 350 ? 11.891 30.375 11.891 1 98.12 350 LEU A N 1
ATOM 2752 C CA . LEU A 1 350 ? 11.414 31.5 12.688 1 98.12 350 LEU A CA 1
ATOM 2753 C C . LEU A 1 350 ? 12.461 32.625 12.75 1 98.12 350 LEU A C 1
ATOM 2755 O O . LEU A 1 350 ? 12.125 33.781 12.648 1 98.12 350 LEU A O 1
ATOM 2759 N N . THR A 1 351 ? 13.695 32.219 12.852 1 97.5 351 THR A N 1
ATOM 2760 C CA . THR A 1 351 ? 14.789 33.188 12.875 1 97.5 351 THR A CA 1
ATOM 2761 C C . THR A 1 351 ? 14.883 33.938 11.547 1 97.5 351 THR A C 1
ATOM 2763 O O . THR A 1 351 ? 15.102 35.125 11.523 1 97.5 351 THR A O 1
ATOM 2766 N N . LYS A 1 352 ? 14.742 33.219 10.477 1 97.81 352 LYS A N 1
ATOM 2767 C CA . LYS A 1 352 ? 14.797 33.844 9.148 1 97.81 352 LYS A CA 1
ATOM 2768 C C . LYS A 1 352 ? 13.625 34.781 8.93 1 97.81 352 LYS A C 1
ATOM 2770 O O . LYS A 1 352 ? 13.758 35.781 8.227 1 97.81 352 LYS A O 1
ATOM 2775 N N . ALA A 1 353 ? 12.484 34.438 9.492 1 98.19 353 ALA A N 1
ATOM 2776 C CA . ALA A 1 353 ? 11.336 35.344 9.383 1 98.19 353 ALA A CA 1
ATOM 2777 C C . ALA A 1 353 ? 11.594 36.656 10.102 1 98.19 353 ALA A C 1
ATOM 2779 O O . ALA A 1 353 ? 11.289 37.719 9.57 1 98.19 353 ALA A O 1
ATOM 2780 N N . ASP A 1 354 ? 12.109 36.625 11.297 1 98.06 354 ASP A N 1
ATOM 2781 C CA . ASP A 1 354 ? 12.508 37.781 12.078 1 98.06 354 ASP A CA 1
ATOM 2782 C C . ASP A 1 354 ? 13.484 37.375 13.188 1 98.06 354 ASP A C 1
ATOM 2784 O O . ASP A 1 354 ? 13.148 36.594 14.062 1 98.06 354 ASP A O 1
ATOM 2788 N N . PRO A 1 355 ? 14.656 37.938 13.242 1 96.25 355 PRO A N 1
ATOM 2789 C CA . PRO A 1 355 ? 15.672 37.531 14.227 1 96.25 355 PRO A CA 1
ATOM 2790 C C . PRO A 1 355 ? 15.219 37.781 15.664 1 96.25 355 PRO A C 1
ATOM 2792 O O . PRO A 1 355 ? 15.789 37.219 16.594 1 96.25 355 PRO A O 1
ATOM 2795 N N . ARG A 1 356 ? 14.227 38.625 15.844 1 96.44 356 ARG A N 1
ATOM 2796 C CA . ARG A 1 356 ? 13.719 38.906 17.188 1 96.44 356 ARG A CA 1
ATOM 2797 C C . ARG A 1 356 ? 12.836 37.781 17.688 1 96.44 356 ARG A C 1
ATOM 2799 O O . ARG A 1 356 ? 12.547 37.688 18.875 1 96.44 356 ARG A O 1
ATOM 2806 N N . LEU A 1 357 ? 12.312 36.938 16.812 1 96.75 357 LEU A N 1
ATOM 2807 C CA . LEU A 1 357 ? 11.469 35.812 17.219 1 96.75 357 LEU A CA 1
ATOM 2808 C C . LEU A 1 357 ? 12.289 34.75 17.922 1 96.75 357 LEU A C 1
ATOM 2810 O O . LEU A 1 357 ? 13.242 34.219 17.344 1 96.75 357 LEU A O 1
ATOM 2814 N N . LYS A 1 358 ? 11.945 34.438 19.094 1 95.81 358 LYS A N 1
ATOM 2815 C CA . LYS A 1 358 ? 12.625 33.406 19.875 1 95.81 358 LYS A CA 1
ATOM 2816 C C . LYS A 1 358 ? 11.656 32.312 20.281 1 95.81 358 LYS A C 1
ATOM 2818 O O . LYS A 1 358 ? 10.57 32.594 20.812 1 95.81 358 LYS A O 1
ATOM 2823 N N . VAL A 1 359 ? 12.078 31.094 20.078 1 96.75 359 VAL A N 1
ATOM 2824 C CA . VAL A 1 359 ? 11.266 29.953 20.453 1 96.75 359 VAL A CA 1
ATOM 2825 C C . VAL A 1 359 ? 11.43 29.672 21.953 1 96.75 359 VAL A C 1
ATOM 2827 O O . VAL A 1 359 ? 12.547 29.5 22.438 1 96.75 359 VAL A O 1
ATOM 2830 N N . HIS A 1 360 ? 10.359 29.578 22.609 1 94.62 360 HIS A N 1
ATOM 2831 C CA . HIS A 1 360 ? 10.383 29.344 24.047 1 94.62 360 HIS A CA 1
ATOM 2832 C C . HIS A 1 360 ? 10.125 27.875 24.375 1 94.62 360 HIS A C 1
ATOM 2834 O O . HIS A 1 360 ? 10.633 27.359 25.375 1 94.62 360 HIS A O 1
ATOM 2840 N N . ALA A 1 361 ? 9.289 27.297 23.562 1 93.88 361 ALA A N 1
ATOM 2841 C CA . ALA A 1 361 ? 8.922 25.922 23.828 1 93.88 361 ALA A CA 1
ATOM 2842 C C . ALA A 1 361 ? 8.438 25.219 22.562 1 93.88 361 ALA A C 1
ATOM 2844 O O . ALA A 1 361 ? 7.797 25.844 21.719 1 93.88 361 ALA A O 1
ATOM 2845 N N . ILE A 1 362 ? 8.789 24.031 22.438 1 95.38 362 ILE A N 1
ATOM 2846 C CA . ILE A 1 362 ? 8.203 23.078 21.5 1 95.38 362 ILE A CA 1
ATOM 2847 C C . ILE A 1 362 ? 7.742 21.844 22.25 1 95.38 362 ILE A C 1
ATOM 2849 O O . ILE A 1 362 ? 8.562 21.062 22.734 1 95.38 362 ILE A O 1
ATOM 2853 N N . GLU A 1 363 ? 6.43 21.703 22.297 1 93.12 363 GLU A N 1
ATOM 2854 C CA . GLU A 1 363 ? 5.879 20.609 23.109 1 93.12 363 GLU A CA 1
ATOM 2855 C C . GLU A 1 363 ? 4.812 19.844 22.328 1 93.12 363 GLU A C 1
ATOM 2857 O O . GLU A 1 363 ? 4.012 20.438 21.609 1 93.12 363 GLU A O 1
ATOM 2862 N N . ARG A 1 364 ? 4.859 18.578 22.484 1 92.94 364 ARG A N 1
ATOM 2863 C CA . ARG A 1 364 ? 3.836 17.734 21.891 1 92.94 364 ARG A CA 1
ATOM 2864 C C . ARG A 1 364 ? 2.926 17.141 22.969 1 92.94 364 ARG A C 1
ATOM 2866 O O . ARG A 1 364 ? 3.365 16.312 23.781 1 92.94 364 ARG A O 1
ATOM 2873 N N . PRO A 1 365 ? 1.675 17.516 22.953 1 91.31 365 PRO A N 1
ATOM 2874 C CA . PRO A 1 365 ? 0.759 16.891 23.922 1 91.31 365 PRO A CA 1
ATOM 2875 C C . PRO A 1 365 ? 0.665 15.375 23.734 1 91.31 365 PRO A C 1
ATOM 2877 O O . PRO A 1 365 ? 0.824 14.867 22.625 1 91.31 365 PRO A O 1
ATOM 2880 N N . ALA A 1 366 ? 0.334 14.672 24.859 1 86 366 ALA A N 1
ATOM 2881 C CA . ALA A 1 366 ? 0.206 13.219 24.828 1 86 366 ALA A CA 1
ATOM 2882 C C . ALA A 1 366 ? -0.853 12.789 23.812 1 86 366 ALA A C 1
ATOM 2884 O O . ALA A 1 366 ? -1.963 13.328 23.797 1 86 366 ALA A O 1
ATOM 2885 N N . GLY A 1 367 ? -0.454 11.953 22.906 1 87.12 367 GLY A N 1
ATOM 2886 C CA . GLY A 1 367 ? -1.396 11.398 21.953 1 87.12 367 GLY A CA 1
ATOM 2887 C C . GLY A 1 367 ? -1.504 12.219 20.688 1 87.12 367 GLY A C 1
ATOM 2888 O O . GLY A 1 367 ? -2.113 11.781 19.703 1 87.12 367 GLY A O 1
ATOM 2889 N N . SER A 1 368 ? -0.899 13.445 20.703 1 92.06 368 SER A N 1
ATOM 2890 C CA . SER A 1 368 ? -1.016 14.344 19.547 1 92.06 368 SER A CA 1
ATOM 2891 C C . SER A 1 368 ? 0.066 14.055 18.516 1 92.06 368 SER A C 1
ATOM 2893 O O . SER A 1 368 ? 1.211 13.766 18.875 1 92.06 368 SER A O 1
ATOM 2895 N N . GLU A 1 369 ? -0.314 14.125 17.281 1 93.56 369 GLU A N 1
ATOM 2896 C CA . GLU A 1 369 ? 0.657 14.125 16.188 1 93.56 369 GLU A CA 1
ATOM 2897 C C . GLU A 1 369 ? 1.265 15.516 15.992 1 93.56 369 GLU A C 1
ATOM 2899 O O . GLU A 1 369 ? 2.307 15.656 15.352 1 93.56 369 GLU A O 1
ATOM 2904 N N . LEU A 1 370 ? 0.609 16.516 16.531 1 95.19 370 LEU A N 1
ATOM 2905 C CA . LEU A 1 370 ? 1.029 17.906 16.375 1 95.19 370 LEU A CA 1
ATOM 2906 C C . LEU A 1 370 ? 1.741 18.391 17.641 1 95.19 370 LEU A C 1
ATOM 2908 O O . LEU A 1 370 ? 1.451 17.922 18.734 1 95.19 370 LEU A O 1
ATOM 2912 N N . SER A 1 371 ? 2.637 19.219 17.422 1 96 371 SER A N 1
ATOM 2913 C CA . SER A 1 371 ? 3.311 19.938 18.5 1 96 371 SER A CA 1
ATOM 2914 C C . SER A 1 371 ? 2.932 21.422 18.5 1 96 371 SER A C 1
ATOM 2916 O O . SER A 1 371 ? 2.414 21.938 17.516 1 96 371 SER A O 1
ATOM 2918 N N . VAL A 1 372 ? 3.123 22 19.656 1 96.62 372 VAL A N 1
ATOM 2919 C CA . VAL A 1 372 ? 2.936 23.438 19.781 1 96.62 372 VAL A CA 1
ATOM 2920 C C . VAL A 1 372 ? 4.289 24.125 19.922 1 96.62 372 VAL A C 1
ATOM 2922 O O . VAL A 1 372 ? 5.082 23.766 20.797 1 96.62 372 VAL A O 1
ATOM 2925 N N . ILE A 1 373 ? 4.547 24.984 19.047 1 97.81 373 ILE A N 1
ATOM 2926 C CA . ILE A 1 373 ? 5.719 25.859 19.094 1 97.81 373 ILE A CA 1
ATOM 2927 C C . ILE A 1 373 ? 5.32 27.25 19.594 1 97.81 373 ILE A C 1
ATOM 2929 O O . ILE A 1 373 ? 4.477 27.906 19 1 97.81 373 ILE A O 1
ATOM 2933 N N . GLU A 1 374 ? 5.863 27.641 20.703 1 97.69 374 GLU A N 1
ATOM 2934 C CA . GLU A 1 374 ? 5.609 28.969 21.281 1 97.69 374 GLU A CA 1
ATOM 2935 C C . GLU A 1 374 ? 6.797 29.891 21.062 1 97.69 374 GLU A C 1
ATOM 2937 O O . GLU A 1 374 ? 7.93 29.562 21.422 1 97.69 374 GLU A O 1
ATOM 2942 N N . ALA A 1 375 ? 6.523 31.016 20.484 1 97.88 375 ALA A N 1
ATOM 2943 C CA . ALA A 1 375 ? 7.578 31.984 20.234 1 97.88 375 ALA A CA 1
ATOM 2944 C C . ALA A 1 375 ? 7.125 33.406 20.641 1 97.88 375 ALA A C 1
ATOM 2946 O O . ALA A 1 375 ? 5.926 33.688 20.688 1 97.88 375 ALA A O 1
ATOM 2947 N N . THR A 1 376 ? 8.07 34.281 20.969 1 97.38 376 THR A N 1
ATOM 2948 C CA . THR A 1 376 ? 7.84 35.688 21.297 1 97.38 376 THR A CA 1
ATOM 2949 C C . THR A 1 376 ? 8.891 36.594 20.641 1 97.38 376 THR A C 1
ATOM 2951 O O . THR A 1 376 ? 9.891 36.094 20.125 1 97.38 376 THR A O 1
ATOM 2954 N N . LEU A 1 377 ? 8.562 37.875 20.672 1 96.12 377 LEU A N 1
ATOM 2955 C CA . LEU A 1 377 ? 9.531 38.844 20.203 1 96.12 377 LEU A CA 1
ATOM 2956 C C . LEU A 1 377 ? 10.445 39.312 21.328 1 96.12 377 LEU A C 1
ATOM 2958 O O . LEU A 1 377 ? 9.969 39.656 22.406 1 96.12 377 LEU A O 1
ATOM 2962 N N . GLU A 1 378 ? 11.711 39.156 21.203 1 91.38 378 GLU A N 1
ATOM 2963 C CA . GLU A 1 378 ? 12.672 39.656 22.188 1 91.38 378 GLU A CA 1
ATOM 2964 C C . GLU A 1 378 ? 13.516 40.812 21.609 1 91.38 378 GLU A C 1
ATOM 2966 O O . GLU A 1 378 ? 13.914 40.75 20.438 1 91.38 378 GLU A O 1
ATOM 2971 N N . GLU A 1 379 ? 13.438 42.094 22.219 1 77.5 379 GLU A N 1
ATOM 2972 C CA . GLU A 1 379 ? 14.234 43.25 21.797 1 77.5 379 GLU A CA 1
ATOM 2973 C C . GLU A 1 379 ? 15.727 42.969 21.875 1 77.5 379 GLU A C 1
ATOM 2975 O O . GLU A 1 379 ? 16.156 42.156 22.719 1 77.5 379 GLU A O 1
ATOM 2980 N N . ALA A 1 380 ? 16.594 43.219 20.812 1 59.91 380 ALA A N 1
ATOM 2981 C CA . ALA A 1 380 ? 18.062 43.156 20.812 1 59.91 380 ALA A CA 1
ATOM 2982 C C . ALA A 1 380 ? 18.641 43.875 22.031 1 59.91 380 ALA A C 1
ATOM 2984 O O . ALA A 1 380 ? 18.25 45 22.344 1 59.91 380 ALA A O 1
ATOM 2985 N N . ASN A 1 381 ? 18.906 43.219 23.078 1 51.88 381 ASN A N 1
ATOM 2986 C CA . ASN A 1 381 ? 19.75 43.938 24.016 1 51.88 381 ASN A CA 1
ATOM 2987 C C . ASN A 1 381 ? 20.812 44.75 23.297 1 51.88 381 ASN A C 1
ATOM 2989 O O . ASN A 1 381 ? 21.609 44.219 22.531 1 51.88 381 ASN A O 1
ATOM 2993 N N . GLY A 1 382 ? 20.5 46 22.875 1 41.47 382 GLY A N 1
ATOM 2994 C CA . GLY A 1 382 ? 21.578 46.938 22.578 1 41.47 382 GLY A CA 1
ATOM 2995 C C . GLY A 1 382 ? 22.766 46.781 23.516 1 41.47 382 GLY A C 1
ATOM 2996 O O . GLY A 1 382 ? 22.609 46.75 24.734 1 41.47 382 GLY A O 1
ATOM 2997 N N . SER A 1 383 ? 23.812 45.969 23.219 1 36.59 383 SER A N 1
ATOM 2998 C CA . SER A 1 383 ? 25.094 46.344 23.812 1 36.59 383 SER A CA 1
ATOM 2999 C C . SER A 1 383 ? 25.25 47.844 23.922 1 36.59 383 SER A C 1
ATOM 3001 O O . SER A 1 383 ? 25.281 48.562 22.906 1 36.59 383 SER A O 1
ATOM 3003 N N . THR A 1 384 ? 24.547 48.531 24.844 1 29.09 384 THR A N 1
ATOM 3004 C CA . THR A 1 384 ? 25.406 49.625 25.344 1 29.09 384 THR A CA 1
ATOM 3005 C C . THR A 1 384 ? 26.719 49.062 25.875 1 29.09 384 THR A C 1
ATOM 3007 O O . THR A 1 384 ? 26.75 48.031 26.562 1 29.09 384 THR A O 1
ATOM 3010 N N . MET B 1 1 ? 16.531 -17.781 11.273 1 85.31 1 MET B N 1
ATOM 3011 C CA . MET B 1 1 ? 15.281 -18.359 11.773 1 85.31 1 MET B CA 1
ATOM 3012 C C . MET B 1 1 ? 14.594 -19.188 10.695 1 85.31 1 MET B C 1
ATOM 3014 O O . MET B 1 1 ? 14.578 -18.812 9.523 1 85.31 1 MET B O 1
ATOM 3018 N N . GLU B 1 2 ? 14.094 -20.234 11.109 1 88.69 2 GLU B N 1
ATOM 3019 C CA . GLU B 1 2 ? 13.375 -21.078 10.156 1 88.69 2 GLU B CA 1
ATOM 3020 C C . GLU B 1 2 ? 12.086 -20.406 9.688 1 88.69 2 GLU B C 1
ATOM 3022 O O . GLU B 1 2 ? 11.422 -19.719 10.461 1 88.69 2 GLU B O 1
ATOM 3027 N N . LYS B 1 3 ? 11.727 -20.641 8.492 1 89.81 3 LYS B N 1
ATOM 3028 C CA . LYS B 1 3 ? 10.586 -19.969 7.863 1 89.81 3 LYS B CA 1
ATOM 3029 C C . LYS B 1 3 ? 9.312 -20.188 8.672 1 89.81 3 LYS B C 1
ATOM 3031 O O . LYS B 1 3 ? 8.555 -19.234 8.906 1 89.81 3 LYS B O 1
ATOM 3036 N N . THR B 1 4 ? 9.086 -21.391 9.117 1 89.88 4 THR B N 1
ATOM 3037 C CA . THR B 1 4 ? 7.848 -21.719 9.812 1 89.88 4 THR B CA 1
ATOM 3038 C C . THR B 1 4 ? 7.734 -20.922 11.117 1 89.88 4 THR B C 1
ATOM 3040 O O . THR B 1 4 ? 6.66 -20.422 11.445 1 89.88 4 THR B O 1
ATOM 3043 N N . ASP B 1 5 ? 8.852 -20.859 11.836 1 93.62 5 ASP B N 1
ATOM 3044 C CA . ASP B 1 5 ? 8.867 -20.094 13.078 1 93.62 5 ASP B CA 1
ATOM 3045 C C . ASP B 1 5 ? 8.68 -18.594 12.805 1 93.62 5 ASP B C 1
ATOM 3047 O O . ASP B 1 5 ? 7.938 -17.922 13.516 1 93.62 5 ASP B O 1
ATOM 3051 N N . ARG B 1 6 ? 9.359 -18.141 11.789 1 94.75 6 ARG B N 1
ATOM 3052 C CA . ARG B 1 6 ? 9.242 -16.734 11.391 1 94.75 6 ARG B CA 1
ATOM 3053 C C . ARG B 1 6 ? 7.805 -16.406 11 1 94.75 6 ARG B C 1
ATOM 3055 O O . ARG B 1 6 ? 7.258 -15.391 11.445 1 94.75 6 ARG B O 1
ATOM 3062 N N . ASP B 1 7 ? 7.184 -17.234 10.227 1 94.12 7 ASP B N 1
ATOM 3063 C CA . ASP B 1 7 ? 5.809 -17.031 9.789 1 94.12 7 ASP B CA 1
ATOM 3064 C C . ASP B 1 7 ? 4.852 -17 10.977 1 94.12 7 ASP B C 1
ATOM 3066 O O . ASP B 1 7 ? 3.896 -16.219 10.992 1 94.12 7 ASP B O 1
ATOM 3070 N N . ALA B 1 8 ? 5.117 -17.875 11.969 1 95.69 8 ALA B N 1
ATOM 3071 C CA . ALA B 1 8 ? 4.277 -17.906 13.164 1 95.69 8 ALA B CA 1
ATOM 3072 C C . ALA B 1 8 ? 4.375 -16.594 13.938 1 95.69 8 ALA B C 1
ATOM 3074 O O . ALA B 1 8 ? 3.365 -16.078 14.414 1 95.69 8 ALA B O 1
ATOM 3075 N N . VAL B 1 9 ? 5.578 -16.062 14.07 1 97.19 9 VAL B N 1
ATOM 3076 C CA . VAL B 1 9 ? 5.785 -14.805 14.758 1 97.19 9 VAL B CA 1
ATOM 3077 C C . VAL B 1 9 ? 5.059 -13.68 14.023 1 97.19 9 VAL B C 1
ATOM 3079 O O . VAL B 1 9 ? 4.359 -12.875 14.641 1 97.19 9 VAL B O 1
ATOM 3082 N N . ILE B 1 10 ? 5.18 -13.633 12.695 1 97.06 10 ILE B N 1
ATOM 3083 C CA . ILE B 1 10 ? 4.531 -12.609 11.875 1 97.06 10 ILE B CA 1
ATOM 3084 C C . ILE B 1 10 ? 3.016 -12.727 12 1 97.06 10 ILE B C 1
ATOM 3086 O O . ILE B 1 10 ? 2.318 -11.719 12.133 1 97.06 10 ILE B O 1
ATOM 3090 N N . GLU B 1 11 ? 2.521 -13.945 12.016 1 96.75 11 GLU B N 1
ATOM 3091 C CA . GLU B 1 11 ? 1.095 -14.211 12.172 1 96.75 11 GLU B CA 1
ATOM 3092 C C . GLU B 1 11 ? 0.579 -13.672 13.508 1 96.75 11 GLU B C 1
ATOM 3094 O O . GLU B 1 11 ? -0.432 -12.969 13.547 1 96.75 11 GLU B O 1
ATOM 3099 N N . HIS B 1 12 ? 1.236 -13.992 14.562 1 97.38 12 HIS B N 1
ATOM 3100 C CA . HIS B 1 12 ? 0.778 -13.586 15.883 1 97.38 12 HIS B CA 1
ATOM 3101 C C . HIS B 1 12 ? 0.861 -12.07 16.047 1 97.38 12 HIS B C 1
ATOM 3103 O O . HIS B 1 12 ? -0.031 -11.461 16.641 1 97.38 12 HIS B O 1
ATOM 3109 N N . ALA B 1 13 ? 1.948 -11.477 15.562 1 97.44 13 ALA B N 1
ATOM 3110 C CA . ALA B 1 13 ? 2.064 -10.023 15.602 1 97.44 13 ALA B CA 1
ATOM 3111 C C . ALA B 1 13 ? 0.937 -9.359 14.812 1 97.44 13 ALA B C 1
ATOM 3113 O O . ALA B 1 13 ? 0.376 -8.352 15.25 1 97.44 13 ALA B O 1
ATOM 3114 N N . THR B 1 14 ? 0.565 -9.914 13.664 1 96.62 14 THR B N 1
ATOM 3115 C CA . THR B 1 14 ? -0.509 -9.398 12.82 1 96.62 14 THR B CA 1
ATOM 3116 C C . THR B 1 14 ? -1.854 -9.508 13.539 1 96.62 14 THR B C 1
ATOM 3118 O O . THR B 1 14 ? -2.646 -8.562 13.523 1 96.62 14 THR B O 1
ATOM 3121 N N . GLN B 1 15 ? -2.062 -10.609 14.188 1 95.5 15 GLN B N 1
ATOM 3122 C CA . GLN B 1 15 ? -3.328 -10.82 14.883 1 95.5 15 GLN B CA 1
ATOM 3123 C C . GLN B 1 15 ? -3.486 -9.844 16.047 1 95.5 15 GLN B C 1
ATOM 3125 O O . GLN B 1 15 ? -4.586 -9.344 16.297 1 95.5 15 GLN B O 1
ATOM 3130 N N . VAL B 1 16 ? -2.436 -9.625 16.75 1 96.56 16 VAL B N 1
ATOM 3131 C CA . VAL B 1 16 ? -2.465 -8.688 17.875 1 96.56 16 VAL B CA 1
ATOM 3132 C C . VAL B 1 16 ? -2.848 -7.297 17.359 1 96.56 16 VAL B C 1
ATOM 3134 O O . VAL B 1 16 ? -3.686 -6.617 17.969 1 96.56 16 VAL B O 1
ATOM 3137 N N . LYS B 1 17 ? -2.311 -6.84 16.281 1 95.69 17 LYS B N 1
ATOM 3138 C CA . LYS B 1 17 ? -2.646 -5.539 15.711 1 95.69 17 LYS B CA 1
ATOM 3139 C C . LYS B 1 17 ? -4.117 -5.48 15.305 1 95.69 17 LYS B C 1
ATOM 3141 O O . LYS B 1 17 ? -4.793 -4.477 15.547 1 95.69 17 LYS B O 1
ATOM 3146 N N . HIS B 1 18 ? -4.562 -6.555 14.703 1 94.44 18 HIS B N 1
ATOM 3147 C CA . HIS B 1 18 ? -5.949 -6.602 14.258 1 94.44 18 HIS B CA 1
ATOM 3148 C C . HIS B 1 18 ? -6.91 -6.445 15.43 1 94.44 18 HIS B C 1
ATOM 3150 O O . HIS B 1 18 ? -7.973 -5.836 15.289 1 94.44 18 HIS B O 1
ATOM 3156 N N . LEU B 1 19 ? -6.52 -6.957 16.578 1 94.94 19 LEU B N 1
ATOM 3157 C CA . LEU B 1 19 ? -7.391 -6.969 17.75 1 94.94 19 LEU B CA 1
ATOM 3158 C C . LEU B 1 19 ? -7.484 -5.578 18.375 1 94.94 19 LEU B C 1
ATOM 3160 O O . LEU B 1 19 ? -8.492 -5.242 19 1 94.94 19 LEU B O 1
ATOM 3164 N N . VAL B 1 20 ? -6.488 -4.793 18.125 1 96.31 20 VAL B N 1
ATOM 3165 C CA . VAL B 1 20 ? -6.473 -3.557 18.891 1 96.31 20 VAL B CA 1
ATOM 3166 C C . VAL B 1 20 ? -6.785 -2.371 17.984 1 96.31 20 VAL B C 1
ATOM 3168 O O . VAL B 1 20 ? -7.074 -1.271 18.453 1 96.31 20 VAL B O 1
ATOM 3171 N N . HIS B 1 21 ? -6.773 -2.531 16.688 1 95.94 21 HIS B N 1
ATOM 3172 C CA . HIS B 1 21 ? -7.027 -1.428 15.766 1 95.94 21 HIS B CA 1
ATOM 3173 C C . HIS B 1 21 ? -8.445 -0.902 15.914 1 95.94 21 HIS B C 1
ATOM 3175 O O . HIS B 1 21 ? -9.398 -1.685 16 1 95.94 21 HIS B O 1
ATOM 3181 N N . ASP B 1 22 ? -8.594 0.339 16 1 95.44 22 ASP B N 1
ATOM 3182 C CA . ASP B 1 22 ? -9.859 1.02 15.734 1 95.44 22 ASP B CA 1
ATOM 3183 C C . ASP B 1 22 ? -9.836 1.684 14.359 1 95.44 22 ASP B C 1
ATOM 3185 O O . ASP B 1 22 ? -8.828 1.62 13.648 1 95.44 22 ASP B O 1
ATOM 3189 N N . PRO B 1 23 ? -10.914 2.266 13.922 1 95 23 PRO B N 1
ATOM 3190 C CA . PRO B 1 23 ? -10.961 2.816 12.562 1 95 23 PRO B CA 1
ATOM 3191 C C . PRO B 1 23 ? -9.875 3.857 12.312 1 95 23 PRO B C 1
ATOM 3193 O O . PRO B 1 23 ? -9.273 3.881 11.234 1 95 23 PRO B O 1
ATOM 3196 N N . ASN B 1 24 ? -9.523 4.688 13.266 1 94.12 24 ASN B N 1
ATOM 3197 C CA . ASN B 1 24 ? -8.516 5.73 13.094 1 94.12 24 ASN B CA 1
ATOM 3198 C C . ASN B 1 24 ? -7.117 5.145 12.938 1 94.12 24 ASN B C 1
ATOM 3200 O O . ASN B 1 24 ? -6.383 5.516 12.023 1 94.12 24 ASN B O 1
ATOM 3204 N N . SER B 1 25 ? -6.777 4.281 13.922 1 95 25 SER B N 1
ATOM 3205 C CA . SER B 1 25 ? -5.445 3.691 13.844 1 95 25 SER B CA 1
ATOM 3206 C C . SER B 1 25 ? -5.301 2.807 12.609 1 95 25 SER B C 1
ATOM 3208 O O . SER B 1 25 ? -4.211 2.688 12.047 1 95 25 SER B O 1
ATOM 3210 N N . PHE B 1 26 ? -6.422 2.164 12.195 1 96.69 26 PHE B N 1
ATOM 3211 C CA . PHE B 1 26 ? -6.426 1.361 10.977 1 96.69 26 PHE B CA 1
ATOM 3212 C C . PHE B 1 26 ? -6.133 2.227 9.758 1 96.69 26 PHE B C 1
ATOM 3214 O O . PHE B 1 26 ? -5.281 1.882 8.938 1 96.69 26 PHE B O 1
ATOM 3221 N N . LEU B 1 27 ? -6.777 3.377 9.594 1 95.62 27 LEU B N 1
ATOM 3222 C CA . LEU B 1 27 ? -6.551 4.297 8.484 1 95.62 27 LEU B CA 1
ATOM 3223 C C . LEU B 1 27 ? -5.109 4.793 8.477 1 95.62 27 LEU B C 1
ATOM 3225 O O . LEU B 1 27 ? -4.488 4.883 7.414 1 95.62 27 LEU B O 1
ATOM 3229 N N . THR B 1 28 ? -4.617 5.117 9.617 1 95.31 28 THR B N 1
ATOM 3230 C CA . THR B 1 28 ? -3.246 5.602 9.742 1 95.31 28 THR B CA 1
ATOM 3231 C C . THR B 1 28 ? -2.254 4.555 9.242 1 95.31 28 THR B C 1
ATOM 3233 O O . THR B 1 28 ? -1.332 4.875 8.484 1 95.31 28 THR B O 1
ATOM 3236 N N . GLU B 1 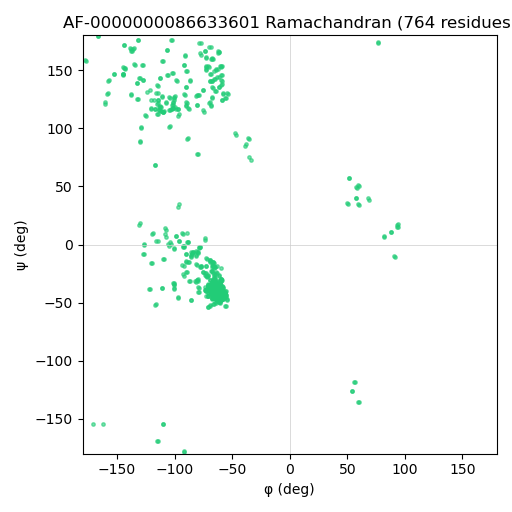29 ? -2.488 3.357 9.672 1 96.19 29 GLU B N 1
ATOM 3237 C CA . GLU B 1 29 ? -1.583 2.289 9.258 1 96.19 29 GLU B CA 1
ATOM 3238 C C . GLU B 1 29 ? -1.662 2.053 7.75 1 96.19 29 GLU B C 1
ATOM 3240 O O . GLU B 1 29 ? -0.646 1.787 7.102 1 96.19 29 GLU B O 1
ATOM 3245 N N . LEU B 1 30 ? -2.875 2.094 7.199 1 96.31 30 LEU B N 1
ATOM 3246 C CA . LEU B 1 30 ? -3.047 1.938 5.762 1 96.31 30 LEU B CA 1
ATOM 3247 C C . LEU B 1 30 ? -2.23 2.977 5 1 96.31 30 LEU B C 1
ATOM 3249 O O . LEU B 1 30 ? -1.55 2.645 4.023 1 96.31 30 LEU B O 1
ATOM 3253 N N . LEU B 1 31 ? -2.234 4.168 5.434 1 96.5 31 LEU B N 1
ATOM 3254 C CA . LEU B 1 31 ? -1.508 5.258 4.789 1 96.5 31 LEU B CA 1
ATOM 3255 C C . LEU B 1 31 ? -0.001 5.051 4.898 1 96.5 31 LEU B C 1
ATOM 3257 O O . LEU B 1 31 ? 0.73 5.254 3.93 1 96.5 31 LEU B O 1
ATOM 3261 N N . ILE B 1 32 ? 0.381 4.648 6.074 1 97.62 32 ILE B N 1
ATOM 3262 C CA . ILE B 1 32 ? 1.799 4.41 6.32 1 97.62 32 ILE B CA 1
ATOM 3263 C C . ILE B 1 32 ? 2.309 3.322 5.379 1 97.62 32 ILE B C 1
ATOM 3265 O O . ILE B 1 32 ? 3.332 3.498 4.711 1 97.62 32 ILE B O 1
ATOM 3269 N N . GLN B 1 33 ? 1.567 2.271 5.309 1 97.5 33 GLN B N 1
ATOM 3270 C CA . GLN B 1 33 ? 1.979 1.128 4.5 1 97.5 33 GLN B CA 1
ATOM 3271 C C . GLN B 1 33 ? 2.072 1.503 3.021 1 97.5 33 GLN B C 1
ATOM 3273 O O . GLN B 1 33 ? 3.02 1.115 2.336 1 97.5 33 GLN B O 1
ATOM 3278 N N . GLN B 1 34 ? 1.132 2.26 2.547 1 97.5 34 GLN B N 1
ATOM 3279 C CA . GLN B 1 34 ? 1.141 2.689 1.152 1 97.5 34 GLN B CA 1
ATOM 3280 C C . GLN B 1 34 ? 2.332 3.598 0.864 1 97.5 34 GLN B C 1
ATOM 3282 O O . GLN B 1 34 ? 3.035 3.41 -0.132 1 97.5 34 GLN B O 1
ATOM 3287 N N . GLN B 1 35 ? 2.545 4.535 1.755 1 98.44 35 GLN B N 1
ATOM 3288 C CA . GLN B 1 35 ? 3.643 5.473 1.542 1 98.44 35 GLN B CA 1
ATOM 3289 C C . GLN B 1 35 ? 4.992 4.762 1.595 1 98.44 35 GLN B C 1
ATOM 3291 O O . GLN B 1 35 ? 5.891 5.066 0.811 1 98.44 35 GLN B O 1
ATOM 3296 N N . GLN B 1 36 ? 5.121 3.834 2.559 1 98.44 36 GLN B N 1
ATOM 3297 C CA . GLN B 1 36 ? 6.344 3.037 2.639 1 98.44 36 GLN B CA 1
ATOM 3298 C C . GLN B 1 36 ? 6.613 2.311 1.325 1 98.44 36 GLN B C 1
ATOM 3300 O O . GLN B 1 36 ? 7.73 2.346 0.808 1 98.44 36 GLN B O 1
ATOM 3305 N N . CYS B 1 37 ? 5.57 1.732 0.819 1 97.69 37 CYS B N 1
ATOM 3306 C CA . CYS B 1 37 ? 5.699 0.962 -0.413 1 97.69 37 CYS B CA 1
ATOM 3307 C C . CYS B 1 37 ? 6.137 1.853 -1.569 1 97.69 37 CYS B C 1
ATOM 3309 O O . CYS B 1 37 ? 7.074 1.519 -2.297 1 97.69 37 CYS B O 1
ATOM 3311 N N . TYR B 1 38 ? 5.52 2.947 -1.756 1 97.69 38 TYR B N 1
ATOM 3312 C CA . TYR B 1 38 ? 5.832 3.818 -2.883 1 97.69 38 TYR B CA 1
ATOM 3313 C C . TYR B 1 38 ? 7.207 4.453 -2.721 1 97.69 38 TYR B C 1
ATOM 3315 O O . TYR B 1 38 ? 7.902 4.707 -3.707 1 97.69 38 TYR B O 1
ATOM 3323 N N . CYS B 1 39 ? 7.633 4.684 -1.468 1 98.62 39 CYS B N 1
ATOM 3324 C CA . CYS B 1 39 ? 8.984 5.191 -1.242 1 98.62 39 CYS B CA 1
ATOM 3325 C C . CYS B 1 39 ? 10.031 4.156 -1.627 1 98.62 39 CYS B C 1
ATOM 3327 O O . CYS B 1 39 ? 11.039 4.488 -2.248 1 98.62 39 CYS B O 1
ATOM 3329 N N . ILE B 1 40 ? 9.812 2.922 -1.266 1 98.69 40 ILE B N 1
ATOM 3330 C CA . ILE B 1 40 ? 10.734 1.865 -1.675 1 98.69 40 ILE B CA 1
ATOM 3331 C C . ILE B 1 40 ? 10.734 1.747 -3.197 1 98.69 40 ILE B C 1
ATOM 3333 O O . ILE B 1 40 ? 11.789 1.57 -3.809 1 98.69 40 ILE B O 1
ATOM 3337 N N . GLY B 1 41 ? 9.547 1.864 -3.809 1 98.12 41 GLY B N 1
ATOM 3338 C CA . GLY B 1 41 ? 9.469 1.899 -5.258 1 98.12 41 GLY B CA 1
ATOM 3339 C C . GLY B 1 41 ? 10.281 3.027 -5.871 1 98.12 41 GLY B C 1
ATOM 3340 O O . GLY B 1 41 ? 10.922 2.848 -6.906 1 98.12 41 GLY B O 1
ATOM 3341 N N . TRP B 1 42 ? 10.242 4.184 -5.242 1 98.5 42 TRP B N 1
ATOM 3342 C CA . TRP B 1 42 ? 11.016 5.34 -5.68 1 98.5 42 TRP B CA 1
ATOM 3343 C C . TRP B 1 42 ? 12.508 5.051 -5.602 1 98.5 42 TRP B C 1
ATOM 3345 O O . TRP B 1 42 ? 13.258 5.348 -6.539 1 98.5 42 TRP B O 1
ATOM 3355 N N . LEU B 1 43 ? 12.984 4.422 -4.52 1 98.75 43 LEU B N 1
ATOM 3356 C CA . LEU B 1 43 ? 14.383 4.055 -4.352 1 98.75 43 LEU B CA 1
ATOM 3357 C C . LEU B 1 43 ? 14.828 3.09 -5.445 1 98.75 43 LEU B C 1
ATOM 3359 O O . LEU B 1 43 ? 15.945 3.199 -5.957 1 98.75 43 LEU B O 1
ATOM 3363 N N . CYS B 1 44 ? 13.945 2.193 -5.816 1 97.81 44 CYS B N 1
ATOM 3364 C CA . CYS B 1 44 ? 14.234 1.221 -6.863 1 97.81 44 CYS B CA 1
ATOM 3365 C C . CYS B 1 44 ? 14.281 1.889 -8.234 1 97.81 44 CYS B C 1
ATOM 3367 O O . CYS B 1 44 ? 15.195 1.641 -9.016 1 97.81 44 CYS B O 1
ATOM 3369 N N . HIS B 1 45 ? 13.359 2.734 -8.5 1 97.56 45 HIS B N 1
ATOM 3370 C CA . HIS B 1 45 ? 13.227 3.385 -9.805 1 97.56 45 HIS B CA 1
ATOM 3371 C C . HIS B 1 45 ? 14.477 4.188 -10.148 1 97.56 45 HIS B C 1
ATOM 3373 O O . HIS B 1 45 ? 14.945 4.168 -11.289 1 97.56 45 HIS B O 1
ATOM 3379 N N . PHE B 1 46 ? 15.039 4.816 -9.195 1 98.31 46 PHE B N 1
ATOM 3380 C CA . PHE B 1 46 ? 16.188 5.684 -9.445 1 98.31 46 PHE B CA 1
ATOM 3381 C C . PHE B 1 46 ? 17.484 4.965 -9.117 1 98.31 46 PHE B C 1
ATOM 3383 O O . PHE B 1 46 ? 18.547 5.594 -9.023 1 98.31 46 PHE B O 1
ATOM 3390 N N . ASP B 1 47 ? 17.422 3.66 -8.82 1 97.94 47 ASP B N 1
ATOM 3391 C CA . ASP B 1 47 ? 18.562 2.789 -8.555 1 97.94 47 ASP B CA 1
ATOM 3392 C C . ASP B 1 47 ? 19.406 3.318 -7.395 1 97.94 47 ASP B C 1
ATOM 3394 O O . ASP B 1 47 ? 20.625 3.295 -7.449 1 97.94 47 ASP B O 1
ATOM 3398 N N . VAL B 1 48 ? 18.734 3.811 -6.402 1 98.81 48 VAL B N 1
ATOM 3399 C CA . VAL B 1 48 ? 19.391 4.367 -5.23 1 98.81 48 VAL B CA 1
ATOM 3400 C C . VAL B 1 48 ? 20.109 3.26 -4.461 1 98.81 48 VAL B C 1
ATOM 3402 O O . VAL B 1 48 ? 21.203 3.469 -3.934 1 98.81 48 VAL B O 1
ATOM 3405 N N . LEU B 1 49 ? 19.547 2.105 -4.348 1 98.69 49 LEU B N 1
ATOM 3406 C CA . LEU B 1 49 ? 20.062 1.012 -3.535 1 98.69 49 LEU B CA 1
ATOM 3407 C C . LEU B 1 49 ? 21.469 0.617 -3.988 1 98.69 49 LEU B C 1
ATOM 3409 O O . LEU B 1 49 ? 22.328 0.298 -3.16 1 98.69 49 LEU B O 1
ATOM 3413 N N . SER B 1 50 ? 21.719 0.681 -5.289 1 98.12 50 SER B N 1
ATOM 3414 C CA . SER B 1 50 ? 23.016 0.293 -5.828 1 98.12 50 SER B CA 1
ATOM 3415 C C . SER B 1 50 ? 24.094 1.326 -5.492 1 98.12 50 SER B C 1
ATOM 3417 O O . SER B 1 50 ? 25.281 1.055 -5.621 1 98.12 50 SER B O 1
ATOM 3419 N N . CYS B 1 51 ? 23.672 2.518 -5.141 1 98.62 51 CYS B N 1
ATOM 3420 C CA . CYS B 1 51 ? 24.594 3.602 -4.848 1 98.62 51 CYS B CA 1
ATOM 3421 C C . CYS B 1 51 ? 25.062 3.551 -3.396 1 98.62 51 CYS B C 1
ATOM 3423 O O . CYS B 1 51 ? 25.922 4.324 -2.988 1 98.62 51 CYS B O 1
ATOM 3425 N N . ILE B 1 52 ? 24.484 2.678 -2.586 1 98.75 52 ILE B N 1
ATOM 3426 C CA . ILE B 1 52 ? 24.797 2.555 -1.165 1 98.75 52 ILE B CA 1
ATOM 3427 C C . ILE B 1 52 ? 25.75 1.378 -0.944 1 98.75 52 ILE B C 1
ATOM 3429 O O . ILE B 1 52 ? 25.484 0.268 -1.415 1 98.75 52 ILE B O 1
ATOM 3433 N N . PRO B 1 53 ? 26.859 1.558 -0.277 1 98.12 53 PRO B N 1
ATOM 3434 C CA . PRO B 1 53 ? 27.781 0.448 -0.032 1 98.12 53 PRO B CA 1
ATOM 3435 C C . PRO B 1 53 ? 27.203 -0.607 0.907 1 98.12 53 PRO B C 1
ATOM 3437 O O . PRO B 1 53 ? 26.281 -0.318 1.671 1 98.12 53 PRO B O 1
ATOM 3440 N N . GLN B 1 54 ? 27.734 -1.796 0.889 1 97 54 GLN B N 1
ATOM 3441 C CA . GLN B 1 54 ? 27.297 -2.873 1.769 1 97 54 GLN B CA 1
ATOM 3442 C C . GLN B 1 54 ? 27.75 -2.627 3.205 1 97 54 GLN B C 1
ATOM 3444 O O . GLN B 1 54 ? 28.781 -1.995 3.439 1 97 54 GLN B O 1
ATOM 3449 N N . PRO B 1 55 ? 26.922 -3.148 4.117 1 94 55 PRO B N 1
ATOM 3450 C CA . PRO B 1 55 ? 27.328 -3.012 5.52 1 94 55 PRO B CA 1
ATOM 3451 C C . PRO B 1 55 ? 28.688 -3.654 5.809 1 94 55 PRO B C 1
ATOM 3453 O O . PRO B 1 55 ? 29.047 -4.652 5.176 1 94 55 PRO B O 1
ATOM 3456 N N . PRO B 1 56 ? 29.484 -3.086 6.719 1 94.75 56 PRO B N 1
ATOM 3457 C CA . PRO B 1 56 ? 29.094 -2.055 7.684 1 94.75 56 PRO B CA 1
ATOM 3458 C C . PRO B 1 56 ? 29.344 -0.639 7.168 1 94.75 56 PRO B C 1
ATOM 3460 O O . PRO B 1 56 ? 29.234 0.327 7.93 1 94.75 56 PRO B O 1
ATOM 3463 N N . GLU B 1 57 ? 29.703 -0.496 5.871 1 97 57 GLU B N 1
ATOM 3464 C CA . GLU B 1 57 ? 30 0.823 5.324 1 97 57 GLU B CA 1
ATOM 3465 C C . GLU B 1 57 ? 28.734 1.647 5.145 1 97 57 GLU B C 1
ATOM 3467 O O . GLU B 1 57 ? 27.625 1.096 5.09 1 97 57 GLU B O 1
ATOM 3472 N N . SER B 1 58 ? 28.859 2.943 5.18 1 98.19 58 SER B N 1
ATOM 3473 C CA . SER B 1 58 ? 27.797 3.916 4.977 1 98.19 58 SER B CA 1
ATOM 3474 C C . SER B 1 58 ? 28.25 5.051 4.066 1 98.19 58 SER B C 1
ATOM 3476 O O . SER B 1 58 ? 29.422 5.133 3.701 1 98.19 58 SER B O 1
ATOM 3478 N N . ILE B 1 59 ? 27.344 5.852 3.623 1 98.69 59 ILE B N 1
ATOM 3479 C CA . ILE B 1 59 ? 27.656 6.91 2.668 1 98.69 59 ILE B CA 1
ATOM 3480 C C . ILE B 1 59 ? 26.797 8.133 2.959 1 98.69 59 ILE B C 1
ATOM 3482 O O . ILE B 1 59 ? 25.656 8.008 3.4 1 98.69 59 ILE B O 1
ATOM 3486 N N . ALA B 1 60 ? 27.328 9.297 2.717 1 98.69 60 ALA B N 1
ATOM 3487 C CA . ALA B 1 60 ? 26.578 10.539 2.906 1 98.69 60 ALA B CA 1
ATOM 3488 C C . ALA B 1 60 ? 25.422 10.625 1.928 1 98.69 60 ALA B C 1
ATOM 3490 O O . ALA B 1 60 ? 25.547 10.258 0.759 1 98.69 60 ALA B O 1
ATOM 3491 N N . TYR B 1 61 ? 24.312 11.164 2.383 1 98.44 61 TYR B N 1
ATOM 3492 C CA . TYR B 1 61 ? 23.156 11.328 1.528 1 98.44 61 TYR B CA 1
ATOM 3493 C C . TYR B 1 61 ? 23.5 12.125 0.278 1 98.44 61 TYR B C 1
ATOM 3495 O O . TYR B 1 61 ? 23.031 11.812 -0.818 1 98.44 61 TYR B O 1
ATOM 3503 N N . ALA B 1 62 ? 24.297 13.125 0.441 1 98.5 62 ALA B N 1
ATOM 3504 C CA . ALA B 1 62 ? 24.641 14.016 -0.667 1 98.5 62 ALA B CA 1
ATOM 3505 C C . ALA B 1 62 ? 25.328 13.25 -1.786 1 98.5 62 ALA B C 1
ATOM 3507 O O . ALA B 1 62 ? 25.109 13.523 -2.969 1 98.5 62 ALA B O 1
ATOM 3508 N N . LYS B 1 63 ? 26.172 12.336 -1.459 1 98.75 63 LYS B N 1
ATOM 3509 C CA . LYS B 1 63 ? 26.891 11.539 -2.451 1 98.75 63 LYS B CA 1
ATOM 3510 C C . LYS B 1 63 ? 25.938 10.602 -3.191 1 98.75 63 LYS B C 1
ATOM 3512 O O . LYS B 1 63 ? 26.062 10.422 -4.406 1 98.75 63 LYS B O 1
ATOM 3517 N N . VAL B 1 64 ? 25.062 10.031 -2.457 1 98.81 64 VAL B N 1
ATOM 3518 C CA . VAL B 1 64 ? 24.078 9.133 -3.068 1 98.81 64 VAL B CA 1
ATOM 3519 C C . VAL B 1 64 ? 23.172 9.93 -4.02 1 98.81 64 VAL B C 1
ATOM 3521 O O . VAL B 1 64 ? 22.891 9.477 -5.125 1 98.81 64 VAL B O 1
ATOM 3524 N N . ALA B 1 65 ? 22.703 11.102 -3.514 1 98.75 65 ALA B N 1
ATOM 3525 C CA . ALA B 1 65 ? 21.844 11.961 -4.332 1 98.75 65 ALA B CA 1
ATOM 3526 C C . ALA B 1 65 ? 22.531 12.312 -5.648 1 98.75 65 ALA B C 1
ATOM 3528 O O . ALA B 1 65 ? 21.891 12.312 -6.707 1 98.75 65 ALA B O 1
ATOM 3529 N N . ALA B 1 66 ? 23.797 12.609 -5.594 1 98.44 66 ALA B N 1
ATOM 3530 C CA . ALA B 1 66 ? 24.562 12.953 -6.785 1 98.44 66 ALA B CA 1
ATOM 3531 C C . ALA B 1 66 ? 24.688 11.766 -7.727 1 98.44 66 ALA B C 1
ATOM 3533 O O . ALA B 1 66 ? 24.5 11.898 -8.938 1 98.44 66 ALA B O 1
ATOM 3534 N N . LYS B 1 67 ? 24.984 10.609 -7.219 1 98.38 67 LYS B N 1
ATOM 3535 C CA . LYS B 1 67 ? 25.172 9.406 -8.023 1 98.38 67 LYS B CA 1
ATOM 3536 C C . LYS B 1 67 ? 23.859 8.992 -8.695 1 98.38 67 LYS B C 1
ATOM 3538 O O . LYS B 1 67 ? 23.859 8.617 -9.867 1 98.38 67 LYS B O 1
ATOM 3543 N N . ALA B 1 68 ? 22.766 9.062 -7.922 1 98.31 68 ALA B N 1
ATOM 3544 C CA . ALA B 1 68 ? 21.469 8.617 -8.406 1 98.31 68 ALA B CA 1
ATOM 3545 C C . ALA B 1 68 ? 20.75 9.727 -9.172 1 98.31 68 ALA B C 1
ATOM 3547 O O . ALA B 1 68 ? 19.703 9.492 -9.789 1 98.31 68 ALA B O 1
ATOM 3548 N N . LYS B 1 69 ? 21.281 10.945 -9.102 1 98 69 LYS B N 1
ATOM 3549 C CA . LYS B 1 69 ? 20.734 12.117 -9.766 1 98 69 LYS B CA 1
ATOM 3550 C C . LYS B 1 69 ? 19.312 12.406 -9.281 1 98 69 LYS B C 1
ATOM 3552 O O . LYS B 1 69 ? 18.391 12.539 -10.086 1 98 69 LYS B O 1
ATOM 3557 N N . VAL B 1 70 ? 19.125 12.461 -7.973 1 98.31 70 VAL B N 1
ATOM 3558 C CA . VAL B 1 70 ? 17.844 12.797 -7.352 1 98.31 70 VAL B CA 1
ATOM 3559 C C . VAL B 1 70 ? 18.047 13.93 -6.348 1 98.31 70 VAL B C 1
ATOM 3561 O O . VAL B 1 70 ? 19.141 14.148 -5.852 1 98.31 70 VAL B O 1
ATOM 3564 N N . PRO B 1 71 ? 16.984 14.703 -6.082 1 97.81 71 PRO B N 1
ATOM 3565 C CA . PRO B 1 71 ? 17.109 15.766 -5.082 1 97.81 71 PRO B CA 1
ATOM 3566 C C . PRO B 1 71 ? 17.453 15.234 -3.693 1 97.81 71 PRO B C 1
ATOM 3568 O O . PRO B 1 71 ? 16.828 14.281 -3.223 1 97.81 71 PRO B O 1
ATOM 3571 N N . LEU B 1 72 ? 18.391 15.891 -3.035 1 97.69 72 LEU B N 1
ATOM 3572 C CA . LEU B 1 72 ? 18.875 15.477 -1.722 1 97.69 72 LEU B CA 1
ATOM 3573 C C . LEU B 1 72 ? 17.719 15.445 -0.712 1 97.69 72 LEU B C 1
ATOM 3575 O O . LEU B 1 72 ? 17.594 14.477 0.041 1 97.69 72 LEU B O 1
ATOM 3579 N N . SER B 1 73 ? 16.922 16.453 -0.689 1 95.62 73 SER B N 1
ATOM 3580 C CA . SER B 1 73 ? 15.836 16.547 0.291 1 95.62 73 SER B CA 1
ATOM 3581 C C . SER B 1 73 ? 14.82 15.422 0.102 1 95.62 73 SER B C 1
ATOM 3583 O O . SER B 1 73 ? 14.344 14.836 1.078 1 95.62 73 SER B O 1
ATOM 3585 N N . GLN B 1 74 ? 14.469 15.133 -1.126 1 97.19 74 GLN B N 1
ATOM 3586 C CA . GLN B 1 74 ? 13.539 14.039 -1.398 1 97.19 74 GLN B CA 1
ATOM 3587 C C . GLN B 1 74 ? 14.141 12.695 -0.998 1 97.19 74 GLN B C 1
ATOM 3589 O O . GLN B 1 74 ? 13.445 11.852 -0.422 1 97.19 74 GLN B O 1
ATOM 3594 N N . LEU B 1 75 ? 15.406 12.5 -1.319 1 98.62 75 LEU B N 1
ATOM 3595 C CA . LEU B 1 75 ? 16.078 11.258 -0.949 1 98.62 75 LEU B CA 1
ATOM 3596 C C . LEU B 1 75 ? 16.016 11.039 0.558 1 98.62 75 LEU B C 1
ATOM 3598 O O . LEU B 1 75 ? 15.734 9.93 1.014 1 98.62 75 LEU B O 1
ATOM 3602 N N . GLN B 1 76 ? 16.266 12.031 1.31 1 98 76 GLN B N 1
ATOM 3603 C CA . GLN B 1 76 ? 16.25 11.922 2.764 1 98 76 GLN B CA 1
ATOM 3604 C C . GLN B 1 76 ? 14.867 11.531 3.268 1 98 76 GLN B C 1
ATOM 3606 O O . GLN B 1 76 ? 14.727 10.625 4.09 1 98 76 GLN B O 1
ATOM 3611 N N . SER B 1 77 ? 13.859 12.242 2.787 1 98 77 SER B N 1
ATOM 3612 C CA . SER B 1 77 ? 12.492 11.953 3.213 1 98 77 SER B CA 1
ATOM 3613 C C . SER B 1 77 ? 12.078 10.539 2.818 1 98 77 SER B C 1
ATOM 3615 O O . SER B 1 77 ? 11.5 9.812 3.625 1 98 77 SER B O 1
ATOM 3617 N N . VAL B 1 78 ? 12.383 10.141 1.598 1 98.69 78 VAL B N 1
ATOM 3618 C CA . VAL B 1 78 ? 11.992 8.844 1.06 1 98.69 78 VAL B CA 1
ATOM 3619 C C . VAL B 1 78 ? 12.727 7.73 1.799 1 98.69 78 VAL B C 1
ATOM 3621 O O . VAL B 1 78 ? 12.125 6.734 2.201 1 98.69 78 VAL B O 1
ATOM 3624 N N . ALA B 1 79 ? 14.039 7.887 1.985 1 98.75 79 ALA B N 1
ATOM 3625 C CA . ALA B 1 79 ? 14.836 6.879 2.676 1 98.75 79 ALA B CA 1
ATOM 3626 C C . ALA B 1 79 ? 14.367 6.707 4.121 1 98.75 79 ALA B C 1
ATOM 3628 O O . ALA B 1 79 ? 14.227 5.582 4.602 1 98.75 79 ALA B O 1
ATOM 3629 N N . ARG B 1 80 ? 14.125 7.809 4.773 1 98.25 80 ARG B N 1
ATOM 3630 C CA . ARG B 1 80 ? 13.711 7.75 6.172 1 98.25 80 ARG B CA 1
ATOM 3631 C C . ARG B 1 80 ? 12.328 7.125 6.309 1 98.25 80 ARG B C 1
ATOM 3633 O O . ARG B 1 80 ? 12.047 6.43 7.285 1 98.25 80 ARG B O 1
ATOM 3640 N N . MET B 1 81 ? 11.414 7.387 5.34 1 98.5 81 MET B N 1
ATOM 3641 C CA . MET B 1 81 ? 10.133 6.684 5.328 1 98.5 81 MET B CA 1
ATOM 3642 C C . MET B 1 81 ? 10.336 5.184 5.156 1 98.5 81 MET B C 1
ATOM 3644 O O . MET B 1 81 ? 9.688 4.383 5.836 1 98.5 81 MET B O 1
ATOM 3648 N N . ALA B 1 82 ? 11.242 4.781 4.246 1 98.5 82 ALA B N 1
ATOM 3649 C CA . ALA B 1 82 ? 11.539 3.369 4.027 1 98.5 82 ALA B CA 1
ATOM 3650 C C . ALA B 1 82 ? 12.086 2.721 5.297 1 98.5 82 ALA B C 1
ATOM 3652 O O . ALA B 1 82 ? 11.805 1.553 5.574 1 98.5 82 ALA B O 1
ATOM 3653 N N . MET B 1 83 ? 12.836 3.465 6.113 1 97.88 83 MET B N 1
ATOM 3654 C CA . MET B 1 83 ? 13.43 2.959 7.348 1 97.88 83 MET B CA 1
ATOM 3655 C C . MET B 1 83 ? 12.352 2.586 8.359 1 97.88 83 MET B C 1
ATOM 3657 O O . MET B 1 83 ? 12.539 1.681 9.172 1 97.88 83 MET B O 1
ATOM 3661 N N . THR B 1 84 ? 11.211 3.266 8.25 1 97.81 84 THR B N 1
ATOM 3662 C CA . THR B 1 84 ? 10.133 2.947 9.172 1 97.81 84 THR B CA 1
ATOM 3663 C C . THR B 1 84 ? 9.508 1.598 8.828 1 97.81 84 THR B C 1
ATOM 3665 O O . THR B 1 84 ? 8.75 1.036 9.625 1 97.81 84 THR B O 1
ATOM 3668 N N . ALA B 1 85 ? 9.797 1.014 7.699 1 97.44 85 ALA B N 1
ATOM 3669 C CA . ALA B 1 85 ? 9.383 -0.338 7.328 1 97.44 85 ALA B CA 1
ATOM 3670 C C . ALA B 1 85 ? 10.484 -1.349 7.625 1 97.44 85 ALA B C 1
ATOM 3672 O O . ALA B 1 85 ? 10.367 -2.527 7.281 1 97.44 85 ALA B O 1
ATOM 3673 N N . GLY B 1 86 ? 11.562 -0.893 8.195 1 96.75 86 GLY B N 1
ATOM 3674 C CA . GLY B 1 86 ? 12.695 -1.757 8.484 1 96.75 86 GLY B CA 1
ATOM 3675 C C . GLY B 1 86 ? 13.672 -1.861 7.328 1 96.75 86 GLY B C 1
ATOM 3676 O O . GLY B 1 86 ? 14.57 -2.705 7.348 1 96.75 86 GLY B O 1
ATOM 3677 N N . PHE B 1 87 ? 13.539 -1.025 6.305 1 98 87 PHE B N 1
ATOM 3678 C CA . PHE B 1 87 ? 14.312 -1.042 5.074 1 98 87 PHE B CA 1
ATOM 3679 C C . PHE B 1 87 ? 15.336 0.088 5.066 1 98 87 PHE B C 1
ATOM 3681 O O . PHE B 1 87 ? 14.969 1.265 5.059 1 98 87 PHE B O 1
ATOM 3688 N N . LEU B 1 88 ? 16.688 -0.153 5.059 1 98.12 88 LEU B N 1
ATOM 3689 C CA . LEU B 1 88 ? 17.797 0.79 5.148 1 98.12 88 LEU B CA 1
ATOM 3690 C C . LEU B 1 88 ? 17.984 1.268 6.586 1 98.12 88 LEU B C 1
ATOM 3692 O O . LEU B 1 88 ? 17.25 0.85 7.484 1 98.12 88 LEU B O 1
ATOM 3696 N N . TRP B 1 89 ? 19 1.976 6.719 1 96 89 TRP B N 1
ATOM 3697 C CA . TRP B 1 89 ? 19.375 2.467 8.039 1 96 89 TRP B CA 1
ATOM 3698 C C . TRP B 1 89 ? 20.156 3.775 7.934 1 96 89 TRP B C 1
ATOM 3700 O O . TRP B 1 89 ? 20.828 4.023 6.93 1 96 89 TRP B O 1
ATOM 3710 N N . GLU B 1 90 ? 19.984 4.598 8.852 1 96.75 90 GLU B N 1
ATOM 3711 C CA . GLU B 1 90 ? 20.781 5.812 8.992 1 96.75 90 GLU B CA 1
ATOM 3712 C C . GLU B 1 90 ? 21.688 5.734 10.219 1 96.75 90 GLU B C 1
ATOM 3714 O O . GLU B 1 90 ? 21.219 5.48 11.328 1 96.75 90 GLU B O 1
ATOM 3719 N N . THR B 1 91 ? 22.938 5.965 10.039 1 95.56 91 THR B N 1
ATOM 3720 C CA . THR B 1 91 ? 23.906 5.887 11.117 1 95.56 91 THR B CA 1
ATOM 3721 C C . THR B 1 91 ? 23.766 7.082 12.055 1 95.56 91 THR B C 1
ATOM 3723 O O . THR B 1 91 ? 23.078 8.055 11.734 1 95.56 91 THR B O 1
ATOM 3726 N N . ARG B 1 92 ? 24.359 7.012 13.18 1 91.25 92 ARG B N 1
ATOM 3727 C CA . ARG B 1 92 ? 24.312 8.07 14.18 1 91.25 92 ARG B CA 1
ATOM 3728 C C . ARG B 1 92 ? 24.859 9.375 13.625 1 91.25 92 ARG B C 1
ATOM 3730 O O . ARG B 1 92 ? 24.422 10.461 14.008 1 91.25 92 ARG B O 1
ATOM 3737 N N . ASP B 1 93 ? 25.812 9.273 12.688 1 92.38 93 ASP B N 1
ATOM 3738 C CA . ASP B 1 93 ? 26.422 10.461 12.109 1 92.38 93 ASP B CA 1
ATOM 3739 C C . ASP B 1 93 ? 25.641 10.961 10.906 1 92.38 93 ASP B C 1
ATOM 3741 O O . ASP B 1 93 ? 26.078 11.875 10.203 1 92.38 93 ASP B O 1
ATOM 3745 N N . GLY B 1 94 ? 24.516 10.328 10.562 1 94.81 94 GLY B N 1
ATOM 3746 C CA . GLY B 1 94 ? 23.609 10.844 9.555 1 94.81 94 GLY B CA 1
ATOM 3747 C C . GLY B 1 94 ? 23.875 10.305 8.164 1 94.81 94 GLY B C 1
ATOM 3748 O O . GLY B 1 94 ? 23.438 10.883 7.172 1 94.81 94 GLY B O 1
ATOM 3749 N N . ASN B 1 95 ? 24.641 9.195 8.07 1 97.94 95 ASN B N 1
ATOM 3750 C CA . ASN B 1 95 ? 24.906 8.562 6.785 1 97.94 95 ASN B CA 1
ATOM 3751 C C . ASN B 1 95 ? 23.875 7.48 6.465 1 97.94 95 ASN B C 1
ATOM 3753 O O . ASN B 1 95 ? 23.234 6.945 7.367 1 97.94 95 ASN B O 1
ATOM 3757 N N . LEU B 1 96 ? 23.734 7.277 5.195 1 98.5 96 LEU B N 1
ATOM 3758 C CA . LEU B 1 96 ? 22.828 6.258 4.695 1 98.5 96 LEU B CA 1
ATOM 3759 C C . LEU B 1 96 ? 23.531 4.918 4.547 1 98.5 96 LEU B C 1
ATOM 3761 O O . LEU B 1 96 ? 24.688 4.863 4.09 1 98.5 96 LEU B O 1
ATOM 3765 N N . SER B 1 97 ? 22.891 3.838 4.988 1 98.5 97 SER B N 1
ATOM 3766 C CA . SER B 1 97 ? 23.469 2.506 4.918 1 98.5 97 SER B CA 1
ATOM 3767 C C . SER B 1 97 ? 22.422 1.447 4.625 1 98.5 97 SER B C 1
ATOM 3769 O O . SER B 1 97 ? 21.234 1.645 4.922 1 98.5 97 SER B O 1
ATOM 3771 N N . HIS B 1 98 ? 22.875 0.33 3.971 1 98.44 98 HIS B N 1
ATOM 3772 C CA . HIS B 1 98 ? 22.062 -0.876 3.957 1 98.44 98 HIS B CA 1
ATOM 3773 C C . HIS B 1 98 ? 22.016 -1.527 5.336 1 98.44 98 HIS B C 1
ATOM 3775 O O . HIS B 1 98 ? 22.891 -1.304 6.164 1 98.44 98 HIS B O 1
ATOM 3781 N N . ASN B 1 99 ? 20.984 -2.236 5.641 1 97.06 99 ASN B N 1
ATOM 3782 C CA . ASN B 1 99 ? 20.953 -3.176 6.758 1 97.06 99 ASN B CA 1
ATOM 3783 C C . ASN B 1 99 ? 20.781 -4.613 6.273 1 97.06 99 ASN B C 1
ATOM 3785 O O . ASN B 1 99 ? 20.891 -4.887 5.078 1 97.06 99 ASN B O 1
ATOM 3789 N N . THR B 1 100 ? 20.516 -5.516 7.215 1 95.81 100 THR B N 1
ATOM 3790 C CA . THR B 1 100 ? 20.438 -6.941 6.898 1 95.81 100 THR B CA 1
ATOM 3791 C C . THR B 1 100 ? 19.266 -7.227 5.957 1 95.81 100 THR B C 1
ATOM 3793 O O . THR B 1 100 ? 19.344 -8.133 5.125 1 95.81 100 THR B O 1
ATOM 3796 N N . LEU B 1 101 ? 18.266 -6.457 6.062 1 97 101 LEU B N 1
ATOM 3797 C CA . LEU B 1 101 ? 17.078 -6.668 5.242 1 97 101 LEU B CA 1
ATOM 3798 C C . LEU B 1 101 ? 17.281 -6.129 3.83 1 97 101 LEU B C 1
ATOM 3800 O O . LEU B 1 101 ? 16.922 -6.785 2.852 1 97 101 LEU B O 1
ATOM 3804 N N . SER B 1 102 ? 17.922 -4.961 3.654 1 98.25 102 SER B N 1
ATOM 3805 C CA . SER B 1 102 ? 17.953 -4.27 2.371 1 98.25 102 SER B CA 1
ATOM 3806 C C . SER B 1 102 ? 19.156 -4.707 1.538 1 98.25 102 SER B C 1
ATOM 3808 O O . SER B 1 102 ? 19.109 -4.672 0.306 1 98.25 102 SER B O 1
ATOM 3810 N N . ALA B 1 103 ? 20.172 -5.184 2.107 1 98.19 103 ALA B N 1
ATOM 3811 C CA . ALA B 1 103 ? 21.438 -5.508 1.44 1 98.19 103 ALA B CA 1
ATOM 3812 C C . ALA B 1 103 ? 21.234 -6.57 0.365 1 98.19 103 ALA B C 1
ATOM 3814 O O . ALA B 1 103 ? 21.734 -6.434 -0.754 1 98.19 103 ALA B O 1
ATOM 3815 N N . PRO B 1 104 ? 20.438 -7.586 0.597 1 97.19 104 PRO B N 1
ATOM 3816 C CA . PRO B 1 104 ? 20.281 -8.656 -0.391 1 97.19 104 PRO B CA 1
ATOM 3817 C C . PRO B 1 104 ? 19.578 -8.18 -1.664 1 97.19 104 PRO B C 1
ATOM 3819 O O . PRO B 1 104 ? 19.688 -8.828 -2.709 1 97.19 104 PRO B O 1
ATOM 3822 N N . PHE B 1 105 ? 18.922 -7.086 -1.608 1 97.56 105 PHE B N 1
ATOM 3823 C CA . PHE B 1 105 ? 18.203 -6.605 -2.787 1 97.56 105 PHE B CA 1
ATOM 3824 C C . PHE B 1 105 ? 19.172 -5.945 -3.77 1 97.56 105 PHE B C 1
ATOM 3826 O O . PHE B 1 105 ? 18.766 -5.555 -4.867 1 97.56 105 PHE B O 1
ATOM 3833 N N . VAL B 1 106 ? 20.438 -5.879 -3.363 1 97.62 106 VAL B N 1
ATOM 3834 C CA . VAL B 1 106 ? 21.5 -5.434 -4.266 1 97.62 106 VAL B CA 1
ATOM 3835 C C . VAL B 1 106 ? 22.406 -6.605 -4.613 1 97.62 106 VAL B C 1
ATOM 3837 O O . VAL B 1 106 ? 22.781 -6.785 -5.777 1 97.62 106 VAL B O 1
ATOM 3840 N N . THR B 1 107 ? 22.672 -7.477 -3.682 1 96.81 107 THR B N 1
ATOM 3841 C CA . THR B 1 107 ? 23.719 -8.477 -3.838 1 96.81 107 THR B CA 1
ATOM 3842 C C . THR B 1 107 ? 23.156 -9.773 -4.414 1 96.81 107 THR B C 1
ATOM 3844 O O . THR B 1 107 ? 23.891 -10.57 -5 1 96.81 107 THR B O 1
ATOM 3847 N N . ASP B 1 108 ? 21.906 -10.008 -4.207 1 96.19 108 ASP B N 1
ATOM 3848 C CA . ASP B 1 108 ? 21.234 -11.211 -4.703 1 96.19 108 ASP B CA 1
ATOM 3849 C C . ASP B 1 108 ? 20.391 -10.891 -5.926 1 96.19 108 ASP B C 1
ATOM 3851 O O . ASP B 1 108 ? 19.359 -10.203 -5.816 1 96.19 108 ASP B O 1
ATOM 3855 N N . VAL B 1 109 ? 20.734 -11.477 -7.059 1 95.5 109 VAL B N 1
ATOM 3856 C CA . VAL B 1 109 ? 20.109 -11.148 -8.328 1 95.5 109 VAL B CA 1
ATOM 3857 C C . VAL B 1 109 ? 18.625 -11.531 -8.289 1 95.5 109 VAL B C 1
ATOM 3859 O O . VAL B 1 109 ? 17.781 -10.852 -8.867 1 95.5 109 VAL B O 1
ATOM 3862 N N . HIS B 1 110 ? 18.266 -12.594 -7.621 1 94 110 HIS B N 1
ATOM 3863 C CA . HIS B 1 110 ? 16.875 -13.047 -7.551 1 94 110 HIS B CA 1
ATOM 3864 C C . HIS B 1 110 ? 16.031 -12.102 -6.699 1 94 110 HIS B C 1
ATOM 3866 O O . HIS B 1 110 ? 14.898 -11.781 -7.055 1 94 110 HIS B O 1
ATOM 3872 N N . MET B 1 111 ? 16.625 -11.656 -5.57 1 95.81 111 MET B N 1
ATOM 3873 C CA . MET B 1 111 ? 15.906 -10.703 -4.723 1 95.81 111 MET B CA 1
ATOM 3874 C C . MET B 1 111 ? 15.734 -9.359 -5.426 1 95.81 111 MET B C 1
ATOM 3876 O O . MET B 1 111 ? 14.68 -8.742 -5.344 1 95.81 111 MET B O 1
ATOM 3880 N N . LYS B 1 112 ? 16.797 -8.945 -6.098 1 96.94 112 LYS B N 1
ATOM 3881 C CA . LYS B 1 112 ? 16.734 -7.703 -6.859 1 96.94 112 LYS B CA 1
ATOM 3882 C C . LYS B 1 112 ? 15.664 -7.766 -7.941 1 96.94 112 LYS B C 1
ATOM 3884 O O . LYS B 1 112 ? 14.875 -6.832 -8.094 1 96.94 112 LYS B O 1
ATOM 3889 N N . THR B 1 113 ? 15.625 -8.852 -8.672 1 96.75 113 THR B N 1
ATOM 3890 C CA . THR B 1 113 ? 14.664 -9.039 -9.75 1 96.75 113 THR B CA 1
ATOM 3891 C C . THR B 1 113 ? 13.234 -9 -9.219 1 96.75 113 THR B C 1
ATOM 3893 O O . THR B 1 113 ? 12.367 -8.328 -9.781 1 96.75 113 THR B O 1
ATOM 3896 N N . GLN B 1 114 ? 13.016 -9.672 -8.141 1 96.12 114 GLN B N 1
ATOM 3897 C CA . GLN B 1 114 ? 11.672 -9.719 -7.555 1 96.12 114 GLN B CA 1
ATOM 3898 C C . GLN B 1 114 ? 11.227 -8.336 -7.086 1 96.12 114 GLN B C 1
ATOM 3900 O O . GLN B 1 114 ? 10.094 -7.93 -7.332 1 96.12 114 GLN B O 1
ATOM 3905 N N . LEU B 1 115 ? 12.117 -7.633 -6.406 1 97.06 115 LEU B N 1
ATOM 3906 C CA . LEU B 1 115 ? 11.789 -6.305 -5.898 1 97.06 115 LEU B CA 1
ATOM 3907 C C . LEU B 1 115 ? 11.375 -5.375 -7.035 1 97.06 115 LEU B C 1
ATOM 3909 O O . LEU B 1 115 ? 10.344 -4.703 -6.953 1 97.06 115 LEU B O 1
ATOM 3913 N N . HIS B 1 116 ? 12.117 -5.352 -8.102 1 96.62 116 HIS B N 1
ATOM 3914 C CA . HIS B 1 116 ? 11.836 -4.469 -9.234 1 96.62 116 HIS B CA 1
ATOM 3915 C C . HIS B 1 116 ? 10.547 -4.875 -9.938 1 96.62 116 HIS B C 1
ATOM 3917 O O . HIS B 1 116 ? 9.758 -4.016 -10.336 1 96.62 116 HIS B O 1
ATOM 3923 N N . TYR B 1 117 ? 10.359 -6.148 -10.078 1 96.5 117 TYR B N 1
ATOM 3924 C CA . TYR B 1 117 ? 9.172 -6.621 -10.789 1 96.5 117 TYR B CA 1
ATOM 3925 C C . TYR B 1 117 ? 7.902 -6.234 -10.039 1 96.5 117 TYR B C 1
ATOM 3927 O O . TYR B 1 117 ? 6.895 -5.883 -10.656 1 96.5 117 TYR B O 1
ATOM 3935 N N . ILE B 1 118 ? 7.949 -6.262 -8.734 1 94.62 118 ILE B N 1
ATOM 3936 C CA . ILE B 1 118 ? 6.781 -5.965 -7.91 1 94.62 118 ILE B CA 1
ATOM 3937 C C . ILE B 1 118 ? 6.344 -4.52 -8.141 1 94.62 118 ILE B C 1
ATOM 3939 O O . ILE B 1 118 ? 5.16 -4.246 -8.359 1 94.62 118 ILE B O 1
ATOM 3943 N N . PHE B 1 119 ? 7.277 -3.631 -8.188 1 94.31 119 PHE B N 1
ATOM 3944 C CA . PHE B 1 119 ? 6.926 -2.221 -8.297 1 94.31 119 PHE B CA 1
ATOM 3945 C C . PHE B 1 119 ? 6.625 -1.849 -9.75 1 94.31 119 PHE B C 1
ATOM 3947 O O . PHE B 1 119 ? 5.742 -1.029 -10.008 1 94.31 119 PHE B O 1
ATOM 3954 N N . ASP B 1 120 ? 7.273 -2.484 -10.648 1 93.75 120 ASP B N 1
ATOM 3955 C CA . ASP B 1 120 ? 7.152 -2.08 -12.047 1 93.75 120 ASP B CA 1
ATOM 3956 C C . ASP B 1 120 ? 5.961 -2.762 -12.711 1 93.75 120 ASP B C 1
ATOM 3958 O O . ASP B 1 120 ? 5.363 -2.211 -13.641 1 93.75 120 ASP B O 1
ATOM 3962 N N . GLN B 1 121 ? 5.691 -3.949 -12.234 1 94.88 121 GLN B N 1
ATOM 3963 C CA . GLN B 1 121 ? 4.719 -4.73 -13 1 94.88 121 GLN B CA 1
ATOM 3964 C C . GLN B 1 121 ? 3.523 -5.117 -12.133 1 94.88 121 GLN B C 1
ATOM 3966 O O . GLN B 1 121 ? 2.379 -5.051 -12.586 1 94.88 121 GLN B O 1
ATOM 3971 N N . THR B 1 122 ? 3.709 -5.453 -10.883 1 96.19 122 THR B N 1
ATOM 3972 C CA . THR B 1 122 ? 2.656 -6.074 -10.094 1 96.19 122 THR B CA 1
ATOM 3973 C C . THR B 1 122 ? 1.752 -5.016 -9.469 1 96.19 122 THR B C 1
ATOM 3975 O O . THR B 1 122 ? 0.526 -5.094 -9.578 1 96.19 122 THR B O 1
ATOM 3978 N N . VAL B 1 123 ? 2.338 -4.004 -8.852 1 95.5 123 VAL B N 1
ATOM 3979 C CA . VAL B 1 123 ? 1.586 -3.006 -8.094 1 95.5 123 VAL B CA 1
ATOM 3980 C C . VAL B 1 123 ? 0.658 -2.24 -9.039 1 95.5 123 VAL B C 1
ATOM 3982 O O . VAL B 1 123 ? -0.519 -2.035 -8.727 1 95.5 123 VAL B O 1
ATOM 3985 N N . PRO B 1 124 ? 1.088 -1.85 -10.242 1 94.94 124 PRO B N 1
ATOM 3986 C CA . PRO B 1 124 ? 0.182 -1.137 -11.148 1 94.94 124 PRO B CA 1
ATOM 3987 C C . PRO B 1 124 ? -1.065 -1.947 -11.492 1 94.94 124 PRO B C 1
ATOM 3989 O O . PRO B 1 124 ? -2.137 -1.376 -11.711 1 94.94 124 PRO B O 1
ATOM 3992 N N . LEU B 1 125 ? -0.938 -3.266 -11.5 1 97.06 125 LEU B N 1
ATOM 3993 C CA . LEU B 1 125 ? -2.084 -4.109 -11.82 1 97.06 125 LEU B CA 1
ATOM 3994 C C . LEU B 1 125 ? -3.145 -4.027 -10.727 1 97.06 125 LEU B C 1
ATOM 3996 O O . LEU B 1 125 ? -4.344 -4.051 -11.016 1 97.06 125 LEU B O 1
ATOM 4000 N N . MET B 1 126 ? -2.65 -3.984 -9.5 1 97.31 126 MET B N 1
ATOM 4001 C CA . MET B 1 126 ? -3.576 -3.869 -8.375 1 97.31 126 MET B CA 1
ATOM 4002 C C . MET B 1 126 ? -4.414 -2.602 -8.492 1 97.31 126 MET B C 1
ATOM 4004 O O . MET B 1 126 ? -5.625 -2.631 -8.266 1 97.31 126 MET B O 1
ATOM 4008 N N . ALA B 1 127 ? -3.768 -1.581 -8.945 1 93.06 127 ALA B N 1
ATOM 4009 C CA . ALA B 1 127 ? -4.414 -0.279 -9.086 1 93.06 127 ALA B CA 1
ATOM 4010 C C . ALA B 1 127 ? -5.41 -0.281 -10.242 1 93.06 127 ALA B C 1
ATOM 4012 O O . ALA B 1 127 ? -6.41 0.438 -10.211 1 93.06 127 ALA B O 1
ATOM 4013 N N . GLY B 1 128 ? -5.234 -1.081 -11.25 1 96.38 128 GLY B N 1
ATOM 4014 C CA . GLY B 1 128 ? -6.031 -1.073 -12.469 1 96.38 128 GLY B CA 1
ATOM 4015 C C . GLY B 1 128 ? -7.32 -1.862 -12.344 1 96.38 128 GLY B C 1
ATOM 4016 O O . GLY B 1 128 ? -8.195 -1.777 -13.211 1 96.38 128 GLY B O 1
ATOM 4017 N N . LEU B 1 129 ? -7.496 -2.553 -11.227 1 97.69 129 LEU B N 1
ATOM 4018 C CA . LEU B 1 129 ? -8.625 -3.473 -11.117 1 97.69 129 LEU B CA 1
ATOM 4019 C C . LEU B 1 129 ? -9.945 -2.717 -11.141 1 97.69 129 LEU B C 1
ATOM 4021 O O . LEU B 1 129 ? -10.914 -3.168 -11.758 1 97.69 129 LEU B O 1
ATOM 4025 N N . LYS B 1 130 ? -9.961 -1.591 -10.461 1 96.75 130 LYS B N 1
ATOM 4026 C CA . LYS B 1 130 ? -11.188 -0.799 -10.414 1 96.75 130 LYS B CA 1
ATOM 4027 C C . LYS B 1 130 ? -11.633 -0.395 -11.812 1 96.75 130 LYS B C 1
ATOM 4029 O O . LYS B 1 130 ? -12.805 -0.551 -12.164 1 96.75 130 LYS B O 1
ATOM 4034 N N . GLN B 1 131 ? -10.75 0.063 -12.617 1 97.31 131 GLN B N 1
ATOM 4035 C CA . GLN B 1 131 ? -11.07 0.49 -13.977 1 97.31 131 GLN B CA 1
ATOM 4036 C C . GLN B 1 131 ? -11.461 -0.7 -14.844 1 97.31 131 GLN B C 1
ATOM 4038 O O . GLN B 1 131 ? -12.359 -0.598 -15.68 1 97.31 131 GLN B O 1
ATOM 4043 N N . ALA B 1 132 ? -10.734 -1.767 -14.703 1 98.31 132 ALA B N 1
ATOM 4044 C CA . ALA B 1 132 ? -11.07 -2.973 -15.453 1 98.31 132 ALA B CA 1
ATOM 4045 C C . ALA B 1 132 ? -12.484 -3.439 -15.133 1 98.31 132 ALA B C 1
ATOM 4047 O O . ALA B 1 132 ? -13.242 -3.814 -16.031 1 98.31 132 ALA B O 1
ATOM 4048 N N . THR B 1 133 ? -12.836 -3.396 -13.859 1 98.44 133 THR B N 1
ATOM 4049 C CA . THR B 1 133 ? -14.172 -3.797 -13.43 1 98.44 133 THR B CA 1
ATOM 4050 C C . THR B 1 133 ? -15.234 -2.877 -14.023 1 98.44 133 THR B C 1
ATOM 4052 O O . THR B 1 133 ? -16.281 -3.342 -14.484 1 98.44 133 THR B O 1
ATOM 4055 N N . GLU B 1 134 ? -14.961 -1.571 -14.062 1 97.94 134 GLU B N 1
ATOM 4056 C CA . GLU B 1 134 ? -15.891 -0.61 -14.648 1 97.94 134 GLU B CA 1
ATOM 4057 C C . GLU B 1 134 ? -16.094 -0.868 -16.141 1 97.94 134 GLU B C 1
ATOM 4059 O O . GLU B 1 134 ? -17.219 -0.809 -16.641 1 97.94 134 GLU B O 1
ATOM 4064 N N . LYS B 1 135 ? -15.031 -1.169 -16.766 1 97.75 135 LYS B N 1
ATOM 4065 C CA . LYS B 1 135 ? -15.047 -1.243 -18.219 1 97.75 135 LYS B CA 1
ATOM 4066 C C . LYS B 1 135 ? -15.641 -2.562 -18.703 1 97.75 135 LYS B C 1
ATOM 4068 O O . LYS B 1 135 ? -16.375 -2.596 -19.688 1 97.75 135 LYS B O 1
ATOM 4073 N N . TRP B 1 136 ? -15.336 -3.682 -17.938 1 98 136 TRP B N 1
ATOM 4074 C CA . TRP B 1 136 ? -15.656 -4.965 -18.562 1 98 136 TRP B CA 1
ATOM 4075 C C . TRP B 1 136 ? -16.516 -5.82 -17.641 1 98 136 TRP B C 1
ATOM 4077 O O . TRP B 1 136 ? -16.984 -6.895 -18.031 1 98 136 TRP B O 1
ATOM 4087 N N . GLY B 1 137 ? -16.719 -5.434 -16.438 1 96 137 GLY B N 1
ATOM 4088 C CA . GLY B 1 137 ? -17.625 -6.129 -15.531 1 96 137 GLY B CA 1
ATOM 4089 C C . GLY B 1 137 ? -17.266 -7.594 -15.352 1 96 137 GLY B C 1
ATOM 4090 O O . GLY B 1 137 ? -16.125 -7.926 -15.008 1 96 137 GLY B O 1
ATOM 4091 N N . ASP B 1 138 ? -18.125 -8.516 -15.719 1 93.56 138 ASP B N 1
ATOM 4092 C CA . ASP B 1 138 ? -17.984 -9.938 -15.438 1 93.56 138 ASP B CA 1
ATOM 4093 C C . ASP B 1 138 ? -17.391 -10.68 -16.625 1 93.56 138 ASP B C 1
ATOM 4095 O O . ASP B 1 138 ? -17.672 -11.867 -16.828 1 93.56 138 ASP B O 1
ATOM 4099 N N . THR B 1 139 ? -16.594 -10.055 -17.312 1 95.12 139 THR B N 1
ATOM 4100 C CA . THR B 1 139 ? -15.969 -10.633 -18.5 1 95.12 139 THR B CA 1
ATOM 4101 C C . THR B 1 139 ? -15.117 -11.844 -18.141 1 95.12 139 THR B C 1
ATOM 4103 O O . THR B 1 139 ? -14.617 -11.945 -17.016 1 95.12 139 THR B O 1
ATOM 4106 N N . LEU B 1 140 ? -15.016 -12.742 -19.062 1 92.5 140 LEU B N 1
ATOM 4107 C CA . LEU B 1 140 ? -14.125 -13.891 -18.922 1 92.5 140 LEU B CA 1
ATOM 4108 C C . LEU B 1 140 ? -13.008 -13.844 -19.953 1 92.5 140 LEU B C 1
ATOM 4110 O O . LEU B 1 140 ? -12.18 -14.758 -20.016 1 92.5 140 LEU B O 1
ATOM 4114 N N . ALA B 1 141 ? -13.016 -12.742 -20.75 1 96.31 141 ALA B N 1
ATOM 4115 C CA . ALA B 1 141 ? -12.016 -12.617 -21.797 1 96.31 141 ALA B CA 1
ATOM 4116 C C . ALA B 1 141 ? -10.625 -12.383 -21.203 1 96.31 141 ALA B C 1
ATOM 4118 O O . ALA B 1 141 ? -10.477 -11.602 -20.266 1 96.31 141 ALA B O 1
ATOM 4119 N N . THR B 1 142 ? -9.633 -12.969 -21.766 1 96.5 142 THR B N 1
ATOM 4120 C CA . THR B 1 142 ? -8.281 -12.93 -21.203 1 96.5 142 THR B CA 1
ATOM 4121 C C . THR B 1 142 ? -7.578 -11.633 -21.578 1 96.5 142 THR B C 1
ATOM 4123 O O . THR B 1 142 ? -6.504 -11.328 -21.047 1 96.5 142 THR B O 1
ATOM 4126 N N . ASN B 1 143 ? -8.156 -10.836 -22.469 1 97.62 143 ASN B N 1
ATOM 4127 C CA . ASN B 1 143 ? -7.582 -9.539 -22.812 1 97.62 143 ASN B CA 1
ATOM 4128 C C . ASN B 1 143 ? -8.398 -8.383 -22.25 1 97.62 143 ASN B C 1
ATOM 4130 O O . ASN B 1 143 ? -8.344 -7.266 -22.75 1 97.62 143 ASN B O 1
ATOM 4134 N N . GLU B 1 144 ? -9.281 -8.656 -21.344 1 98 144 GLU B N 1
ATOM 4135 C CA . GLU B 1 144 ? -10.062 -7.645 -20.625 1 98 144 GLU B CA 1
ATOM 4136 C C . GLU B 1 144 ? -9.766 -7.676 -19.125 1 98 144 GLU B C 1
ATOM 4138 O O . GLU B 1 144 ? -10.633 -8.047 -18.328 1 98 144 GLU B O 1
ATOM 4143 N N . THR B 1 145 ? -8.539 -7.277 -18.797 1 97.94 145 THR B N 1
ATOM 4144 C CA . THR B 1 145 ? -8.023 -7.363 -17.438 1 97.94 145 THR B CA 1
ATOM 4145 C C . THR B 1 145 ? -7.379 -6.043 -17.016 1 97.94 145 THR B C 1
ATOM 4147 O O . THR B 1 145 ? -7.27 -5.117 -17.828 1 97.94 145 THR B O 1
ATOM 4150 N N . SER B 1 146 ? -6.945 -6.02 -15.719 1 97.81 146 SER B N 1
ATOM 4151 C CA . SER B 1 146 ? -6.18 -4.887 -15.211 1 97.81 146 SER B CA 1
ATOM 4152 C C . SER B 1 146 ? -4.914 -4.664 -16.031 1 97.81 146 SER B C 1
ATOM 4154 O O . SER B 1 146 ? -4.512 -3.523 -16.266 1 97.81 146 SER B O 1
ATOM 4156 N N . TYR B 1 147 ? -4.285 -5.727 -16.406 1 98 147 TYR B N 1
ATOM 4157 C CA . TYR B 1 147 ? -3.084 -5.625 -17.219 1 98 147 TYR B CA 1
ATOM 4158 C C . TYR B 1 147 ? -3.367 -4.852 -18.5 1 98 147 TYR B C 1
ATOM 4160 O O . TYR B 1 147 ? -2.561 -4.016 -18.922 1 98 147 TYR B O 1
ATOM 4168 N N . ASN B 1 148 ? -4.504 -5.094 -19.141 1 98.31 148 ASN B N 1
ATOM 4169 C CA . ASN B 1 148 ? -4.883 -4.426 -20.375 1 98.31 148 ASN B CA 1
ATOM 4170 C C . ASN B 1 148 ? -5.16 -2.943 -20.156 1 98.31 148 ASN B C 1
ATOM 4172 O O . ASN B 1 148 ? -4.891 -2.115 -21.031 1 98.31 148 ASN B O 1
ATOM 4176 N N . ILE B 1 149 ? -5.664 -2.658 -18.984 1 97.69 149 ILE B N 1
ATOM 4177 C CA . ILE B 1 149 ? -5.867 -1.26 -18.625 1 97.69 149 ILE B CA 1
ATOM 4178 C C . ILE B 1 149 ? -4.516 -0.556 -18.516 1 97.69 149 ILE B C 1
ATOM 4180 O O . ILE B 1 149 ? -4.305 0.5 -19.109 1 97.69 149 ILE B O 1
ATOM 4184 N N . VAL B 1 150 ? -3.613 -1.116 -17.766 1 96.12 150 VAL B N 1
ATOM 4185 C CA . VAL B 1 150 ? -2.338 -0.504 -17.406 1 96.12 150 VAL B CA 1
ATOM 4186 C C . VAL B 1 150 ? -1.479 -0.326 -18.656 1 96.12 150 VAL B C 1
ATOM 4188 O O . VAL B 1 150 ? -0.795 0.689 -18.797 1 96.12 150 VAL B O 1
ATOM 4191 N N . HIS B 1 151 ? -1.547 -1.282 -19.547 1 96 151 HIS B N 1
ATOM 4192 C CA . HIS B 1 151 ? -0.686 -1.234 -20.719 1 96 151 HIS B CA 1
ATOM 4193 C C . HIS B 1 151 ? -1.444 -0.719 -21.938 1 96 151 HIS B C 1
ATOM 4195 O O . HIS B 1 151 ? -0.874 -0.601 -23.031 1 96 151 HIS B O 1
ATOM 4201 N N . ASN B 1 152 ? -2.709 -0.469 -21.812 1 96 152 ASN B N 1
ATOM 4202 C CA . ASN B 1 152 ? -3.562 0.04 -22.875 1 96 152 ASN B CA 1
ATOM 4203 C C . ASN B 1 152 ? -3.436 -0.799 -24.156 1 96 152 ASN B C 1
ATOM 4205 O O . ASN B 1 152 ? -3.119 -0.273 -25.219 1 96 152 ASN B O 1
ATOM 4209 N N . MET B 1 153 ? -3.705 -2.055 -24.031 1 94.44 153 MET B N 1
ATOM 4210 C CA . MET B 1 153 ? -3.529 -2.977 -25.156 1 94.44 153 MET B CA 1
ATOM 4211 C C . MET B 1 153 ? -4.691 -3.963 -25.234 1 94.44 153 MET B C 1
ATOM 4213 O O . MET B 1 153 ? -5.469 -4.09 -24.281 1 94.44 153 MET B O 1
ATOM 4217 N N . ASP B 1 154 ? -4.75 -4.684 -26.328 1 96 154 ASP B N 1
ATOM 4218 C CA . ASP B 1 154 ? -5.887 -5.57 -26.562 1 96 154 ASP B CA 1
ATOM 4219 C C . ASP B 1 154 ? -5.434 -7.023 -26.688 1 96 154 ASP B C 1
ATOM 4221 O O . ASP B 1 154 ? -6.227 -7.898 -27.047 1 96 154 ASP B O 1
ATOM 4225 N N . PHE B 1 155 ? -4.254 -7.297 -26.422 1 96.12 155 PHE B N 1
ATOM 4226 C CA . PHE B 1 155 ? -3.732 -8.656 -26.422 1 96.12 155 PHE B CA 1
ATOM 4227 C C . PHE B 1 155 ? -3.9 -9.305 -25.062 1 96.12 155 PHE B C 1
ATOM 4229 O O . PHE B 1 155 ? -3.941 -8.617 -24.031 1 96.12 155 PHE B O 1
ATOM 4236 N N . SER B 1 156 ? -4.066 -10.602 -25.094 1 95.94 156 SER B N 1
ATOM 4237 C CA . SER B 1 156 ? -3.873 -11.297 -23.828 1 95.94 156 SER B CA 1
ATOM 4238 C C . SER B 1 156 ? -2.441 -11.141 -23.328 1 95.94 156 SER B C 1
ATOM 4240 O O . SER B 1 156 ? -1.555 -10.734 -24.078 1 95.94 156 SER B O 1
ATOM 4242 N N . PHE B 1 157 ? -2.207 -11.469 -22.094 1 96.25 157 PHE B N 1
ATOM 4243 C CA . PHE B 1 157 ? -0.92 -11.258 -21.438 1 96.25 157 PHE B CA 1
ATOM 4244 C C . PHE B 1 157 ? 0.2 -11.938 -22.219 1 96.25 157 PHE B C 1
ATOM 4246 O O . PHE B 1 157 ? 1.173 -11.289 -22.609 1 96.25 157 PHE B O 1
ATOM 4253 N N . PHE B 1 158 ? 0.031 -13.195 -22.484 1 92 158 PHE B N 1
ATOM 4254 C CA . PHE B 1 158 ? 1.108 -13.953 -23.125 1 92 158 PHE B CA 1
ATOM 4255 C C . PHE B 1 158 ? 1.274 -13.539 -24.578 1 92 158 PHE B C 1
ATOM 4257 O O . PHE B 1 158 ? 2.389 -13.539 -25.109 1 92 158 PHE B O 1
ATOM 4264 N N . GLN B 1 159 ? 0.216 -13.195 -25.25 1 93.38 159 GLN B N 1
ATOM 4265 C CA . GLN B 1 159 ? 0.318 -12.664 -26.609 1 93.38 159 GLN B CA 1
ATOM 4266 C C . GLN B 1 159 ? 1.091 -11.352 -26.625 1 93.38 159 GLN B C 1
ATOM 4268 O O . GLN B 1 159 ? 1.901 -11.109 -27.516 1 93.38 159 GLN B O 1
ATOM 4273 N N . TYR B 1 160 ? 0.801 -10.516 -25.641 1 95.44 160 TYR B N 1
ATOM 4274 C CA . TYR B 1 160 ? 1.495 -9.234 -25.531 1 95.44 160 TYR B CA 1
ATOM 4275 C C . TYR B 1 160 ? 2.984 -9.445 -25.281 1 95.44 160 TYR B C 1
ATOM 4277 O O . TYR B 1 160 ? 3.82 -8.75 -25.875 1 95.44 160 TYR B O 1
ATOM 4285 N N . LEU B 1 161 ? 3.33 -10.406 -24.438 1 93.69 161 LEU B N 1
ATOM 4286 C CA . LEU B 1 161 ? 4.73 -10.672 -24.125 1 93.69 161 LEU B CA 1
ATOM 4287 C C . LEU B 1 161 ? 5.496 -11.086 -25.391 1 93.69 161 LEU B C 1
ATOM 4289 O O . LEU B 1 161 ? 6.68 -10.773 -25.531 1 93.69 161 LEU B O 1
ATOM 4293 N N . LYS B 1 162 ? 4.848 -11.727 -26.312 1 90.94 162 LYS B N 1
ATOM 4294 C CA . LYS B 1 162 ? 5.484 -12.133 -27.562 1 90.94 162 LYS B CA 1
ATOM 4295 C C . LYS B 1 162 ? 5.879 -10.914 -28.391 1 90.94 162 LYS B C 1
ATOM 4297 O O . LYS B 1 162 ? 6.836 -10.969 -29.172 1 90.94 162 LYS B O 1
ATOM 4302 N N . THR B 1 163 ? 5.145 -9.844 -28.25 1 94.12 163 THR B N 1
ATOM 4303 C CA . THR B 1 163 ? 5.414 -8.633 -29.016 1 94.12 163 THR B CA 1
ATOM 4304 C C . THR B 1 163 ? 6.391 -7.727 -28.266 1 94.12 163 THR B C 1
ATOM 4306 O O . THR B 1 163 ? 6.906 -6.762 -28.844 1 94.12 163 THR B O 1
ATOM 4309 N N . ARG B 1 164 ? 6.691 -8.062 -27.031 1 94.88 164 ARG B N 1
ATOM 4310 C CA . ARG B 1 164 ? 7.531 -7.238 -26.156 1 94.88 164 ARG B CA 1
ATOM 4311 C C . ARG B 1 164 ? 8.641 -8.07 -25.516 1 94.88 164 ARG B C 1
ATOM 4313 O O . ARG B 1 164 ? 8.523 -8.484 -24.375 1 94.88 164 ARG B O 1
ATOM 4320 N N . PRO B 1 165 ? 9.734 -8.172 -26.172 1 92.62 165 PRO B N 1
ATOM 4321 C CA . PRO B 1 165 ? 10.828 -9.008 -25.672 1 92.62 165 PRO B CA 1
ATOM 4322 C C . PRO B 1 165 ? 11.344 -8.57 -24.312 1 92.62 165 PRO B C 1
ATOM 4324 O O . PRO B 1 165 ? 11.75 -9.406 -23.5 1 92.62 165 PRO B O 1
ATOM 4327 N N . ASP B 1 166 ? 11.328 -7.246 -24.062 1 93.94 166 ASP B N 1
ATOM 4328 C CA . ASP B 1 166 ? 11.797 -6.734 -22.781 1 93.94 166 ASP B CA 1
ATOM 4329 C C . ASP B 1 166 ? 10.898 -7.211 -21.641 1 93.94 166 ASP B C 1
ATOM 4331 O O . ASP B 1 166 ? 11.391 -7.672 -20.609 1 93.94 166 ASP B O 1
ATOM 4335 N N . LEU B 1 167 ? 9.609 -7.152 -21.859 1 94.19 167 LEU B N 1
ATOM 4336 C CA . LEU B 1 167 ? 8.656 -7.602 -20.844 1 94.19 167 LEU B CA 1
ATOM 4337 C C . LEU B 1 167 ? 8.711 -9.117 -20.688 1 94.19 167 LEU B C 1
ATOM 4339 O O . LEU B 1 167 ? 8.578 -9.633 -19.578 1 94.19 167 LEU B O 1
ATOM 4343 N N . ASN B 1 168 ? 8.883 -9.773 -21.812 1 92.69 168 ASN B N 1
ATOM 4344 C CA . ASN B 1 168 ? 8.969 -11.227 -21.797 1 92.69 168 ASN B CA 1
ATOM 4345 C C . ASN B 1 168 ? 10.172 -11.711 -20.984 1 92.69 168 ASN B C 1
ATOM 4347 O O . ASN B 1 168 ? 10.039 -12.609 -20.156 1 92.69 168 ASN B O 1
ATOM 4351 N N . GLU B 1 169 ? 11.305 -11.125 -21.234 1 91.44 169 GLU B N 1
ATOM 4352 C CA . GLU B 1 169 ? 12.516 -11.461 -20.484 1 91.44 169 GLU B CA 1
ATOM 4353 C C . GLU B 1 169 ? 12.352 -11.172 -19 1 91.44 169 GLU B C 1
ATOM 4355 O O . GLU B 1 169 ? 12.797 -11.945 -18.156 1 91.44 169 GLU B O 1
ATOM 4360 N N . GLY B 1 170 ? 11.742 -10.055 -18.75 1 93.25 170 GLY B N 1
ATOM 4361 C CA . GLY B 1 170 ? 11.484 -9.695 -17.359 1 93.25 170 GLY B CA 1
ATOM 4362 C C . GLY B 1 170 ? 10.586 -10.688 -16.641 1 93.25 170 GLY B C 1
ATOM 4363 O O . GLY B 1 170 ? 10.852 -11.055 -15.5 1 93.25 170 GLY B O 1
ATOM 4364 N N . PHE B 1 171 ? 9.586 -11.125 -17.312 1 93.12 171 PHE B N 1
ATOM 4365 C CA . PHE B 1 171 ? 8.656 -12.086 -16.734 1 93.12 171 PHE B CA 1
ATOM 4366 C C . PHE B 1 171 ? 9.352 -13.406 -16.438 1 93.12 171 PHE B C 1
ATOM 4368 O O . PHE B 1 171 ? 9.203 -13.961 -15.352 1 93.12 171 PHE B O 1
ATOM 4375 N N . HIS B 1 172 ? 10.102 -13.914 -17.312 1 87.25 172 HIS B N 1
ATOM 4376 C CA . HIS B 1 172 ? 10.805 -15.18 -17.125 1 87.25 172 HIS B CA 1
ATOM 4377 C C . HIS B 1 172 ? 11.836 -15.086 -16.016 1 87.25 172 HIS B C 1
ATOM 4379 O O . HIS B 1 172 ? 12.008 -16.031 -15.242 1 87.25 172 HIS B O 1
ATOM 4385 N N . ALA B 1 173 ? 12.539 -13.953 -16.031 1 90.44 173 ALA B N 1
ATOM 4386 C CA . ALA B 1 173 ? 13.5 -13.742 -14.945 1 90.44 173 ALA B CA 1
ATOM 4387 C C . ALA B 1 173 ? 12.805 -13.742 -13.586 1 90.44 173 ALA B C 1
ATOM 4389 O O . ALA B 1 173 ? 13.328 -14.297 -12.617 1 90.44 173 ALA B O 1
ATOM 4390 N N . TYR B 1 174 ? 11.664 -13.141 -13.531 1 93.31 174 TYR B N 1
ATOM 4391 C CA . TYR B 1 174 ? 10.883 -13.094 -12.305 1 93.31 174 TYR B CA 1
ATOM 4392 C C . TYR B 1 174 ? 10.43 -14.484 -11.891 1 93.31 174 TYR B C 1
ATOM 4394 O O . TYR B 1 174 ? 10.578 -14.875 -10.734 1 93.31 174 TYR B O 1
ATOM 4402 N N . MET B 1 175 ? 9.852 -15.242 -12.789 1 88.19 175 MET B N 1
ATOM 4403 C CA . MET B 1 175 ? 9.375 -16.594 -12.484 1 88.19 175 MET B CA 1
ATOM 4404 C C . MET B 1 175 ? 10.523 -17.484 -12.008 1 88.19 175 MET B C 1
ATOM 4406 O O . MET B 1 175 ? 10.359 -18.266 -11.078 1 88.19 175 MET B O 1
ATOM 4410 N N . LYS B 1 176 ? 11.633 -17.359 -12.664 1 84.38 176 LYS B N 1
ATOM 4411 C CA . LYS B 1 176 ? 12.82 -18.094 -12.242 1 84.38 176 LYS B CA 1
ATOM 4412 C C . LYS B 1 176 ? 13.219 -17.719 -10.812 1 84.38 176 LYS B C 1
ATOM 4414 O O . LYS B 1 176 ? 13.523 -18.594 -10.008 1 84.38 176 LYS B O 1
ATOM 4419 N N . SER B 1 177 ? 13.25 -16.438 -10.562 1 90.06 177 SER B N 1
ATOM 4420 C CA . SER B 1 177 ? 13.617 -15.953 -9.234 1 90.06 177 SER B CA 1
ATOM 4421 C C . SER B 1 177 ? 12.656 -16.469 -8.172 1 90.06 177 SER B C 1
ATOM 4423 O O . SER B 1 177 ? 13.078 -16.828 -7.07 1 90.06 177 SER B O 1
ATOM 4425 N N . ARG B 1 178 ? 11.391 -16.531 -8.523 1 86.25 178 ARG B N 1
ATOM 4426 C CA . ARG B 1 178 ? 10.406 -17.078 -7.598 1 86.25 178 ARG B CA 1
ATOM 4427 C C . ARG B 1 178 ? 10.656 -18.562 -7.34 1 86.25 178 ARG B C 1
ATOM 4429 O O . ARG B 1 178 ? 10.562 -19.016 -6.199 1 86.25 178 ARG B O 1
ATOM 4436 N N . ALA B 1 179 ? 10.977 -19.266 -8.352 1 81.25 179 ALA B N 1
ATOM 4437 C CA . ALA B 1 179 ? 11.18 -20.703 -8.258 1 81.25 179 ALA B CA 1
ATOM 4438 C C . ALA B 1 179 ? 12.406 -21.031 -7.414 1 81.25 179 ALA B C 1
ATOM 4440 O O . ALA B 1 179 ? 12.422 -22.016 -6.68 1 81.25 179 ALA B O 1
ATOM 4441 N N . VAL B 1 180 ? 13.398 -20.125 -7.43 1 79.12 180 VAL B N 1
ATOM 4442 C CA . VAL B 1 180 ? 14.68 -20.469 -6.836 1 79.12 180 VAL B CA 1
ATOM 4443 C C . VAL B 1 180 ? 14.789 -19.859 -5.441 1 79.12 180 VAL B C 1
ATOM 4445 O O . VAL B 1 180 ? 15.367 -20.469 -4.535 1 79.12 180 VAL B O 1
ATOM 4448 N N . SER B 1 181 ? 14.18 -18.703 -5.281 1 79.25 181 SER B N 1
ATOM 4449 C CA . SER B 1 181 ? 14.562 -17.953 -4.086 1 79.25 181 SER B CA 1
ATOM 4450 C C . SER B 1 181 ? 13.359 -17.703 -3.184 1 79.25 181 SER B C 1
ATOM 4452 O O . SER B 1 181 ? 13.516 -17.422 -1.993 1 79.25 181 SER B O 1
ATOM 4454 N N . HIS B 1 182 ? 12.203 -17.875 -3.725 1 79.81 182 HIS B N 1
ATOM 4455 C CA . HIS B 1 182 ? 11.047 -17.641 -2.873 1 79.81 182 HIS B CA 1
ATOM 4456 C C . HIS B 1 182 ? 10.766 -18.844 -1.986 1 79.81 182 HIS B C 1
ATOM 4458 O O . HIS B 1 182 ? 10.406 -19.922 -2.484 1 79.81 182 HIS B O 1
ATOM 4464 N N . THR B 1 183 ? 10.797 -18.672 -0.817 1 79.12 183 THR B N 1
ATOM 4465 C CA . THR B 1 183 ? 10.773 -19.781 0.13 1 79.12 183 THR B CA 1
ATOM 4466 C C . THR B 1 183 ? 9.43 -20.5 0.103 1 79.12 183 THR B C 1
ATOM 4468 O O . THR B 1 183 ? 9.328 -21.672 0.464 1 79.12 183 THR B O 1
ATOM 4471 N N . GLY B 1 184 ? 8.422 -19.844 -0.334 1 83.25 184 GLY B N 1
ATOM 4472 C CA . GLY B 1 184 ? 7.098 -20.438 -0.345 1 83.25 184 GLY B CA 1
ATOM 4473 C C . GLY B 1 184 ? 6.785 -21.172 -1.634 1 83.25 184 GLY B C 1
ATOM 4474 O O . GLY B 1 184 ? 5.84 -21.969 -1.69 1 83.25 184 GLY B O 1
ATOM 4475 N N . SER B 1 185 ? 7.57 -20.938 -2.609 1 86.12 185 SER B N 1
ATOM 4476 C CA . SER B 1 185 ? 7.242 -21.516 -3.904 1 86.12 185 SER B CA 1
ATOM 4477 C C . SER B 1 185 ? 8.453 -22.219 -4.52 1 86.12 185 SER B C 1
ATOM 4479 O O . SER B 1 185 ? 8.453 -22.516 -5.715 1 86.12 185 SER B O 1
ATOM 4481 N N . ASN B 1 186 ? 9.359 -22.469 -3.717 1 84.94 186 ASN B N 1
ATOM 4482 C CA . ASN B 1 186 ? 10.578 -23.141 -4.164 1 84.94 186 ASN B CA 1
ATOM 4483 C C . ASN B 1 186 ? 10.281 -24.531 -4.723 1 84.94 186 ASN B C 1
ATOM 4485 O O . ASN B 1 186 ? 9.453 -25.266 -4.18 1 84.94 186 ASN B O 1
ATOM 4489 N N . VAL B 1 187 ? 11.016 -24.953 -5.75 1 85.62 187 VAL B N 1
ATOM 4490 C CA . VAL B 1 187 ? 10.805 -26.234 -6.441 1 85.62 187 VAL B CA 1
ATOM 4491 C C . VAL B 1 187 ? 11.094 -27.391 -5.488 1 85.62 187 VAL B C 1
ATOM 4493 O O . VAL B 1 187 ? 10.547 -28.484 -5.648 1 85.62 187 VAL B O 1
ATOM 4496 N N . GLU B 1 188 ? 11.805 -27.125 -4.461 1 87.38 188 GLU B N 1
ATOM 4497 C CA . GLU B 1 188 ? 12.227 -28.172 -3.533 1 87.38 188 GLU B CA 1
ATOM 4498 C C . GLU B 1 188 ? 11.031 -28.75 -2.77 1 87.38 188 GLU B C 1
ATOM 4500 O O . GLU B 1 188 ? 11.078 -29.891 -2.307 1 87.38 188 GLU B O 1
ATOM 4505 N N . HIS B 1 189 ? 10.008 -27.953 -2.703 1 89.94 189 HIS B N 1
ATOM 4506 C CA . HIS B 1 189 ? 8.812 -28.438 -2.018 1 89.94 189 HIS B CA 1
ATOM 4507 C C . HIS B 1 189 ? 8.211 -29.641 -2.74 1 89.94 189 HIS B C 1
ATOM 4509 O O . HIS B 1 189 ? 7.539 -30.469 -2.121 1 89.94 189 HIS B O 1
ATOM 4515 N N . LEU B 1 190 ? 8.477 -29.766 -4.02 1 92.31 190 LEU B N 1
ATOM 4516 C CA . LEU B 1 190 ? 7.918 -30.844 -4.828 1 92.31 190 LEU B CA 1
ATOM 4517 C C . LEU B 1 190 ? 8.586 -32.156 -4.5 1 92.31 190 LEU B C 1
ATOM 4519 O O . LEU B 1 190 ? 7.996 -33.25 -4.688 1 92.31 190 LEU B O 1
ATOM 4523 N N . LEU B 1 191 ? 9.836 -32.156 -4.02 1 92 191 LEU B N 1
ATOM 4524 C CA . LEU B 1 191 ? 10.609 -33.344 -3.746 1 92 191 LEU B CA 1
ATOM 4525 C C . LEU B 1 191 ? 9.93 -34.188 -2.68 1 92 191 LEU B C 1
ATOM 4527 O O . LEU B 1 191 ? 9.898 -35.438 -2.789 1 92 191 LEU B O 1
ATOM 4531 N N . ASP B 1 192 ? 9.344 -33.469 -1.752 1 88 192 ASP B N 1
ATOM 4532 C CA . ASP B 1 192 ? 8.758 -34.188 -0.629 1 88 192 ASP B CA 1
ATOM 4533 C C . ASP B 1 192 ? 7.234 -34.281 -0.755 1 88 192 ASP B C 1
ATOM 4535 O O . ASP B 1 192 ? 6.559 -34.844 0.11 1 88 192 ASP B O 1
ATOM 4539 N N . ALA B 1 193 ? 6.727 -33.75 -1.774 1 90.12 193 ALA B N 1
ATOM 4540 C CA . ALA B 1 193 ? 5.277 -33.625 -1.896 1 90.12 193 ALA B CA 1
ATOM 4541 C C . ALA B 1 193 ? 4.66 -34.875 -2.518 1 90.12 193 ALA B C 1
ATOM 4543 O O . ALA B 1 193 ? 3.445 -35.062 -2.451 1 90.12 193 ALA B O 1
ATOM 4544 N N . PHE B 1 194 ? 5.453 -35.688 -3.1 1 92.06 194 PHE B N 1
ATOM 4545 C CA . PHE B 1 194 ? 5.051 -36.906 -3.797 1 92.06 194 PHE B CA 1
ATOM 4546 C C . PHE B 1 194 ? 6.094 -38 -3.609 1 92.06 194 PHE B C 1
ATOM 4548 O O . PHE B 1 194 ? 7.285 -37.719 -3.477 1 92.06 194 PHE B O 1
ATOM 4555 N N . ASP B 1 195 ? 5.629 -39.25 -3.545 1 93.31 195 ASP B N 1
ATOM 4556 C CA . ASP B 1 195 ? 6.551 -40.375 -3.383 1 93.31 195 ASP B CA 1
ATOM 4557 C C . ASP B 1 195 ? 7.188 -40.75 -4.715 1 93.31 195 ASP B C 1
ATOM 4559 O O . ASP B 1 195 ? 6.898 -41.812 -5.262 1 93.31 195 ASP B O 1
ATOM 4563 N N . TRP B 1 196 ? 8.117 -40.031 -5.129 1 96.06 196 TRP B N 1
ATOM 4564 C CA . TRP B 1 196 ? 8.797 -40.219 -6.406 1 96.06 196 TRP B CA 1
ATOM 4565 C C . TRP B 1 196 ? 9.547 -41.531 -6.43 1 96.06 196 TRP B C 1
ATOM 4567 O O . TRP B 1 196 ? 9.633 -42.188 -7.473 1 96.06 196 TRP B O 1
ATOM 4577 N N . LYS B 1 197 ? 10.055 -41.938 -5.305 1 94.25 197 LYS B N 1
ATOM 4578 C CA . LYS B 1 197 ? 10.875 -43.156 -5.215 1 94.25 197 LYS B CA 1
ATOM 4579 C C . LYS B 1 197 ? 10.062 -44.406 -5.559 1 94.25 197 LYS B C 1
ATOM 4581 O O . LYS B 1 197 ? 10.586 -45.344 -6.164 1 94.25 197 LYS B O 1
ATOM 4586 N N . SER B 1 198 ? 8.906 -44.312 -5.176 1 95.06 198 SER B N 1
ATOM 4587 C CA . SER B 1 198 ? 8.047 -45.469 -5.371 1 95.06 198 SER B CA 1
ATOM 4588 C C . SER B 1 198 ? 7.785 -45.719 -6.852 1 95.06 198 SER B C 1
ATOM 4590 O O . SER B 1 198 ? 7.363 -46.812 -7.238 1 95.06 198 SER B O 1
ATOM 4592 N N . LEU B 1 199 ? 8.055 -44.781 -7.754 1 95.56 199 LEU B N 1
ATOM 4593 C CA . LEU B 1 199 ? 7.805 -44.938 -9.188 1 95.56 199 LEU B CA 1
ATOM 4594 C C . LEU B 1 199 ? 8.867 -45.812 -9.844 1 95.56 199 LEU B C 1
ATOM 4596 O O . LEU B 1 199 ? 8.664 -46.312 -10.953 1 95.56 199 LEU B O 1
ATOM 4600 N N . GLY B 1 200 ? 10.062 -46 -9.164 1 95.38 200 GLY B N 1
ATOM 4601 C CA . GLY B 1 200 ? 11.164 -46.656 -9.82 1 95.38 200 GLY B CA 1
ATOM 4602 C C . GLY B 1 200 ? 11.648 -45.969 -11.07 1 95.38 200 GLY B C 1
ATOM 4603 O O . GLY B 1 200 ? 11.898 -44.75 -11.047 1 95.38 200 GLY B O 1
ATOM 4604 N N . GLN B 1 201 ? 11.898 -46.75 -12.125 1 97 201 GLN B N 1
ATOM 4605 C CA . GLN B 1 201 ? 12.164 -46.156 -13.422 1 97 201 GLN B CA 1
ATOM 4606 C C . GLN B 1 201 ? 10.875 -45.625 -14.055 1 97 201 GLN B C 1
ATOM 4608 O O . GLN B 1 201 ? 9.945 -46.375 -14.32 1 97 201 GLN B O 1
ATOM 4613 N N . ALA B 1 202 ? 10.875 -44.312 -14.172 1 98.19 202 ALA B N 1
ATOM 4614 C CA . ALA B 1 202 ? 9.617 -43.719 -14.594 1 98.19 202 ALA B CA 1
ATOM 4615 C C . ALA B 1 202 ? 9.852 -42.531 -15.531 1 98.19 202 ALA B C 1
ATOM 4617 O O . ALA B 1 202 ? 10.875 -41.875 -15.43 1 98.19 202 ALA B O 1
ATOM 4618 N N . LYS B 1 203 ? 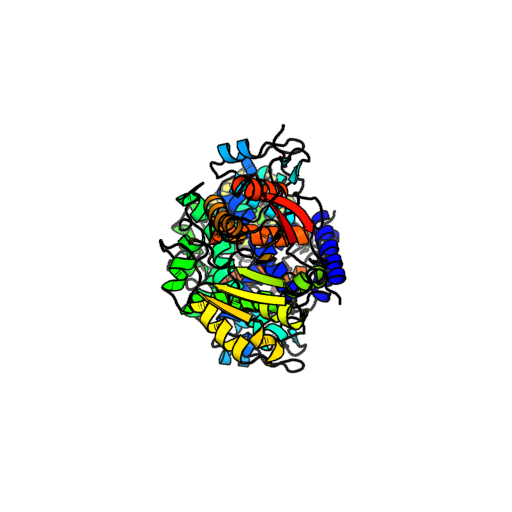8.898 -42.312 -16.391 1 98.56 203 LYS B N 1
ATOM 4619 C CA . LYS B 1 203 ? 8.883 -41.156 -17.281 1 98.56 203 LYS B CA 1
ATOM 4620 C C . LYS B 1 203 ? 7.941 -40.062 -16.766 1 98.56 203 LYS B C 1
ATOM 4622 O O . LYS B 1 203 ? 6.762 -40.312 -16.5 1 98.56 203 LYS B O 1
ATOM 4627 N N . VAL B 1 204 ? 8.477 -38.875 -16.547 1 98.69 204 VAL B N 1
ATOM 4628 C CA . VAL B 1 204 ? 7.715 -37.719 -16.062 1 98.69 204 VAL B CA 1
ATOM 4629 C C . VAL B 1 204 ? 7.684 -36.656 -17.141 1 98.69 204 VAL B C 1
ATOM 4631 O O . VAL B 1 204 ? 8.734 -36.219 -17.625 1 98.69 204 VAL B O 1
ATOM 4634 N N . VAL B 1 205 ? 6.496 -36.25 -17.578 1 98.81 205 VAL B N 1
ATOM 4635 C CA . VAL B 1 205 ? 6.332 -35.156 -18.516 1 98.81 205 VAL B CA 1
ATOM 4636 C C . VAL B 1 205 ? 6.012 -33.844 -17.781 1 98.81 205 VAL B C 1
ATOM 4638 O O . VAL B 1 205 ? 4.949 -33.719 -17.172 1 98.81 205 VAL B O 1
ATOM 4641 N N . ASP B 1 206 ? 6.938 -32.938 -17.797 1 98.56 206 ASP B N 1
ATOM 4642 C CA . ASP B 1 206 ? 6.785 -31.609 -17.203 1 98.56 206 ASP B CA 1
ATOM 4643 C C . ASP B 1 206 ? 6.188 -30.625 -18.203 1 98.56 206 ASP B C 1
ATOM 4645 O O . ASP B 1 206 ? 6.918 -29.953 -18.953 1 98.56 206 ASP B O 1
ATOM 4649 N N . ILE B 1 207 ? 4.871 -30.531 -18.188 1 98.5 207 ILE B N 1
ATOM 4650 C CA . ILE B 1 207 ? 4.148 -29.703 -19.156 1 98.5 207 ILE B CA 1
ATOM 4651 C C . ILE B 1 207 ? 4.215 -28.234 -18.734 1 98.5 207 ILE B C 1
ATOM 4653 O O . ILE B 1 207 ? 3.82 -27.891 -17.625 1 98.5 207 ILE B O 1
ATOM 4657 N N . GLY B 1 208 ? 4.602 -27.375 -19.625 1 96.19 208 GLY B N 1
ATOM 4658 C CA . GLY B 1 208 ? 4.891 -26 -19.266 1 96.19 208 GLY B CA 1
ATOM 4659 C C . GLY B 1 208 ? 6.125 -25.875 -18.391 1 96.19 208 GLY B C 1
ATOM 4660 O O . GLY B 1 208 ? 6.141 -25.078 -17.438 1 96.19 208 GLY B O 1
ATOM 4661 N N . GLY B 1 209 ? 7.137 -26.594 -18.625 1 94.94 209 GLY B N 1
ATOM 4662 C CA . GLY B 1 209 ? 8.289 -26.734 -17.75 1 94.94 209 GLY B CA 1
ATOM 4663 C C . GLY B 1 209 ? 9.273 -25.578 -17.844 1 94.94 209 GLY B C 1
ATOM 4664 O O . GLY B 1 209 ? 10.211 -25.484 -17.062 1 94.94 209 GLY B O 1
ATOM 4665 N N . SER B 1 210 ? 9.07 -24.688 -18.766 1 92.06 210 SER B N 1
ATOM 4666 C CA . SER B 1 210 ? 9.852 -23.484 -18.953 1 92.06 210 SER B CA 1
ATOM 4667 C C . SER B 1 210 ? 11.336 -23.797 -19.078 1 92.06 210 SER B C 1
ATOM 4669 O O . SER B 1 210 ? 11.727 -24.672 -19.859 1 92.06 210 SER B O 1
ATOM 4671 N N . SER B 1 211 ? 12.219 -23.172 -18.266 1 89.94 211 SER B N 1
ATOM 4672 C CA . SER B 1 211 ? 13.664 -23.312 -18.375 1 89.94 211 SER B CA 1
ATOM 4673 C C . SER B 1 211 ? 14.133 -24.641 -17.766 1 89.94 211 SER B C 1
ATOM 4675 O O . SER B 1 211 ? 15.328 -24.938 -17.766 1 89.94 211 SER B O 1
ATOM 4677 N N . GLY B 1 212 ? 13.219 -25.391 -17.219 1 92.94 212 GLY B N 1
ATOM 4678 C CA . GLY B 1 212 ? 13.523 -26.75 -16.828 1 92.94 212 GLY B CA 1
ATOM 4679 C C . GLY B 1 212 ? 13.961 -26.875 -15.375 1 92.94 212 GLY B C 1
ATOM 4680 O O . GLY B 1 212 ? 14.461 -27.922 -14.961 1 92.94 212 GLY B O 1
ATOM 4681 N N . SER B 1 213 ? 13.734 -25.844 -14.531 1 90.69 213 SER B N 1
ATOM 4682 C CA . SER B 1 213 ? 14.18 -25.859 -13.148 1 90.69 213 SER B CA 1
ATOM 4683 C C . SER B 1 213 ? 13.594 -27.062 -12.391 1 90.69 213 SER B C 1
ATOM 4685 O O . SER B 1 213 ? 14.312 -27.75 -11.664 1 90.69 213 SER B O 1
ATOM 4687 N N . THR B 1 214 ? 12.352 -27.312 -12.555 1 94.19 214 THR B N 1
ATOM 4688 C CA . THR B 1 214 ? 11.664 -28.406 -11.867 1 94.19 214 THR B CA 1
ATOM 4689 C C . THR B 1 214 ? 12.203 -29.75 -12.336 1 94.19 214 THR B C 1
ATOM 4691 O O . THR B 1 214 ? 12.555 -30.609 -11.523 1 94.19 214 THR B O 1
ATOM 4694 N N . SER B 1 215 ? 12.336 -29.906 -13.617 1 96.44 215 SER B N 1
ATOM 4695 C CA . SER B 1 215 ? 12.797 -31.172 -14.195 1 96.44 215 SER B CA 1
ATOM 4696 C C . SER B 1 215 ? 14.234 -31.469 -13.797 1 96.44 215 SER B C 1
ATOM 4698 O O . SER B 1 215 ? 14.57 -32.625 -13.469 1 96.44 215 SER B O 1
ATOM 4700 N N . ILE B 1 216 ? 15.062 -30.453 -13.844 1 95.19 216 ILE B N 1
ATOM 4701 C CA . ILE B 1 216 ? 16.469 -30.609 -13.484 1 95.19 216 ILE B CA 1
ATOM 4702 C C . ILE B 1 216 ? 16.578 -31.047 -12.023 1 95.19 216 ILE B C 1
ATOM 4704 O O . ILE B 1 216 ? 17.328 -31.953 -11.695 1 95.19 216 ILE B O 1
ATOM 4708 N N . MET B 1 217 ? 15.828 -30.391 -11.164 1 94.19 217 MET B N 1
ATOM 4709 C CA . MET B 1 217 ? 15.828 -30.734 -9.75 1 94.19 217 MET B CA 1
ATOM 4710 C C . MET B 1 217 ? 15.375 -32.188 -9.531 1 94.19 217 MET B C 1
ATOM 4712 O O . MET B 1 217 ? 16.016 -32.938 -8.797 1 94.19 217 MET B O 1
ATOM 4716 N N . LEU B 1 218 ? 14.336 -32.656 -10.156 1 96.44 218 LEU B N 1
ATOM 4717 C CA . LEU B 1 218 ? 13.812 -34 -10.023 1 96.44 218 LEU B CA 1
ATOM 4718 C C . LEU B 1 218 ? 14.812 -35.031 -10.562 1 96.44 218 LEU B C 1
ATOM 4720 O O . LEU B 1 218 ? 15.055 -36.062 -9.922 1 96.44 218 LEU B O 1
ATOM 4724 N N . ALA B 1 219 ? 15.398 -34.688 -11.719 1 97.06 219 ALA B N 1
ATOM 4725 C CA . ALA B 1 219 ? 16.375 -35.594 -12.328 1 97.06 219 ALA B CA 1
ATOM 4726 C C . ALA B 1 219 ? 17.594 -35.781 -11.43 1 97.06 219 ALA B C 1
ATOM 4728 O O . ALA B 1 219 ? 18.156 -36.875 -11.344 1 97.06 219 ALA B O 1
ATOM 4729 N N . THR B 1 220 ? 17.969 -34.719 -10.82 1 95.81 220 THR B N 1
ATOM 4730 C CA . THR B 1 220 ? 19.125 -34.75 -9.953 1 95.81 220 THR B CA 1
ATOM 4731 C C . THR B 1 220 ? 18.828 -35.5 -8.664 1 95.81 220 THR B C 1
ATOM 4733 O O . THR B 1 220 ? 19.656 -36.281 -8.188 1 95.81 220 THR B O 1
ATOM 4736 N N . ALA B 1 221 ? 17.703 -35.375 -8.102 1 95.81 221 ALA B N 1
ATOM 4737 C CA . ALA B 1 221 ? 17.344 -35.969 -6.812 1 95.81 221 ALA B CA 1
ATOM 4738 C C . ALA B 1 221 ? 16.984 -37.438 -6.961 1 95.81 221 ALA B C 1
ATOM 4740 O O . ALA B 1 221 ? 17.188 -38.25 -6.043 1 95.81 221 ALA B O 1
ATOM 4741 N N . PHE B 1 222 ? 16.422 -37.812 -8.133 1 97.25 222 PHE B N 1
ATOM 4742 C CA . PHE B 1 222 ? 15.914 -39.156 -8.32 1 97.25 222 PHE B CA 1
ATOM 4743 C C . PHE B 1 222 ? 16.469 -39.781 -9.594 1 97.25 222 PHE B C 1
ATOM 4745 O O . PHE B 1 222 ? 15.891 -39.625 -10.672 1 97.25 222 PHE B O 1
ATOM 4752 N N . PRO B 1 223 ? 17.438 -40.594 -9.516 1 96.25 223 PRO B N 1
ATOM 4753 C CA . PRO B 1 223 ? 18.141 -41.156 -10.68 1 96.25 223 PRO B CA 1
ATOM 4754 C C . PRO B 1 223 ? 17.25 -42.062 -11.531 1 96.25 223 PRO B C 1
ATOM 4756 O O . PRO B 1 223 ? 17.578 -42.344 -12.68 1 96.25 223 PRO B O 1
ATOM 4759 N N . GLY B 1 224 ? 16.172 -42.469 -11.031 1 97.31 224 GLY B N 1
ATOM 4760 C CA . GLY B 1 224 ? 15.281 -43.344 -11.766 1 97.31 224 GLY B CA 1
ATOM 4761 C C . GLY B 1 224 ? 14.32 -42.625 -12.68 1 97.31 224 GLY B C 1
ATOM 4762 O O . GLY B 1 224 ? 13.68 -43.219 -13.539 1 97.31 224 GLY B O 1
ATOM 4763 N N . LEU B 1 225 ? 14.273 -41.312 -12.586 1 98.25 225 LEU B N 1
ATOM 4764 C CA . LEU B 1 225 ? 13.289 -40.531 -13.336 1 98.25 225 LEU B CA 1
ATOM 4765 C C . LEU B 1 225 ? 13.867 -40.094 -14.68 1 98.25 225 LEU B C 1
ATOM 4767 O O . LEU B 1 225 ? 15 -39.594 -14.742 1 98.25 225 LEU B O 1
ATOM 4771 N N . ASN B 1 226 ? 13.195 -40.312 -15.734 1 98.44 226 ASN B N 1
ATOM 4772 C CA . ASN B 1 226 ? 13.406 -39.688 -17.047 1 98.44 226 ASN B CA 1
ATOM 4773 C C . ASN B 1 226 ? 12.406 -38.562 -17.312 1 98.44 226 ASN B C 1
ATOM 4775 O O . ASN B 1 226 ? 11.195 -38.781 -17.25 1 98.44 226 ASN B O 1
ATOM 4779 N N . LEU B 1 227 ? 12.906 -37.438 -17.625 1 98.62 227 LEU B N 1
ATOM 4780 C CA . LEU B 1 227 ? 12.047 -36.25 -17.688 1 98.62 227 LEU B CA 1
ATOM 4781 C C . LEU B 1 227 ? 11.914 -35.75 -19.109 1 98.62 227 LEU B C 1
ATOM 4783 O O . LEU B 1 227 ? 12.844 -35.875 -19.922 1 98.62 227 LEU B O 1
ATOM 4787 N N . VAL B 1 228 ? 10.758 -35.281 -19.453 1 98.69 228 VAL B N 1
ATOM 4788 C CA . VAL B 1 228 ? 10.492 -34.531 -20.688 1 98.69 228 VAL B CA 1
ATOM 4789 C C . VAL B 1 228 ? 10.031 -33.094 -20.344 1 98.69 228 VAL B C 1
ATOM 4791 O O . VAL B 1 228 ? 9 -32.938 -19.672 1 98.69 228 VAL B O 1
ATOM 4794 N N . ILE B 1 229 ? 10.805 -32.094 -20.734 1 98.44 229 ILE B N 1
ATOM 4795 C CA . ILE B 1 229 ? 10.406 -30.703 -20.562 1 98.44 229 ILE B CA 1
ATOM 4796 C C . ILE B 1 229 ? 9.633 -30.234 -21.797 1 98.44 229 ILE B C 1
ATOM 4798 O O . ILE B 1 229 ? 10.164 -30.25 -22.906 1 98.44 229 ILE B O 1
ATOM 4802 N N . GLU B 1 230 ? 8.43 -29.828 -21.594 1 98.31 230 GLU B N 1
ATOM 4803 C CA . GLU B 1 230 ? 7.605 -29.328 -22.688 1 98.31 230 GLU B CA 1
ATOM 4804 C C . GLU B 1 230 ? 7.258 -27.859 -22.469 1 98.31 230 GLU B C 1
ATOM 4806 O O . GLU B 1 230 ? 6.848 -27.453 -21.375 1 98.31 230 GLU B O 1
ATOM 4811 N N . ASP B 1 231 ? 7.438 -27.047 -23.406 1 96.38 231 ASP B N 1
ATOM 4812 C CA . ASP B 1 231 ? 7.012 -25.641 -23.406 1 96.38 231 ASP B CA 1
ATOM 4813 C C . ASP B 1 231 ? 7.09 -25.047 -24.812 1 96.38 231 ASP B C 1
ATOM 4815 O O . ASP B 1 231 ? 7.398 -25.766 -25.781 1 96.38 231 ASP B O 1
ATOM 4819 N N . LEU B 1 232 ? 6.73 -23.812 -24.922 1 93.06 232 LEU B N 1
ATOM 4820 C CA . LEU B 1 232 ? 6.816 -23.094 -26.188 1 93.06 232 LEU B CA 1
ATOM 4821 C C . LEU B 1 232 ? 8.273 -22.844 -26.562 1 93.06 232 LEU B C 1
ATOM 4823 O O . LEU B 1 232 ? 9.18 -23.047 -25.75 1 93.06 232 LEU B O 1
ATOM 4827 N N . PRO B 1 233 ? 8.617 -22.391 -27.75 1 90.62 233 PRO B N 1
ATOM 4828 C CA . PRO B 1 233 ? 9.969 -22.344 -28.312 1 90.62 233 PRO B CA 1
ATOM 4829 C C . PRO B 1 233 ? 10.914 -21.469 -27.484 1 90.62 233 PRO B C 1
ATOM 4831 O O . PRO B 1 233 ? 12.047 -21.875 -27.203 1 90.62 233 PRO B O 1
ATOM 4834 N N . GLU B 1 234 ? 10.5 -20.422 -27 1 85.5 234 GLU B N 1
ATOM 4835 C CA . GLU B 1 234 ? 11.406 -19.516 -26.312 1 85.5 234 GLU B CA 1
ATOM 4836 C C . GLU B 1 234 ? 11.859 -20.094 -24.969 1 85.5 234 GLU B C 1
ATOM 4838 O O . GLU B 1 234 ? 13.055 -20.203 -24.703 1 85.5 234 GLU B O 1
ATOM 4843 N N . PRO B 1 235 ? 10.945 -20.5 -24.078 1 87.5 235 PRO B N 1
ATOM 4844 C CA . PRO B 1 235 ? 11.391 -21.125 -22.828 1 87.5 235 PRO B CA 1
ATOM 4845 C C . PRO B 1 235 ? 12.203 -22.391 -23.062 1 87.5 235 PRO B C 1
ATOM 4847 O O . PRO B 1 235 ? 13.133 -22.688 -22.297 1 87.5 235 PRO B O 1
ATOM 4850 N N . ILE B 1 236 ? 11.945 -23.094 -24.078 1 91.75 236 ILE B N 1
ATOM 4851 C CA . ILE B 1 236 ? 12.617 -24.344 -24.406 1 91.75 236 ILE B CA 1
ATOM 4852 C C . ILE B 1 236 ? 14.07 -24.062 -24.766 1 91.75 236 ILE B C 1
ATOM 4854 O O . ILE B 1 236 ? 14.961 -24.859 -24.453 1 91.75 236 ILE B O 1
ATOM 4858 N N . SER B 1 237 ? 14.273 -22.953 -25.469 1 91.44 237 SER B N 1
ATOM 4859 C CA . SER B 1 237 ? 15.648 -22.562 -25.797 1 91.44 237 SER B CA 1
ATOM 4860 C C . SER B 1 237 ? 16.484 -22.359 -24.531 1 91.44 237 SER B C 1
ATOM 4862 O O . SER B 1 237 ? 17.625 -22.812 -24.469 1 91.44 237 SER B O 1
ATOM 4864 N N . ASN B 1 238 ? 15.914 -21.766 -23.547 1 88.56 238 ASN B N 1
ATOM 4865 C CA . ASN B 1 238 ? 16.578 -21.578 -22.266 1 88.56 238 ASN B CA 1
ATOM 4866 C C . ASN B 1 238 ? 16.844 -22.922 -21.562 1 88.56 238 ASN B C 1
ATOM 4868 O O . ASN B 1 238 ? 17.875 -23.109 -20.922 1 88.56 238 ASN B O 1
ATOM 4872 N N . ALA B 1 239 ? 15.906 -23.828 -21.656 1 93.31 239 ALA B N 1
ATOM 4873 C CA . ALA B 1 239 ? 16.047 -25.156 -21.062 1 93.31 239 ALA B CA 1
ATOM 4874 C C . ALA B 1 239 ? 17.203 -25.922 -21.688 1 93.31 239 ALA B C 1
ATOM 4876 O O . ALA B 1 239 ? 17.969 -26.578 -20.984 1 93.31 239 ALA B O 1
ATOM 4877 N N . ARG B 1 240 ? 17.312 -25.812 -22.984 1 95.69 240 ARG B N 1
ATOM 4878 C CA . ARG B 1 240 ? 18.375 -26.484 -23.703 1 95.69 240 ARG B CA 1
ATOM 4879 C C . ARG B 1 240 ? 19.75 -26.016 -23.219 1 95.69 240 ARG B C 1
ATOM 4881 O O . ARG B 1 240 ? 20.641 -26.828 -22.969 1 95.69 240 ARG B O 1
ATOM 4888 N N . SER B 1 241 ? 19.828 -24.734 -23.141 1 93 241 SER B N 1
ATOM 4889 C CA . SER B 1 241 ? 21.094 -24.141 -22.688 1 93 241 SER B CA 1
ATOM 4890 C C . SER B 1 241 ? 21.438 -24.609 -21.281 1 93 241 SER B C 1
ATOM 4892 O O . SER B 1 241 ? 22.578 -24.984 -21 1 93 241 SER B O 1
ATOM 4894 N N . ARG B 1 242 ? 20.531 -24.703 -20.391 1 91.88 242 ARG B N 1
ATOM 4895 C CA . ARG B 1 242 ? 20.75 -25.062 -19 1 91.88 242 ARG B CA 1
ATOM 4896 C C . ARG B 1 242 ? 21.078 -26.547 -18.875 1 91.88 242 ARG B C 1
ATOM 4898 O O . ARG B 1 242 ? 21.984 -26.922 -18.125 1 91.88 242 ARG B O 1
ATOM 4905 N N . VAL B 1 243 ? 20.344 -27.344 -19.562 1 95.56 243 VAL B N 1
ATOM 4906 C CA . VAL B 1 243 ? 20.5 -28.797 -19.469 1 95.56 243 VAL B CA 1
ATOM 4907 C C . VAL B 1 243 ? 21.859 -29.219 -20.031 1 95.56 243 VAL B C 1
ATOM 4909 O O . VAL B 1 243 ? 22.484 -30.141 -19.516 1 95.56 243 VAL B O 1
ATOM 4912 N N . SER B 1 244 ? 22.312 -28.453 -21.031 1 94.5 244 SER B N 1
ATOM 4913 C CA . SER B 1 244 ? 23.562 -28.797 -21.688 1 94.5 244 SER B CA 1
ATOM 4914 C C . SER B 1 244 ? 24.75 -28.609 -20.734 1 94.5 244 SER B C 1
ATOM 4916 O O . SER B 1 244 ? 25.812 -29.188 -20.953 1 94.5 244 SER B O 1
ATOM 4918 N N . GLU B 1 245 ? 24.547 -27.875 -19.734 1 94.88 245 GLU B N 1
ATOM 4919 C CA . GLU B 1 245 ? 25.625 -27.578 -18.812 1 94.88 245 GLU B CA 1
ATOM 4920 C C . GLU B 1 245 ? 25.656 -28.578 -17.656 1 94.88 245 GLU B C 1
ATOM 4922 O O . GLU B 1 245 ? 26.578 -28.547 -16.828 1 94.88 245 GLU B O 1
ATOM 4927 N N . LEU B 1 246 ? 24.797 -29.484 -17.609 1 95.75 246 LEU B N 1
ATOM 4928 C CA . LEU B 1 246 ? 24.672 -30.422 -16.5 1 95.75 246 LEU B CA 1
ATOM 4929 C C . LEU B 1 246 ? 25.516 -31.672 -16.75 1 95.75 246 LEU B C 1
ATOM 4931 O O . LEU B 1 246 ? 25.953 -31.922 -17.875 1 95.75 246 LEU B O 1
ATOM 4935 N N . PRO B 1 247 ? 25.781 -32.438 -15.711 1 96.12 247 PRO B N 1
ATOM 4936 C CA . PRO B 1 247 ? 26.484 -33.719 -15.883 1 96.12 247 PRO B CA 1
ATOM 4937 C C . PRO B 1 247 ? 25.734 -34.688 -16.812 1 96.12 247 PRO B C 1
ATOM 4939 O O . PRO B 1 247 ? 24.5 -34.688 -16.828 1 96.12 247 PRO B O 1
ATOM 4942 N N . GLU B 1 248 ? 26.438 -35.531 -17.422 1 95.06 248 GLU B N 1
ATOM 4943 C CA . GLU B 1 248 ? 25.906 -36.438 -18.422 1 95.06 248 GLU B CA 1
ATOM 4944 C C . GLU B 1 248 ? 24.828 -37.344 -17.844 1 95.06 248 GLU B C 1
ATOM 4946 O O . GLU B 1 248 ? 23.859 -37.688 -18.516 1 95.06 248 GLU B O 1
ATOM 4951 N N . ASP B 1 249 ? 25.016 -37.719 -16.641 1 95.31 249 ASP B N 1
ATOM 4952 C CA . ASP B 1 249 ? 24.078 -38.656 -16 1 95.31 249 ASP B CA 1
ATOM 4953 C C . ASP B 1 249 ? 22.703 -37.969 -15.82 1 95.31 249 ASP B C 1
ATOM 4955 O O . ASP B 1 249 ? 21.688 -38.656 -15.672 1 95.31 249 ASP B O 1
ATOM 4959 N N . VAL B 1 250 ? 22.641 -36.688 -15.883 1 96.75 250 VAL B N 1
ATOM 4960 C CA . VAL B 1 250 ? 21.391 -35.938 -15.789 1 96.75 250 VAL B CA 1
ATOM 4961 C C . VAL B 1 250 ? 20.891 -35.594 -17.188 1 96.75 250 VAL B C 1
ATOM 4963 O O . VAL B 1 250 ? 19.719 -35.812 -17.516 1 96.75 250 VAL B O 1
ATOM 4966 N N . THR B 1 251 ? 21.812 -35.125 -17.969 1 96.5 251 THR B N 1
ATOM 4967 C CA . THR B 1 251 ? 21.438 -34.656 -19.297 1 96.5 251 THR B CA 1
ATOM 4968 C C . THR B 1 251 ? 20.844 -35.781 -20.125 1 96.5 251 THR B C 1
ATOM 4970 O O . THR B 1 251 ? 19.906 -35.562 -20.906 1 96.5 251 THR B O 1
ATOM 4973 N N . SER B 1 252 ? 21.344 -36.938 -19.953 1 96.75 252 SER B N 1
ATOM 4974 C CA . SER B 1 252 ? 20.922 -38.094 -20.75 1 96.75 252 SER B CA 1
ATOM 4975 C C . SER B 1 252 ? 19.484 -38.5 -20.391 1 96.75 252 SER B C 1
ATOM 4977 O O . SER B 1 252 ? 18.844 -39.219 -21.141 1 96.75 252 SER B O 1
ATOM 4979 N N . ARG B 1 253 ? 19 -38 -19.297 1 97.94 253 ARG B N 1
ATOM 4980 C CA . ARG B 1 253 ? 17.688 -38.406 -18.828 1 97.94 253 ARG B CA 1
ATOM 4981 C C . ARG B 1 253 ? 16.672 -37.281 -19 1 97.94 253 ARG B C 1
ATOM 4983 O O . ARG B 1 253 ? 15.555 -37.344 -18.484 1 97.94 253 ARG B O 1
ATOM 4990 N N . ILE B 1 254 ? 17.031 -36.219 -19.672 1 98.38 254 ILE B N 1
ATOM 4991 C CA . ILE B 1 254 ? 16.125 -35.094 -19.891 1 98.38 254 ILE B CA 1
ATOM 4992 C C . ILE B 1 254 ? 15.938 -34.875 -21.391 1 98.38 254 ILE B C 1
ATOM 4994 O O . ILE B 1 254 ? 16.891 -34.625 -22.109 1 98.38 254 ILE B O 1
ATOM 4998 N N . GLU B 1 255 ? 14.766 -35.031 -21.781 1 98.06 255 GLU B N 1
ATOM 4999 C CA . GLU B 1 255 ? 14.344 -34.688 -23.125 1 98.06 255 GLU B CA 1
ATOM 5000 C C . GLU B 1 255 ? 13.656 -33.312 -23.141 1 98.06 255 GLU B C 1
ATOM 5002 O O . GLU B 1 255 ? 12.938 -32.969 -22.203 1 98.06 255 GLU B O 1
ATOM 5007 N N . ILE B 1 256 ? 13.891 -32.531 -24.172 1 97.81 256 ILE B N 1
ATOM 5008 C CA . ILE B 1 256 ? 13.297 -31.203 -24.312 1 97.81 256 ILE B CA 1
ATOM 5009 C C . ILE B 1 256 ? 12.461 -31.156 -25.594 1 97.81 256 ILE B C 1
ATOM 5011 O O . ILE B 1 256 ? 12.969 -31.422 -26.672 1 97.81 256 ILE B O 1
ATOM 5015 N N . LEU B 1 257 ? 11.203 -30.812 -25.484 1 97.56 257 LEU B N 1
ATOM 5016 C CA . LEU B 1 257 ? 10.266 -30.859 -26.594 1 97.56 257 LEU B CA 1
ATOM 5017 C C . LEU B 1 257 ? 9.469 -29.562 -26.703 1 97.56 257 LEU B C 1
ATOM 5019 O O . LEU B 1 257 ? 8.844 -29.141 -25.734 1 97.56 257 LEU B O 1
ATOM 5023 N N . GLU B 1 258 ? 9.484 -28.906 -27.891 1 97 258 GLU B N 1
ATOM 5024 C CA . GLU B 1 258 ? 8.57 -27.797 -28.141 1 97 258 GLU B CA 1
ATOM 5025 C C . GLU B 1 258 ? 7.129 -28.281 -28.219 1 97 258 GLU B C 1
ATOM 5027 O O . GLU B 1 258 ? 6.824 -29.219 -28.969 1 97 258 GLU B O 1
ATOM 5032 N N . TYR B 1 259 ? 6.285 -27.656 -27.422 1 97.12 259 TYR B N 1
ATOM 5033 C CA . TYR B 1 259 ? 4.914 -28.141 -27.312 1 97.12 259 TYR B CA 1
ATOM 5034 C C . TYR B 1 259 ? 3.986 -27.047 -26.797 1 97.12 259 TYR B C 1
ATOM 5036 O O . TYR B 1 259 ? 4.328 -26.328 -25.859 1 97.12 259 TYR B O 1
ATOM 5044 N N . ASP B 1 260 ? 2.885 -26.891 -27.547 1 96.38 260 ASP B N 1
ATOM 5045 C CA . ASP B 1 260 ? 1.754 -26.078 -27.125 1 96.38 260 ASP B CA 1
ATOM 5046 C C . ASP B 1 260 ? 0.663 -26.953 -26.5 1 96.38 260 ASP B C 1
ATOM 5048 O O . ASP B 1 260 ? 0.011 -27.734 -27.188 1 96.38 260 ASP B O 1
ATOM 5052 N N . PHE B 1 261 ? 0.4 -26.719 -25.234 1 97.25 261 PHE B N 1
ATOM 5053 C CA . PHE B 1 261 ? -0.476 -27.641 -24.531 1 97.25 261 PHE B CA 1
ATOM 5054 C C . PHE B 1 261 ? -1.927 -27.453 -24.953 1 97.25 261 PHE B C 1
ATOM 5056 O O . PHE B 1 261 ? -2.82 -28.156 -24.469 1 97.25 261 PHE B O 1
ATOM 5063 N N . PHE B 1 262 ? -2.219 -26.641 -25.891 1 96.5 262 PHE B N 1
ATOM 5064 C CA . PHE B 1 262 ? -3.543 -26.547 -26.5 1 96.5 262 PHE B CA 1
ATOM 5065 C C . PHE B 1 262 ? -3.645 -27.438 -27.719 1 96.5 262 PHE B C 1
ATOM 5067 O O . PHE B 1 262 ? -4.699 -27.5 -28.359 1 96.5 262 PHE B O 1
ATOM 5074 N N . THR B 1 263 ? -2.578 -28.094 -28.062 1 97.44 263 THR B N 1
ATOM 5075 C CA . THR B 1 263 ? -2.549 -29.109 -29.094 1 97.44 263 THR B CA 1
ATOM 5076 C C . THR B 1 263 ? -2.428 -30.5 -28.484 1 97.44 263 THR B C 1
ATOM 5078 O O . THR B 1 263 ? -2.15 -30.641 -27.281 1 97.44 263 THR B O 1
ATOM 5081 N N . PRO B 1 264 ? -2.635 -31.516 -29.219 1 97.5 264 PRO B N 1
ATOM 5082 C CA . PRO B 1 264 ? -2.596 -32.875 -28.656 1 97.5 264 PRO B CA 1
ATOM 5083 C C . PRO B 1 264 ? -1.244 -33.188 -28.031 1 97.5 264 PRO B C 1
ATOM 5085 O O . PRO B 1 264 ? -0.199 -32.875 -28.594 1 97.5 264 PRO B O 1
ATOM 5088 N N . GLN B 1 265 ? -1.289 -33.812 -26.906 1 98.38 265 GLN B N 1
ATOM 5089 C CA . GLN B 1 265 ? -0.098 -34.219 -26.156 1 98.38 265 GLN B CA 1
ATOM 5090 C C . GLN B 1 265 ? 0.669 -35.312 -26.875 1 98.38 265 GLN B C 1
ATOM 5092 O O . GLN B 1 265 ? 0.149 -36.406 -27.078 1 98.38 265 GLN B O 1
ATOM 5097 N N . PRO B 1 266 ? 1.896 -35.031 -27.219 1 98.06 266 PRO B N 1
ATOM 5098 C CA . PRO B 1 266 ? 2.645 -36 -28.047 1 98.06 266 PRO B CA 1
ATOM 5099 C C . PRO B 1 266 ? 3.205 -37.156 -27.25 1 98.06 266 PRO B C 1
ATOM 5101 O O . PRO B 1 266 ? 3.457 -38.25 -27.797 1 98.06 266 PRO B O 1
ATOM 5104 N N . VAL B 1 267 ? 3.531 -37 -26.031 1 98.5 267 VAL B N 1
ATOM 5105 C CA . VAL B 1 267 ? 4.094 -38.062 -25.203 1 98.5 267 VAL B CA 1
ATOM 5106 C C . VAL B 1 267 ? 2.969 -38.844 -24.547 1 98.5 267 VAL B C 1
ATOM 5108 O O . VAL B 1 267 ? 2.27 -38.344 -23.672 1 98.5 267 VAL B O 1
ATOM 5111 N N . LYS B 1 268 ? 2.91 -40.125 -24.906 1 98.25 268 LYS B N 1
ATOM 5112 C CA . LYS B 1 268 ? 1.791 -40.938 -24.469 1 98.25 268 LYS B CA 1
ATOM 5113 C C . LYS B 1 268 ? 2.223 -41.906 -23.359 1 98.25 268 LYS B C 1
ATOM 5115 O O . LYS B 1 268 ? 3.387 -42.312 -23.312 1 98.25 268 LYS B O 1
ATOM 5120 N N . HIS B 1 269 ? 1.318 -42.156 -22.453 1 97.88 269 HIS B N 1
ATOM 5121 C CA . HIS B 1 269 ? 1.412 -43.188 -21.453 1 97.88 269 HIS B CA 1
ATOM 5122 C C . HIS B 1 269 ? 2.625 -43 -20.547 1 97.88 269 HIS B C 1
ATOM 5124 O O . HIS B 1 269 ? 3.312 -43.938 -20.188 1 97.88 269 HIS B O 1
ATOM 5130 N N . ALA B 1 270 ? 2.965 -41.75 -20.297 1 98.5 270 ALA B N 1
ATOM 5131 C CA . ALA B 1 270 ? 3.986 -41.469 -19.297 1 98.5 270 ALA B CA 1
ATOM 5132 C C . ALA B 1 270 ? 3.49 -41.844 -17.906 1 98.5 270 ALA B C 1
ATOM 5134 O O . ALA B 1 270 ? 2.285 -41.969 -17.672 1 98.5 270 ALA B O 1
ATOM 5135 N N . ASP B 1 271 ? 4.422 -42.031 -16.984 1 98.44 271 ASP B N 1
ATOM 5136 C CA . ASP B 1 271 ? 4.055 -42.406 -15.617 1 98.44 271 ASP B CA 1
ATOM 5137 C C . ASP B 1 271 ? 3.445 -41.188 -14.883 1 98.44 271 ASP B C 1
ATOM 5139 O O . ASP B 1 271 ? 2.557 -41.375 -14.047 1 98.44 271 ASP B O 1
ATOM 5143 N N . VAL B 1 272 ? 3.938 -40.031 -15.125 1 98.56 272 VAL B N 1
ATOM 5144 C CA . VAL B 1 272 ? 3.439 -38.812 -14.477 1 98.56 272 VAL B CA 1
ATOM 5145 C C . VAL B 1 272 ? 3.348 -37.688 -15.5 1 98.56 272 VAL B C 1
ATOM 5147 O O . VAL B 1 272 ? 4.273 -37.469 -16.281 1 98.56 272 VAL B O 1
ATOM 5150 N N . TYR B 1 273 ? 2.254 -37.031 -15.594 1 98.81 273 TYR B N 1
ATOM 5151 C CA . TYR B 1 273 ? 2.1 -35.719 -16.219 1 98.81 273 TYR B CA 1
ATOM 5152 C C . TYR B 1 273 ? 2.018 -34.625 -15.156 1 98.81 273 TYR B C 1
ATOM 5154 O O . TYR B 1 273 ? 1.142 -34.656 -14.289 1 98.81 273 TYR B O 1
ATOM 5162 N N . LEU B 1 274 ? 2.941 -33.688 -15.203 1 98.5 274 LEU B N 1
ATOM 5163 C CA . LEU B 1 274 ? 3.115 -32.688 -14.148 1 98.5 274 LEU B CA 1
ATOM 5164 C C . LEU B 1 274 ? 2.799 -31.297 -14.664 1 98.5 274 LEU B C 1
ATOM 5166 O O . LEU B 1 274 ? 3.309 -30.875 -15.703 1 98.5 274 LEU B O 1
ATOM 5170 N N . PHE B 1 275 ? 1.88 -30.625 -14.008 1 98.12 275 PHE B N 1
ATOM 5171 C CA . PHE B 1 275 ? 1.655 -29.188 -14.148 1 98.12 275 PHE B CA 1
ATOM 5172 C C . PHE B 1 275 ? 2.086 -28.438 -12.883 1 98.12 275 PHE B C 1
ATOM 5174 O O . PHE B 1 275 ? 1.514 -28.656 -11.812 1 98.12 275 PHE B O 1
ATOM 5181 N N . ARG B 1 276 ? 3.084 -27.625 -12.961 1 96 276 ARG B N 1
ATOM 5182 C CA . ARG B 1 276 ? 3.469 -26.797 -11.82 1 96 276 ARG B CA 1
ATOM 5183 C C . ARG B 1 276 ? 3.266 -25.312 -12.133 1 96 276 ARG B C 1
ATOM 5185 O O . ARG B 1 276 ? 4 -24.734 -12.938 1 96 276 ARG B O 1
ATOM 5192 N N . THR B 1 277 ? 2.287 -24.672 -11.43 1 94.56 277 THR B N 1
ATOM 5193 C CA . THR B 1 277 ? 1.973 -23.266 -11.562 1 94.56 277 THR B CA 1
ATOM 5194 C C . THR B 1 277 ? 1.604 -22.922 -13.008 1 94.56 277 THR B C 1
ATOM 5196 O O . THR B 1 277 ? 2.135 -21.969 -13.578 1 94.56 277 THR B O 1
ATOM 5199 N N . ILE B 1 278 ? 0.711 -23.703 -13.578 1 96.44 278 ILE B N 1
ATOM 5200 C CA . ILE B 1 278 ? 0.304 -23.531 -14.969 1 96.44 278 ILE B CA 1
ATOM 5201 C C . ILE B 1 278 ? -1.179 -23.172 -15.031 1 96.44 278 ILE B C 1
ATOM 5203 O O . ILE B 1 278 ? -1.552 -22.156 -15.633 1 96.44 278 ILE B O 1
ATOM 5207 N N . LEU B 1 279 ? -2.008 -23.969 -14.367 1 97.25 279 LEU B N 1
ATOM 5208 C CA . LEU B 1 279 ? -3.445 -23.922 -14.602 1 97.25 279 LEU B CA 1
ATOM 5209 C C . LEU B 1 279 ? -4.051 -22.656 -13.992 1 97.25 279 LEU B C 1
ATOM 5211 O O . LEU B 1 279 ? -5.082 -22.172 -14.469 1 97.25 279 LEU B O 1
ATOM 5215 N N . HIS B 1 280 ? -3.398 -22.109 -12.992 1 94.5 280 HIS B N 1
ATOM 5216 C CA . HIS B 1 280 ? -3.914 -20.891 -12.367 1 94.5 280 HIS B CA 1
ATOM 5217 C C . HIS B 1 280 ? -3.803 -19.703 -13.305 1 94.5 280 HIS B C 1
ATOM 5219 O O . HIS B 1 280 ? -4.445 -18.672 -13.086 1 94.5 280 HIS B O 1
ATOM 5225 N N . ASP B 1 281 ? -3.068 -19.812 -14.383 1 94.44 281 ASP B N 1
ATOM 5226 C CA . ASP B 1 281 ? -2.922 -18.734 -15.352 1 94.44 281 ASP B CA 1
ATOM 5227 C C . ASP B 1 281 ? -4.113 -18.688 -16.297 1 94.44 281 ASP B C 1
ATOM 5229 O O . ASP B 1 281 ? -4.223 -17.766 -17.125 1 94.44 281 ASP B O 1
ATOM 5233 N N . TRP B 1 282 ? -4.996 -19.641 -16.203 1 95.81 282 TRP B N 1
ATOM 5234 C CA . TRP B 1 282 ? -6.008 -19.812 -17.25 1 95.81 282 TRP B CA 1
ATOM 5235 C C . TRP B 1 282 ? -7.406 -19.859 -16.641 1 95.81 282 TRP B C 1
ATOM 5237 O O . TRP B 1 282 ? -7.617 -20.484 -15.594 1 95.81 282 TRP B O 1
ATOM 5247 N N . PRO B 1 283 ? -8.367 -19.219 -17.391 1 95.62 283 PRO B N 1
ATOM 5248 C CA . PRO B 1 283 ? -9.758 -19.406 -16.984 1 95.62 283 PRO B CA 1
ATOM 5249 C C . PRO B 1 283 ? -10.188 -20.875 -17.062 1 95.62 283 PRO B C 1
ATOM 5251 O O . PRO B 1 283 ? -9.516 -21.688 -17.703 1 95.62 283 PRO B O 1
ATOM 5254 N N . ASP B 1 284 ? -11.312 -21.219 -16.453 1 96 284 ASP B N 1
ATOM 5255 C CA . ASP B 1 284 ? -11.734 -22.594 -16.297 1 96 284 ASP B CA 1
ATOM 5256 C C . ASP B 1 284 ? -11.875 -23.281 -17.656 1 96 284 ASP B C 1
ATOM 5258 O O . ASP B 1 284 ? -11.453 -24.422 -17.844 1 96 284 ASP B O 1
ATOM 5262 N N . ALA B 1 285 ? -12.406 -22.578 -18.609 1 96.25 285 ALA B N 1
ATOM 5263 C CA . ALA B 1 285 ? -12.633 -23.172 -19.922 1 96.25 285 ALA B CA 1
ATOM 5264 C C . ALA B 1 285 ? -11.312 -23.609 -20.562 1 96.25 285 ALA B C 1
ATOM 5266 O O . ALA B 1 285 ? -11.211 -24.703 -21.109 1 96.25 285 ALA B O 1
ATOM 5267 N N . ASP B 1 286 ? -10.328 -22.75 -20.453 1 96.88 286 ASP B N 1
ATOM 5268 C CA . ASP B 1 286 ? -9.016 -23.062 -21.016 1 96.88 286 ASP B CA 1
ATOM 5269 C C . ASP B 1 286 ? -8.289 -24.109 -20.188 1 96.88 286 ASP B C 1
ATOM 5271 O O . ASP B 1 286 ? -7.613 -24.984 -20.734 1 96.88 286 ASP B O 1
ATOM 5275 N N . ALA B 1 287 ? -8.398 -24.031 -18.906 1 97.94 287 ALA B N 1
ATOM 5276 C CA . ALA B 1 287 ? -7.777 -25.031 -18.031 1 97.94 287 ALA B CA 1
ATOM 5277 C C . ALA B 1 287 ? -8.312 -26.422 -18.312 1 97.94 287 ALA B C 1
ATOM 5279 O O . ALA B 1 287 ? -7.555 -27.406 -18.312 1 97.94 287 ALA B O 1
ATOM 5280 N N . ILE B 1 288 ? -9.586 -26.5 -18.562 1 98.25 288 ILE B N 1
ATOM 5281 C CA . ILE B 1 288 ? -10.219 -27.781 -18.875 1 98.25 288 ILE B CA 1
ATOM 5282 C C . ILE B 1 288 ? -9.648 -28.328 -20.188 1 98.25 288 ILE B C 1
ATOM 5284 O O . ILE B 1 288 ? -9.312 -29.516 -20.266 1 98.25 288 ILE B O 1
ATOM 5288 N N . LYS B 1 289 ? -9.453 -27.453 -21.172 1 97.94 289 LYS B N 1
ATOM 5289 C CA . LYS B 1 289 ? -8.875 -27.875 -22.438 1 97.94 289 LYS B CA 1
ATOM 5290 C C . LYS B 1 289 ? -7.461 -28.406 -22.25 1 97.94 289 LYS B C 1
ATOM 5292 O O . LYS B 1 289 ? -7.086 -29.422 -22.844 1 97.94 289 LYS B O 1
ATOM 5297 N N . ILE B 1 290 ? -6.699 -27.719 -21.453 1 98.31 290 ILE B N 1
ATOM 5298 C CA . ILE B 1 290 ? -5.324 -28.125 -21.172 1 98.31 290 ILE B CA 1
ATOM 5299 C C . ILE B 1 290 ? -5.309 -29.5 -20.5 1 98.31 290 ILE B C 1
ATOM 5301 O O . ILE B 1 290 ? -4.543 -30.375 -20.891 1 98.31 290 ILE B O 1
ATOM 5305 N N . LEU B 1 291 ? -6.164 -29.656 -19.531 1 98.5 291 LEU B N 1
ATOM 5306 C CA . LEU B 1 291 ? -6.254 -30.922 -18.781 1 98.5 291 LEU B CA 1
ATOM 5307 C C . LEU B 1 291 ? -6.695 -32.062 -19.703 1 98.5 291 LEU B C 1
ATOM 5309 O O . LEU B 1 291 ? -6.199 -33.188 -19.578 1 98.5 291 LEU B O 1
ATOM 5313 N N . GLN B 1 292 ? -7.602 -31.797 -20.625 1 98.31 292 GLN B N 1
ATOM 5314 C CA . GLN B 1 292 ? -8.086 -32.812 -21.562 1 98.31 292 GLN B CA 1
ATOM 5315 C C . GLN B 1 292 ? -6.957 -33.344 -22.438 1 98.31 292 GLN B C 1
ATOM 5317 O O . GLN B 1 292 ? -6.902 -34.531 -22.734 1 98.31 292 GLN B O 1
ATOM 5322 N N . GLY B 1 293 ? -6.098 -32.469 -22.828 1 97.94 293 GLY B N 1
ATOM 5323 C CA . GLY B 1 293 ? -4.934 -32.875 -23.578 1 97.94 293 GLY B CA 1
ATOM 5324 C C . GLY B 1 293 ? -4.07 -33.875 -22.844 1 97.94 293 GLY B C 1
ATOM 5325 O O . GLY B 1 293 ? -3.607 -34.875 -23.422 1 97.94 293 GLY B O 1
ATOM 5326 N N . ALA B 1 294 ? -3.82 -33.656 -21.578 1 98.06 294 ALA B N 1
ATOM 5327 C CA . ALA B 1 294 ? -3.045 -34.594 -20.75 1 98.06 294 ALA B CA 1
ATOM 5328 C C . ALA B 1 294 ? -3.789 -35.906 -20.562 1 98.06 294 ALA B C 1
ATOM 5330 O O . ALA B 1 294 ? -3.193 -36.969 -20.656 1 98.06 294 ALA B O 1
ATOM 5331 N N . VAL B 1 295 ? -5.098 -35.812 -20.281 1 97.69 295 VAL B N 1
ATOM 5332 C CA . VAL B 1 295 ? -5.918 -37 -20.016 1 97.69 295 VAL B CA 1
ATOM 5333 C C . VAL B 1 295 ? -5.902 -37.906 -21.234 1 97.69 295 VAL B C 1
ATOM 5335 O O . VAL B 1 295 ? -5.801 -39.125 -21.078 1 97.69 295 VAL B O 1
ATOM 5338 N N . GLU B 1 296 ? -5.992 -37.312 -22.359 1 97.56 296 GLU B N 1
ATOM 5339 C CA . GLU B 1 296 ? -5.992 -38.094 -23.594 1 97.56 296 GLU B CA 1
ATOM 5340 C C . GLU B 1 296 ? -4.695 -38.875 -23.75 1 97.56 296 GLU B C 1
ATOM 5342 O O . GLU B 1 296 ? -4.676 -39.938 -24.391 1 97.56 296 GLU B O 1
ATOM 5347 N N . ALA B 1 297 ? -3.646 -38.406 -23.172 1 98.25 297 ALA B N 1
ATOM 5348 C CA . ALA B 1 297 ? -2.334 -39.031 -23.312 1 98.25 297 ALA B CA 1
ATOM 5349 C C . ALA B 1 297 ? -2.078 -40 -22.188 1 98.25 297 ALA B C 1
ATOM 5351 O O . ALA B 1 297 ? -1.19 -40.844 -22.281 1 98.25 297 ALA B O 1
ATOM 5352 N N . MET B 1 298 ? -2.797 -39.938 -21.109 1 98 298 MET B N 1
ATOM 5353 C CA . MET B 1 298 ? -2.6 -40.781 -19.922 1 98 298 MET B CA 1
ATOM 5354 C C . MET B 1 298 ? -2.939 -42.25 -20.234 1 98 298 MET B C 1
ATOM 5356 O O . MET B 1 298 ? -3.855 -42.531 -21 1 98 298 MET B O 1
ATOM 5360 N N . GLY B 1 299 ? -2.168 -43.125 -19.703 1 96.12 299 GLY B N 1
ATOM 5361 C CA . GLY B 1 299 ? -2.525 -44.531 -19.609 1 96.12 299 GLY B CA 1
ATOM 5362 C C . GLY B 1 299 ? -3.229 -44.906 -18.312 1 96.12 299 GLY B C 1
ATOM 5363 O O . GLY B 1 299 ? -3.441 -44.031 -17.453 1 96.12 299 GLY B O 1
ATOM 5364 N N . PRO B 1 300 ? -3.551 -46.156 -18.141 1 93.31 300 PRO B N 1
ATOM 5365 C CA . PRO B 1 300 ? -4.305 -46.594 -16.953 1 93.31 300 PRO B CA 1
ATOM 5366 C C . PRO B 1 300 ? -3.518 -46.406 -15.664 1 93.31 300 PRO B C 1
ATOM 5368 O O . PRO B 1 300 ? -4.113 -46.281 -14.594 1 93.31 300 PRO B O 1
ATOM 5371 N N . SER B 1 301 ? -2.242 -46.406 -15.781 1 94.31 301 SER B N 1
ATOM 5372 C CA . SER B 1 301 ? -1.434 -46.312 -14.57 1 94.31 301 SER B CA 1
ATOM 5373 C C . SER B 1 301 ? -0.823 -44.938 -14.414 1 94.31 301 SER B C 1
ATOM 5375 O O . SER B 1 301 ? -0.074 -44.656 -13.469 1 94.31 301 SER B O 1
ATOM 5377 N N . SER B 1 302 ? -1.077 -44.031 -15.336 1 97.5 302 SER B N 1
ATOM 5378 C CA . SER B 1 302 ? -0.524 -42.688 -15.297 1 97.5 302 SER B CA 1
ATOM 5379 C C . SER B 1 302 ? -1.06 -41.906 -14.109 1 97.5 302 SER B C 1
ATOM 5381 O O . SER B 1 302 ? -2.182 -42.156 -13.656 1 97.5 302 SER B O 1
ATOM 5383 N N . ARG B 1 303 ? -0.267 -41 -13.594 1 97.44 303 ARG B N 1
ATOM 5384 C CA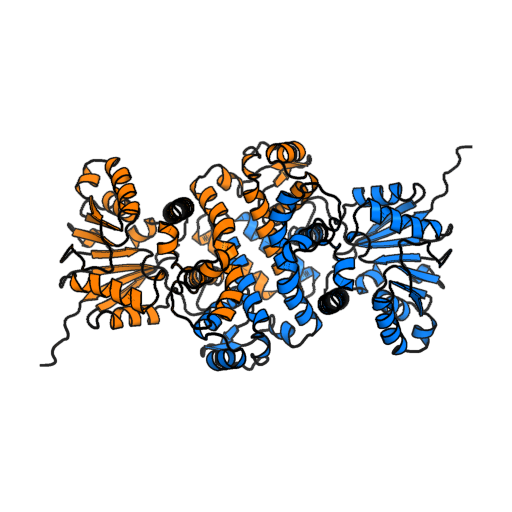 . ARG B 1 303 ? -0.667 -40.031 -12.57 1 97.44 303 ARG B CA 1
ATOM 5385 C C . ARG B 1 303 ? -0.639 -38.594 -13.102 1 97.44 303 ARG B C 1
ATOM 5387 O O . ARG B 1 303 ? 0.253 -38.25 -13.875 1 97.44 303 ARG B O 1
ATOM 5394 N N . LEU B 1 304 ? -1.653 -37.906 -12.75 1 98.44 304 LEU B N 1
ATOM 5395 C CA . LEU B 1 304 ? -1.664 -36.469 -12.977 1 98.44 304 LEU B CA 1
ATOM 5396 C C . LEU B 1 304 ? -1.295 -35.719 -11.703 1 98.44 304 LEU B C 1
ATOM 5398 O O . LEU B 1 304 ? -1.965 -35.875 -10.68 1 98.44 304 LEU B O 1
ATOM 5402 N N . LEU B 1 305 ? -0.194 -35 -11.734 1 98.19 305 LEU B N 1
ATOM 5403 C CA . LEU B 1 305 ? 0.251 -34.188 -10.602 1 98.19 305 LEU B CA 1
ATOM 5404 C C . LEU B 1 305 ? 0.171 -32.719 -10.93 1 98.19 305 LEU B C 1
ATOM 5406 O O . LEU B 1 305 ? 0.801 -32.25 -11.883 1 98.19 305 LEU B O 1
ATOM 5410 N N . ILE B 1 306 ? -0.619 -32.031 -10.18 1 98.25 306 ILE B N 1
ATOM 5411 C CA . ILE B 1 306 ? -0.747 -30.594 -10.312 1 98.25 306 ILE B CA 1
ATOM 5412 C C . ILE B 1 306 ? -0.209 -29.906 -9.055 1 98.25 306 ILE B C 1
ATOM 5414 O O . ILE B 1 306 ? -0.69 -30.156 -7.949 1 98.25 306 ILE B O 1
ATOM 5418 N N . MET B 1 307 ? 0.852 -29.141 -9.234 1 96.88 307 MET B N 1
ATOM 5419 C CA . MET B 1 307 ? 1.335 -28.344 -8.117 1 96.88 307 MET B CA 1
ATOM 5420 C C . MET B 1 307 ? 0.963 -26.875 -8.312 1 96.88 307 MET B C 1
ATOM 5422 O O . MET B 1 307 ? 1.621 -26.156 -9.062 1 96.88 307 MET B O 1
ATOM 5426 N N . ASP B 1 308 ? -0.053 -26.422 -7.648 1 96.19 308 ASP B N 1
ATOM 5427 C CA . ASP B 1 308 ? -0.609 -25.078 -7.699 1 96.19 308 ASP B CA 1
ATOM 5428 C C . ASP B 1 308 ? -1.115 -24.641 -6.328 1 96.19 308 ASP B C 1
ATOM 5430 O O . ASP B 1 308 ? -1.091 -25.406 -5.375 1 96.19 308 ASP B O 1
ATOM 5434 N N . MET B 1 309 ? -1.452 -23.406 -6.281 1 96.06 309 MET B N 1
ATOM 5435 C CA . MET B 1 309 ? -1.994 -22.922 -5.02 1 96.06 309 MET B CA 1
ATOM 5436 C C . MET B 1 309 ? -3.428 -23.391 -4.82 1 96.06 309 MET B C 1
ATOM 5438 O O . MET B 1 309 ? -4.215 -23.422 -5.766 1 96.06 309 MET B O 1
ATOM 5442 N N . VAL B 1 310 ? -3.744 -23.891 -3.676 1 97.06 310 VAL B N 1
ATOM 5443 C CA . VAL B 1 310 ? -5.098 -24.234 -3.268 1 97.06 310 VAL B CA 1
ATOM 5444 C C . VAL B 1 310 ? -5.57 -23.297 -2.166 1 97.06 310 VAL B C 1
ATOM 5446 O O . VAL B 1 310 ? -4.992 -23.266 -1.077 1 97.06 310 VAL B O 1
ATOM 5449 N N . LEU B 1 311 ? -6.562 -22.516 -2.463 1 96.62 311 LEU B N 1
ATOM 5450 C CA . LEU B 1 311 ? -7.066 -21.531 -1.514 1 96.62 311 LEU B CA 1
ATOM 5451 C C . LEU B 1 311 ? -7.715 -22.219 -0.315 1 96.62 311 LEU B C 1
ATOM 5453 O O . LEU B 1 311 ? -8.453 -23.188 -0.476 1 96.62 311 LEU B O 1
ATOM 5457 N N . PRO B 1 312 ? -7.418 -21.766 0.833 1 93.12 312 PRO B N 1
ATOM 5458 C CA . PRO B 1 312 ? -8.164 -22.25 1.996 1 93.12 312 PRO B CA 1
ATOM 5459 C C . PRO B 1 312 ? -9.586 -21.688 2.055 1 93.12 312 PRO B C 1
ATOM 5461 O O . PRO B 1 312 ? -9.883 -20.688 1.396 1 93.12 312 PRO B O 1
ATOM 5464 N N . LYS B 1 313 ? -10.375 -22.391 2.824 1 91.94 313 LYS B N 1
ATOM 5465 C CA . LYS B 1 313 ? -11.633 -21.734 3.182 1 91.94 313 LYS B CA 1
ATOM 5466 C C . LYS B 1 313 ? -11.383 -20.422 3.906 1 91.94 313 LYS B C 1
ATOM 5468 O O . LYS B 1 313 ? -10.477 -20.328 4.734 1 91.94 313 LYS B O 1
ATOM 5473 N N . PRO B 1 314 ? -12.18 -19.453 3.59 1 90.81 314 PRO B N 1
ATOM 5474 C CA . PRO B 1 314 ? -11.953 -18.172 4.234 1 90.81 314 PRO B CA 1
ATOM 5475 C C . PRO B 1 314 ? -11.953 -18.25 5.758 1 90.81 314 PRO B C 1
ATOM 5477 O O . PRO B 1 314 ? -12.859 -18.859 6.344 1 90.81 314 PRO B O 1
ATOM 5480 N N . GLY B 1 315 ? -10.938 -17.781 6.363 1 89.94 315 GLY B N 1
ATOM 5481 C CA . GLY B 1 315 ? -10.859 -17.688 7.812 1 89.94 315 GLY B CA 1
ATOM 5482 C C . GLY B 1 315 ? -10.461 -18.984 8.484 1 89.94 315 GLY B C 1
ATOM 5483 O O . GLY B 1 315 ? -10.516 -19.094 9.711 1 89.94 315 GLY B O 1
ATOM 5484 N N . SER B 1 316 ? -10.078 -20.062 7.816 1 87.44 316 SER B N 1
ATOM 5485 C CA . SER B 1 316 ? -9.867 -21.391 8.383 1 87.44 316 SER B CA 1
ATOM 5486 C C . SER B 1 316 ? -8.43 -21.562 8.859 1 87.44 316 SER B C 1
ATOM 5488 O O . SER B 1 316 ? -8.094 -22.578 9.484 1 87.44 316 SER B O 1
ATOM 5490 N N . GLY B 1 317 ? -7.582 -20.625 8.781 1 87.5 317 GLY B N 1
ATOM 5491 C CA . GLY B 1 317 ? -6.199 -20.797 9.195 1 87.5 317 GLY B CA 1
ATOM 5492 C C . GLY B 1 317 ? -5.477 -19.484 9.422 1 87.5 317 GLY B C 1
ATOM 5493 O O . GLY B 1 317 ? -6.059 -18.531 9.953 1 87.5 317 GLY B O 1
ATOM 5494 N N . SER B 1 318 ? -4.172 -19.625 9.258 1 93 318 SER B N 1
ATOM 5495 C CA . SER B 1 318 ? -3.334 -18.453 9.414 1 93 318 SER B CA 1
ATOM 5496 C C . SER B 1 318 ? -3.811 -17.297 8.531 1 93 318 SER B C 1
ATOM 5498 O O . SER B 1 318 ? -4.016 -17.484 7.324 1 93 318 SER B O 1
ATOM 5500 N N . LYS B 1 319 ? -3.961 -16.156 9.133 1 94.25 319 LYS B N 1
ATOM 5501 C CA . LYS B 1 319 ? -4.418 -14.977 8.398 1 94.25 319 LYS B CA 1
ATOM 5502 C C . LYS B 1 319 ? -3.365 -14.508 7.398 1 94.25 319 LYS B C 1
ATOM 5504 O O . LYS B 1 319 ? -3.701 -14.094 6.289 1 94.25 319 LYS B O 1
ATOM 5509 N N . THR B 1 320 ? -2.16 -14.531 7.812 1 95.94 320 THR B N 1
ATOM 5510 C CA . THR B 1 320 ? -1.09 -14.055 6.941 1 95.94 320 THR B CA 1
ATOM 5511 C C . THR B 1 320 ? -0.86 -15.031 5.789 1 95.94 320 THR B C 1
ATOM 5513 O O . THR B 1 320 ? -0.541 -14.617 4.672 1 95.94 320 THR B O 1
ATOM 5516 N N . PHE B 1 321 ? -1.014 -16.312 6.039 1 95.5 321 PHE B N 1
ATOM 5517 C CA . PHE B 1 321 ? -0.894 -17.297 4.973 1 95.5 321 PHE B CA 1
ATOM 5518 C C . PHE B 1 321 ? -2.033 -17.156 3.973 1 95.5 321 PHE B C 1
ATOM 5520 O O . PHE B 1 321 ? -1.809 -17.172 2.76 1 95.5 321 PHE B O 1
ATOM 5527 N N . GLU B 1 322 ? -3.215 -17.031 4.48 1 96.56 322 GLU B N 1
ATOM 5528 C CA . GLU B 1 322 ? -4.352 -16.797 3.6 1 96.56 322 GLU B CA 1
ATOM 5529 C C . GLU B 1 322 ? -4.148 -15.539 2.764 1 96.56 322 GLU B C 1
ATOM 5531 O O . GLU B 1 322 ? -4.453 -15.523 1.569 1 96.56 322 GLU B O 1
ATOM 5536 N N . ALA B 1 323 ? -3.662 -14.492 3.398 1 98.06 323 ALA B N 1
ATOM 5537 C CA . ALA B 1 323 ? -3.402 -13.242 2.688 1 98.06 323 ALA B CA 1
ATOM 5538 C C . ALA B 1 323 ? -2.439 -13.461 1.525 1 98.06 323 ALA B C 1
ATOM 5540 O O . ALA B 1 323 ? -2.621 -12.898 0.444 1 98.06 323 ALA B O 1
ATOM 5541 N N . THR B 1 324 ? -1.445 -14.242 1.769 1 96.81 324 THR B N 1
ATOM 5542 C CA . THR B 1 324 ? -0.466 -14.547 0.732 1 96.81 324 THR B CA 1
ATOM 5543 C C . THR B 1 324 ? -1.139 -15.203 -0.468 1 96.81 324 THR B C 1
ATOM 5545 O O . THR B 1 324 ? -0.903 -14.812 -1.612 1 96.81 324 THR B O 1
ATOM 5548 N N . LEU B 1 325 ? -1.969 -16.125 -0.22 1 96.94 325 LEU B N 1
ATOM 5549 C CA . LEU B 1 325 ? -2.611 -16.891 -1.29 1 96.94 325 LEU B CA 1
ATOM 5550 C C . LEU B 1 325 ? -3.658 -16.031 -2.002 1 96.94 325 LEU B C 1
ATOM 5552 O O . LEU B 1 325 ? -3.785 -16.094 -3.227 1 96.94 325 LEU B O 1
ATOM 5556 N N . ARG B 1 326 ? -4.355 -15.297 -1.271 1 97.75 326 ARG B N 1
ATOM 5557 C CA . ARG B 1 326 ? -5.391 -14.461 -1.875 1 97.75 326 ARG B CA 1
ATOM 5558 C C . ARG B 1 326 ? -4.777 -13.344 -2.705 1 97.75 326 ARG B C 1
ATOM 5560 O O . ARG B 1 326 ? -5.34 -12.938 -3.723 1 97.75 326 ARG B O 1
ATOM 5567 N N . GLN B 1 327 ? -3.658 -12.836 -2.225 1 97.94 327 GLN B N 1
ATOM 5568 C CA . GLN B 1 327 ? -2.918 -11.891 -3.051 1 97.94 327 GLN B CA 1
ATOM 5569 C C . GLN B 1 327 ? -2.588 -12.492 -4.414 1 97.94 327 GLN B C 1
ATOM 5571 O O . GLN B 1 327 ? -2.738 -11.828 -5.445 1 97.94 327 GLN B O 1
ATOM 5576 N N . LYS B 1 328 ? -2.164 -13.711 -4.477 1 96.56 328 LYS B N 1
ATOM 5577 C CA . LYS B 1 328 ? -1.857 -14.398 -5.73 1 96.56 328 LYS B CA 1
ATOM 5578 C C . LYS B 1 328 ? -3.121 -14.633 -6.551 1 96.56 328 LYS B C 1
ATOM 5580 O O . LYS B 1 328 ? -3.105 -14.5 -7.777 1 96.56 328 LYS B O 1
ATOM 5585 N N . ASP B 1 329 ? -4.164 -14.969 -5.848 1 97.62 329 ASP B N 1
ATOM 5586 C CA . ASP B 1 329 ? -5.453 -15.125 -6.512 1 97.62 329 ASP B CA 1
ATOM 5587 C C . ASP B 1 329 ? -5.828 -13.867 -7.289 1 97.62 329 ASP B C 1
ATOM 5589 O O . ASP B 1 329 ? -6.152 -13.93 -8.477 1 97.62 329 ASP B O 1
ATOM 5593 N N . LEU B 1 330 ? -5.691 -12.789 -6.664 1 98.44 330 LEU B N 1
ATOM 5594 C CA . LEU B 1 330 ? -6.043 -11.516 -7.293 1 98.44 330 LEU B CA 1
ATOM 5595 C C . LEU B 1 330 ? -5.074 -11.18 -8.422 1 98.44 330 LEU B C 1
ATOM 5597 O O . LEU B 1 330 ? -5.473 -10.609 -9.438 1 98.44 330 LEU B O 1
ATOM 5601 N N . THR B 1 331 ? -3.855 -11.531 -8.258 1 97.81 331 THR B N 1
ATOM 5602 C CA . THR B 1 331 ? -2.898 -11.336 -9.336 1 97.81 331 THR B CA 1
ATOM 5603 C C . THR B 1 331 ? -3.318 -12.117 -10.578 1 97.81 331 THR B C 1
ATOM 5605 O O . THR B 1 331 ? -3.211 -11.617 -11.703 1 97.81 331 THR B O 1
ATOM 5608 N N . MET B 1 332 ? -3.822 -13.32 -10.414 1 97.69 332 MET B N 1
ATOM 5609 C CA . MET B 1 332 ? -4.281 -14.125 -11.539 1 97.69 332 MET B CA 1
ATOM 5610 C C . MET B 1 332 ? -5.492 -13.492 -12.211 1 97.69 332 MET B C 1
ATOM 5612 O O . MET B 1 332 ? -5.598 -13.492 -13.438 1 97.69 332 MET B O 1
ATOM 5616 N N . ILE B 1 333 ? -6.355 -12.977 -11.422 1 97.56 333 ILE B N 1
ATOM 5617 C CA . ILE B 1 333 ? -7.539 -12.297 -11.945 1 97.56 333 ILE B CA 1
ATOM 5618 C C . ILE B 1 333 ? -7.113 -11.062 -12.742 1 97.56 333 ILE B C 1
ATOM 5620 O O . ILE B 1 333 ? -7.543 -10.875 -13.883 1 97.56 333 ILE B O 1
ATOM 5624 N N . GLN B 1 334 ? -6.246 -10.312 -12.195 1 98.12 334 GLN B N 1
ATOM 5625 C CA . GLN B 1 334 ? -5.84 -9.023 -12.734 1 98.12 334 GLN B CA 1
ATOM 5626 C C . GLN B 1 334 ? -5.008 -9.188 -14 1 98.12 334 GLN B C 1
ATOM 5628 O O . GLN B 1 334 ? -5.016 -8.32 -14.875 1 98.12 334 GLN B O 1
ATOM 5633 N N . THR B 1 335 ? -4.328 -10.312 -14.125 1 97.56 335 THR B N 1
ATOM 5634 C CA . THR B 1 335 ? -3.396 -10.5 -15.227 1 97.56 335 THR B CA 1
ATOM 5635 C C . THR B 1 335 ? -4.031 -11.359 -16.328 1 97.56 335 THR B C 1
ATOM 5637 O O . THR B 1 335 ? -3.861 -11.078 -17.516 1 97.56 335 THR B O 1
ATOM 5640 N N . PHE B 1 336 ? -4.84 -12.414 -15.859 1 97 336 PHE B N 1
ATOM 5641 C CA . PHE B 1 336 ? -5.176 -13.469 -16.812 1 97 336 PHE B CA 1
ATOM 5642 C C . PHE B 1 336 ? -6.688 -13.672 -16.875 1 97 336 PHE B C 1
ATOM 5644 O O . PHE B 1 336 ? -7.172 -14.492 -17.656 1 97 336 PHE B O 1
ATOM 5651 N N . ASN B 1 337 ? -7.406 -12.898 -16.109 1 96.69 337 ASN B N 1
ATOM 5652 C CA . ASN B 1 337 ? -8.812 -13.211 -15.898 1 96.69 337 ASN B CA 1
ATOM 5653 C C . ASN B 1 337 ? -9.008 -14.672 -15.5 1 96.69 337 ASN B C 1
ATOM 5655 O O . ASN B 1 337 ? -9.945 -15.328 -15.953 1 96.69 337 ASN B O 1
ATOM 5659 N N . ALA B 1 338 ? -8.094 -15.18 -14.75 1 96.94 338 ALA B N 1
ATOM 5660 C CA . ALA B 1 338 ? -8.094 -16.516 -14.141 1 96.94 338 ALA B CA 1
ATOM 5661 C C . ALA B 1 338 ? -8.273 -16.422 -12.625 1 96.94 338 ALA B C 1
ATOM 5663 O O . ALA B 1 338 ? -8.984 -15.539 -12.133 1 96.94 338 ALA B O 1
ATOM 5664 N N . LYS B 1 339 ? -7.793 -17.406 -11.875 1 95.88 339 LYS B N 1
ATOM 5665 C CA . LYS B 1 339 ? -7.934 -17.391 -10.422 1 95.88 339 LYS B CA 1
ATOM 5666 C C . LYS B 1 339 ? -7.25 -18.594 -9.789 1 95.88 339 LYS B C 1
ATOM 5668 O O . LYS B 1 339 ? -6.945 -19.578 -10.477 1 95.88 339 LYS B O 1
ATOM 5673 N N . GLU B 1 340 ? -6.941 -18.453 -8.531 1 97.25 340 GLU B N 1
ATOM 5674 C CA . GLU B 1 340 ? -6.68 -19.656 -7.73 1 97.25 340 GLU B CA 1
ATOM 5675 C C . GLU B 1 340 ? -7.98 -20.344 -7.332 1 97.25 340 GLU B C 1
ATOM 5677 O O . GLU B 1 340 ? -9.062 -19.75 -7.426 1 97.25 340 GLU B O 1
ATOM 5682 N N . ARG B 1 341 ? -7.84 -21.547 -6.91 1 97.44 341 ARG B N 1
ATOM 5683 C CA . ARG B 1 341 ? -9.039 -22.359 -6.707 1 97.44 341 ARG B CA 1
ATOM 5684 C C . ARG B 1 341 ? -9.031 -23.031 -5.336 1 97.44 341 ARG B C 1
ATOM 5686 O O . ARG B 1 341 ? -7.969 -23.406 -4.832 1 97.44 341 ARG B O 1
ATOM 5693 N N . GLU B 1 342 ? -10.211 -23.125 -4.746 1 95.62 342 GLU B N 1
ATOM 5694 C CA . GLU B 1 342 ? -10.375 -23.922 -3.539 1 95.62 342 GLU B CA 1
ATOM 5695 C C . GLU B 1 342 ? -10.461 -25.406 -3.871 1 95.62 342 GLU B C 1
ATOM 5697 O O . GLU B 1 342 ? -10.484 -25.797 -5.043 1 95.62 342 GLU B O 1
ATOM 5702 N N . VAL B 1 343 ? -10.469 -26.234 -2.844 1 95.94 343 VAL B N 1
ATOM 5703 C CA . VAL B 1 343 ? -10.438 -27.672 -2.996 1 95.94 343 VAL B CA 1
ATOM 5704 C C . VAL B 1 343 ? -11.609 -28.141 -3.855 1 95.94 343 VAL B C 1
ATOM 5706 O O . VAL B 1 343 ? -11.438 -28.906 -4.801 1 95.94 343 VAL B O 1
ATOM 5709 N N . GLU B 1 344 ? -12.773 -27.594 -3.598 1 95.12 344 GLU B N 1
ATOM 5710 C CA . GLU B 1 344 ? -13.977 -28.016 -4.312 1 95.12 344 GLU B CA 1
ATOM 5711 C C . GLU B 1 344 ? -13.938 -27.562 -5.77 1 95.12 344 GLU B C 1
ATOM 5713 O O . GLU B 1 344 ? -14.43 -28.266 -6.656 1 95.12 344 GLU B O 1
ATOM 5718 N N . GLU B 1 345 ? -13.367 -26.438 -5.953 1 95.69 345 GLU B N 1
ATOM 5719 C CA . GLU B 1 345 ? -13.266 -25.922 -7.316 1 95.69 345 GLU B CA 1
ATOM 5720 C C . GLU B 1 345 ? -12.281 -26.734 -8.141 1 95.69 345 GLU B C 1
ATOM 5722 O O . GLU B 1 345 ? -12.492 -26.969 -9.336 1 95.69 345 GLU B O 1
ATOM 5727 N N . TRP B 1 346 ? -11.18 -27.188 -7.531 1 97.06 346 TRP B N 1
ATOM 5728 C CA . TRP B 1 346 ? -10.234 -28.062 -8.211 1 97.06 346 TRP B CA 1
ATOM 5729 C C . TRP B 1 346 ? -10.891 -29.391 -8.578 1 97.06 346 TRP B C 1
ATOM 5731 O O . TRP B 1 346 ? -10.75 -29.859 -9.711 1 97.06 346 TRP B O 1
ATOM 5741 N N . SER B 1 347 ? -11.578 -29.938 -7.633 1 96.62 347 SER B N 1
ATOM 5742 C CA . SER B 1 347 ? -12.273 -31.203 -7.883 1 96.62 347 SER B CA 1
ATOM 5743 C C . SER B 1 347 ? -13.266 -31.062 -9.031 1 96.62 347 SER B C 1
ATOM 5745 O O . SER B 1 347 ? -13.336 -31.922 -9.906 1 96.62 347 SER B O 1
ATOM 5747 N N . ALA B 1 348 ? -14 -30 -9 1 97.12 348 ALA B N 1
ATOM 5748 C CA . ALA B 1 348 ? -14.977 -29.75 -10.055 1 97.12 348 ALA B CA 1
ATOM 5749 C C . ALA B 1 348 ? -14.297 -29.578 -11.406 1 97.12 348 ALA B C 1
ATOM 5751 O O . ALA B 1 348 ? -14.781 -30.062 -12.422 1 97.12 348 ALA B O 1
ATOM 5752 N N . LEU B 1 349 ? -13.211 -28.859 -11.383 1 97.81 349 LEU B N 1
ATOM 5753 C CA . LEU B 1 349 ? -12.461 -28.609 -12.602 1 97.81 349 LEU B CA 1
ATOM 5754 C C . LEU B 1 349 ? -11.969 -29.922 -13.219 1 97.81 349 LEU B C 1
ATOM 5756 O O . LEU B 1 349 ? -12.102 -30.125 -14.43 1 97.81 349 LEU B O 1
ATOM 5760 N N . LEU B 1 350 ? -11.422 -30.797 -12.422 1 98.12 350 LEU B N 1
ATOM 5761 C CA . LEU B 1 350 ? -10.883 -32.062 -12.891 1 98.12 350 LEU B CA 1
ATOM 5762 C C . LEU B 1 350 ? -12 -32.969 -13.398 1 98.12 350 LEU B C 1
ATOM 5764 O O . LEU B 1 350 ? -11.852 -33.625 -14.43 1 98.12 350 LEU B O 1
ATOM 5768 N N . THR B 1 351 ? -13.117 -32.938 -12.703 1 97.5 351 THR B N 1
ATOM 5769 C CA . THR B 1 351 ? -14.266 -33.719 -13.117 1 97.5 351 THR B CA 1
ATOM 5770 C C . THR B 1 351 ? -14.805 -33.25 -14.461 1 97.5 351 THR B C 1
ATOM 5772 O O . THR B 1 351 ? -15.172 -34.031 -15.32 1 97.5 351 THR B O 1
ATOM 5775 N N . LYS B 1 352 ? -14.867 -31.969 -14.648 1 97.81 352 LYS B N 1
ATOM 5776 C CA . LYS B 1 352 ? -15.352 -31.375 -15.898 1 97.81 352 LYS B CA 1
ATOM 5777 C C . LYS B 1 352 ? -14.406 -31.688 -17.047 1 97.81 352 LYS B C 1
ATOM 5779 O O . LYS B 1 352 ? -14.844 -31.844 -18.188 1 97.81 352 LYS B O 1
ATOM 5784 N N . ALA B 1 353 ? -13.133 -31.75 -16.75 1 98.19 353 ALA B N 1
ATOM 5785 C CA . ALA B 1 353 ? -12.172 -32.125 -17.781 1 98.19 353 ALA B CA 1
ATOM 5786 C C . ALA B 1 353 ? -12.391 -33.562 -18.266 1 98.19 353 ALA B C 1
ATOM 5788 O O . ALA B 1 353 ? -12.383 -33.812 -19.469 1 98.19 353 ALA B O 1
ATOM 5789 N N . ASP B 1 354 ? -12.555 -34.469 -17.344 1 98 354 ASP B N 1
ATOM 5790 C CA . ASP B 1 354 ? -12.867 -35.875 -17.625 1 98 354 ASP B CA 1
ATOM 5791 C C . ASP B 1 354 ? -13.461 -36.562 -16.406 1 98 354 ASP B C 1
ATOM 5793 O O . ASP B 1 354 ? -12.805 -36.656 -15.359 1 98 354 ASP B O 1
ATOM 5797 N N . PRO B 1 355 ? -14.625 -37.094 -16.469 1 96.19 355 PRO B N 1
ATOM 5798 C CA . PRO B 1 355 ? -15.289 -37.719 -15.312 1 96.19 355 PRO B CA 1
ATOM 5799 C C . PRO B 1 355 ? -14.508 -38.875 -14.734 1 96.19 355 PRO B C 1
ATOM 5801 O O . PRO B 1 355 ? -14.734 -39.281 -13.586 1 96.19 355 PRO B O 1
ATOM 5804 N N . ARG B 1 356 ? -13.602 -39.438 -15.508 1 96.44 356 ARG B N 1
ATOM 5805 C CA . ARG B 1 356 ? -12.797 -40.562 -15.023 1 96.44 356 ARG B CA 1
ATOM 5806 C C . ARG B 1 356 ? -11.688 -40.094 -14.109 1 96.44 356 ARG B C 1
ATOM 5808 O O . ARG B 1 356 ? -11.078 -40.875 -13.391 1 96.44 356 ARG B O 1
ATOM 5815 N N . LEU B 1 357 ? -11.312 -38.844 -14.156 1 96.75 357 LEU B N 1
ATOM 5816 C CA . LEU B 1 357 ? -10.266 -38.281 -13.305 1 96.75 357 LEU B CA 1
ATOM 5817 C C . LEU B 1 357 ? -10.734 -38.219 -11.852 1 96.75 357 LEU B C 1
ATOM 5819 O O . LEU B 1 357 ? -11.742 -37.562 -11.547 1 96.75 357 LEU B O 1
ATOM 5823 N N . LYS B 1 358 ? -10.039 -38.812 -11 1 95.75 358 LYS B N 1
ATOM 5824 C CA . LYS B 1 358 ? -10.352 -38.812 -9.57 1 95.75 358 LYS B CA 1
ATOM 5825 C C . LYS B 1 358 ? -9.172 -38.281 -8.758 1 95.75 358 LYS B C 1
ATOM 5827 O O . LYS B 1 358 ? -8.039 -38.719 -8.938 1 95.75 358 LYS B O 1
ATOM 5832 N N . VAL B 1 359 ? -9.484 -37.375 -7.887 1 96.75 359 VAL B N 1
ATOM 5833 C CA . VAL B 1 359 ? -8.461 -36.812 -7.016 1 96.75 359 VAL B CA 1
ATOM 5834 C C . VAL B 1 359 ? -8.188 -37.75 -5.852 1 96.75 359 VAL B C 1
ATOM 5836 O O . VAL B 1 359 ? -9.102 -38.125 -5.125 1 96.75 359 VAL B O 1
ATOM 5839 N N . HIS B 1 360 ? -6.969 -38.031 -5.664 1 94.5 360 HIS B N 1
ATOM 5840 C CA . HIS B 1 360 ? -6.582 -38.969 -4.605 1 94.5 360 HIS B CA 1
ATOM 5841 C C . HIS B 1 360 ? -6.059 -38.219 -3.385 1 94.5 360 HIS B C 1
ATOM 5843 O O . HIS B 1 360 ? -6.195 -38.688 -2.254 1 94.5 360 HIS B O 1
ATOM 5849 N N . ALA B 1 361 ? -5.426 -37.125 -3.68 1 93.81 361 ALA B N 1
ATOM 5850 C CA . ALA B 1 361 ? -4.824 -36.375 -2.58 1 93.81 361 ALA B CA 1
ATOM 5851 C C . ALA B 1 361 ? -4.613 -34.906 -2.961 1 93.81 361 ALA B C 1
ATOM 5853 O O . ALA B 1 361 ? -4.32 -34.594 -4.117 1 93.81 361 ALA B O 1
ATOM 5854 N N . ILE B 1 362 ? -4.844 -34.062 -2.072 1 95.38 362 ILE B N 1
ATOM 5855 C CA . ILE B 1 362 ? -4.422 -32.688 -2.094 1 95.38 362 ILE B CA 1
ATOM 5856 C C . ILE B 1 362 ? -3.623 -32.375 -0.833 1 95.38 362 ILE B C 1
ATOM 5858 O O . ILE B 1 362 ? -4.176 -32.312 0.269 1 95.38 362 ILE B O 1
ATOM 5862 N N . GLU B 1 363 ? -2.332 -32.156 -1.05 1 93.19 363 GLU B N 1
ATOM 5863 C CA . GLU B 1 363 ? -1.455 -31.969 0.104 1 93.19 363 GLU B CA 1
ATOM 5864 C C . GLU B 1 363 ? -0.551 -30.75 -0.079 1 93.19 363 GLU B C 1
ATOM 5866 O O . GLU B 1 363 ? -0.056 -30.5 -1.18 1 93.19 363 GLU B O 1
ATOM 5871 N N . ARG B 1 364 ? -0.395 -30.047 0.959 1 92.94 364 ARG B N 1
ATOM 5872 C CA . ARG B 1 364 ? 0.527 -28.922 0.957 1 92.94 364 ARG B CA 1
ATOM 5873 C C . ARG B 1 364 ? 1.755 -29.203 1.812 1 92.94 364 ARG B C 1
ATOM 5875 O O . ARG B 1 364 ? 1.653 -29.312 3.035 1 92.94 364 ARG B O 1
ATOM 5882 N N . PRO B 1 365 ? 2.9 -29.297 1.198 1 91.31 365 PRO B N 1
ATOM 5883 C CA . PRO B 1 365 ? 4.109 -29.484 2.006 1 91.31 365 PRO B CA 1
ATOM 5884 C C . PRO B 1 365 ? 4.336 -28.344 3 1 91.31 365 PRO B C 1
ATOM 5886 O O . PRO B 1 365 ? 3.943 -27.203 2.738 1 91.31 365 PRO B O 1
ATOM 5889 N N . ALA B 1 366 ? 5.035 -28.672 4.113 1 85.94 366 ALA B N 1
ATOM 5890 C CA . ALA B 1 366 ? 5.324 -27.672 5.137 1 85.94 366 ALA B CA 1
ATOM 5891 C C . ALA B 1 366 ? 6.117 -26.516 4.555 1 85.94 366 ALA B C 1
ATOM 5893 O O . ALA B 1 366 ? 7.117 -26.719 3.857 1 85.94 366 ALA B O 1
ATOM 5894 N N . GLY B 1 367 ? 5.594 -25.344 4.723 1 87.12 367 GLY B N 1
ATOM 5895 C CA . GLY B 1 367 ? 6.305 -24.141 4.293 1 87.12 367 GLY B CA 1
ATOM 5896 C C . GLY B 1 367 ? 5.969 -23.734 2.871 1 87.12 367 GLY B C 1
ATOM 5897 O O . GLY B 1 367 ? 6.336 -22.641 2.434 1 87.12 367 GLY B O 1
ATOM 5898 N N . SER B 1 368 ? 5.25 -24.625 2.143 1 92.12 368 SER B N 1
ATOM 5899 C CA . SER B 1 368 ? 4.941 -24.344 0.743 1 92.12 368 SER B CA 1
ATOM 5900 C C . SER B 1 368 ? 3.67 -23.516 0.607 1 92.12 368 SER B C 1
ATOM 5902 O O . SER B 1 368 ? 2.705 -23.734 1.348 1 92.12 368 SER B O 1
ATOM 5904 N N . GLU B 1 369 ? 3.689 -22.609 -0.306 1 93.62 369 GLU B N 1
ATOM 5905 C CA . GLU B 1 369 ? 2.471 -21.922 -0.716 1 93.62 369 GLU B CA 1
ATOM 5906 C C . GLU B 1 369 ? 1.668 -22.75 -1.708 1 93.62 369 GLU B C 1
ATOM 5908 O O . GLU B 1 369 ? 0.486 -22.484 -1.938 1 93.62 369 GLU B O 1
ATOM 5913 N N . LEU B 1 370 ? 2.316 -23.75 -2.295 1 95.25 370 LEU B N 1
ATOM 5914 C CA . LEU B 1 370 ? 1.704 -24.594 -3.305 1 95.25 370 LEU B CA 1
ATOM 5915 C C . LEU B 1 370 ? 1.3 -25.938 -2.705 1 95.25 370 LEU B C 1
ATOM 5917 O O . LEU B 1 370 ? 1.927 -26.422 -1.755 1 95.25 370 LEU B O 1
ATOM 5921 N N . SER B 1 371 ? 0.283 -26.438 -3.225 1 96 371 SER B N 1
ATOM 5922 C CA . SER B 1 371 ? -0.162 -27.781 -2.912 1 96 371 SER B CA 1
ATOM 5923 C C . SER B 1 371 ? 0.016 -28.719 -4.109 1 96 371 SER B C 1
ATOM 5925 O O . SER B 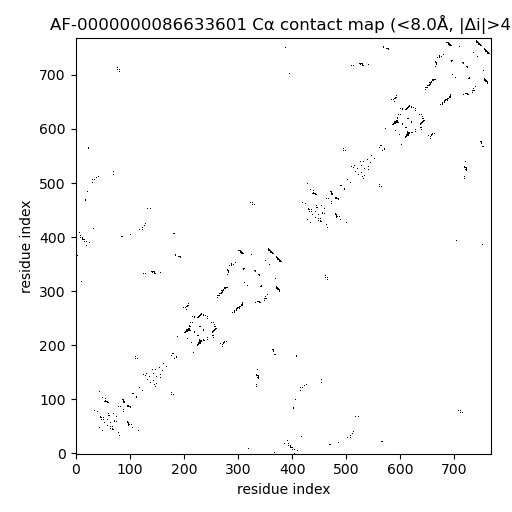1 371 ? 0.173 -28.25 -5.242 1 96 371 SER B O 1
ATOM 5927 N N . VAL B 1 372 ? 0.068 -29.969 -3.775 1 96.62 372 VAL B N 1
ATOM 5928 C CA . VAL B 1 372 ? 0.103 -30.984 -4.824 1 96.62 372 VAL B CA 1
ATOM 5929 C C . VAL B 1 372 ? -1.238 -31.719 -4.883 1 96.62 372 VAL B C 1
ATOM 5931 O O . VAL B 1 372 ? -1.715 -32.25 -3.869 1 96.62 372 VAL B O 1
ATOM 5934 N N . ILE B 1 373 ? -1.821 -31.672 -5.996 1 97.81 373 ILE B N 1
ATOM 5935 C CA . ILE B 1 373 ? -3.037 -32.406 -6.297 1 97.81 373 ILE B CA 1
ATOM 5936 C C . ILE B 1 373 ? -2.689 -33.656 -7.129 1 97.81 373 ILE B C 1
ATOM 5938 O O . ILE B 1 373 ? -2.129 -33.531 -8.219 1 97.81 373 ILE B O 1
ATOM 5942 N N . GLU B 1 374 ? -2.965 -34.812 -6.605 1 97.69 374 GLU B N 1
ATOM 5943 C CA . GLU B 1 374 ? -2.73 -36.062 -7.305 1 97.69 374 GLU B CA 1
ATOM 5944 C C . GLU B 1 374 ? -4.039 -36.656 -7.805 1 97.69 374 GLU B C 1
ATOM 5946 O O . GLU B 1 374 ? -4.98 -36.844 -7.031 1 97.69 374 GLU B O 1
ATOM 5951 N N . ALA B 1 375 ? -4.062 -36.938 -9.07 1 97.88 375 ALA B N 1
ATOM 5952 C CA . ALA B 1 375 ? -5.258 -37.531 -9.656 1 97.88 375 ALA B CA 1
ATOM 5953 C C . ALA B 1 375 ? -4.891 -38.688 -10.586 1 97.88 375 ALA B C 1
ATOM 5955 O O . ALA B 1 375 ? -3.768 -38.75 -11.078 1 97.88 375 ALA B O 1
ATOM 5956 N N . THR B 1 376 ? -5.82 -39.625 -10.789 1 97.38 376 THR B N 1
ATOM 5957 C CA . THR B 1 376 ? -5.68 -40.781 -11.695 1 97.38 376 THR B CA 1
ATOM 5958 C C . THR B 1 376 ? -6.973 -41 -12.477 1 97.38 376 THR B C 1
ATOM 5960 O O . THR B 1 376 ? -8.008 -40.406 -12.164 1 97.38 376 THR B O 1
ATOM 5963 N N . LEU B 1 377 ? -6.805 -41.844 -13.5 1 96.12 377 LEU B N 1
ATOM 5964 C CA . LEU B 1 377 ? -7.98 -42.25 -14.266 1 96.12 377 LEU B CA 1
ATOM 5965 C C . LEU B 1 377 ? -8.602 -43.5 -13.664 1 96.12 377 LEU B C 1
ATOM 5967 O O . LEU B 1 377 ? -7.902 -44.469 -13.383 1 96.12 377 LEU B O 1
ATOM 5971 N N . GLU B 1 378 ? -9.836 -43.469 -13.297 1 91.31 378 GLU B N 1
ATOM 5972 C CA . GLU B 1 378 ? -10.555 -44.656 -12.812 1 91.31 378 GLU B CA 1
ATOM 5973 C C . GLU B 1 378 ? -11.648 -45.062 -13.789 1 91.31 378 GLU B C 1
ATOM 5975 O O . GLU B 1 378 ? -12.336 -44.219 -14.367 1 91.31 378 GLU B O 1
ATOM 5980 N N . GLU B 1 379 ? -11.57 -46.375 -14.406 1 77.25 379 GLU B N 1
ATOM 5981 C CA . GLU B 1 379 ? -12.578 -46.906 -15.305 1 77.25 379 GLU B CA 1
ATOM 5982 C C . GLU B 1 379 ? -13.953 -46.938 -14.633 1 77.25 379 GLU B C 1
ATOM 5984 O O . GLU B 1 379 ? -14.047 -47.125 -13.414 1 77.25 379 GLU B O 1
ATOM 5989 N N . ALA B 1 380 ? -15.094 -46.406 -15.273 1 59.78 380 ALA B N 1
ATOM 5990 C CA . ALA B 1 380 ? -16.484 -46.531 -14.836 1 59.78 380 ALA B CA 1
ATOM 5991 C C . ALA B 1 380 ? -16.797 -48 -14.469 1 59.78 380 ALA B C 1
ATOM 5993 O O . ALA B 1 380 ? -16.469 -48.906 -15.211 1 59.78 380 ALA B O 1
ATOM 5994 N N . ASN B 1 381 ? -16.719 -48.375 -13.25 1 51.91 381 ASN B N 1
ATOM 5995 C CA . ASN B 1 381 ? -17.375 -49.656 -13 1 51.91 381 ASN B CA 1
ATOM 5996 C C . ASN B 1 381 ? -18.672 -49.781 -13.781 1 51.91 381 ASN B C 1
ATOM 5998 O O . ASN B 1 381 ? -19.578 -48.938 -13.641 1 51.91 381 ASN B O 1
ATOM 6002 N N . GLY B 1 382 ? -18.625 -50.219 -15.047 1 41.75 382 GLY B N 1
ATOM 6003 C CA . GLY B 1 382 ? -19.844 -50.719 -15.648 1 41.75 382 GLY B CA 1
ATOM 6004 C C . GLY B 1 382 ? -20.734 -51.469 -14.672 1 41.75 382 GLY B C 1
ATOM 6005 O O . GLY B 1 382 ? -20.281 -52.375 -13.961 1 41.75 382 GLY B O 1
ATOM 6006 N N . SER B 1 383 ? -21.703 -50.812 -13.953 1 36.81 383 SER B N 1
ATOM 6007 C CA . SER B 1 383 ? -22.828 -51.656 -13.523 1 36.81 383 SER B CA 1
ATOM 6008 C C . SER B 1 383 ? -23.156 -52.719 -14.562 1 36.81 383 SER B C 1
ATOM 6010 O O . SER B 1 383 ? -23.516 -52.406 -15.695 1 36.81 383 SER B O 1
ATOM 6012 N N . THR B 1 384 ? -22.344 -53.781 -14.672 1 29.81 384 THR B N 1
ATOM 6013 C CA . THR B 1 384 ? -23.203 -54.938 -14.977 1 29.81 384 THR B CA 1
ATOM 6014 C C . THR B 1 384 ? -24.359 -55.031 -13.977 1 29.81 384 THR B C 1
ATOM 6016 O O . THR B 1 384 ? -24.156 -54.812 -12.781 1 29.81 384 THR B O 1
#